Protein AF-G5SUX4-F1 (afdb_monomer)

Secondary structure (DSSP, 8-state):
-----------------------TT--S----SS-SSPPPTT-EEEEEEETTEEEEEEE-SSEEEE--TT-SEEEEEETTS-GGGSPEEEEEEE-STT-TTHHHHHHHTSTT--TTS-EEEEEE---STTEEEEEEEE-HHHHHHHHHHHHTT----EEGGGTEE-SSSEEEEEEETTEEEEEEEEEE-SSSPSB-GGG-EE----EEEEEEEEEEETTEEEEEETT---EEEEEESSS-HHHHHHHHTTT-TTT--EEEEEEEEEEE--SSSGGGGSS-EEEEEEEEEEE-EEEEPPS-EEEEEEE-S---EEEE--SS-EEEEE-TT--EEEEEEETTTGGGEEEEE-TTSEEEEEE-TTEEEE-SS---EEEEES--SEEEE-SSSPEEETT-EE-SSEEEEEESS-EEE--EE-SEEEEEE-TT-EEEE-S-EE-SEEEEEE-TT-EEEE-S-EEEEEEEEEE-TT-EEEEEEEEEEEEEEEEEET-EEEEEEEEEEEEEEEEES-EEEEEEEEEEEEEEEEEES-EEEEEEEEEEEEEEEES-EEEEES-PEEEES-GGGGGGEEE--

Nearest PDB structures (foldseek):
  3pet-assembly1_A  TM=4.051E-01  e=6.118E-10  Bacteroides fragilis NCTC 9343
  3ljy-assembly2_B  TM=5.340E-01  e=3.792E-09  Parabacteroides distasonis ATCC 8503
  4opw-assembly2_B  TM=4.446E-01  e=8.161E-10  Parabacteroides merdae ATCC 43184
  3lyc-assembly8_P  TM=5.915E-01  e=5.323E-07  Parabacteroides distasonis ATCC 8503
  3lyc-assembly2_C  TM=4.548E-01  e=5.332E-06  Parabacteroides distasonis ATCC 8503

Structure (mmCIF, N/CA/C/O backbone):
data_AF-G5SUX4-F1
#
_entry.id   AF-G5SUX4-F1
#
loop_
_atom_site.group_PDB
_atom_site.id
_atom_site.type_symbol
_atom_site.label_atom_id
_atom_site.label_alt_id
_atom_site.label_comp_id
_atom_site.label_asym_id
_atom_site.label_entity_id
_atom_site.label_seq_id
_atom_site.pdbx_PDB_ins_code
_atom_site.Cartn_x
_atom_site.Cartn_y
_atom_site.Cartn_z
_atom_site.occupancy
_atom_site.B_iso_or_equiv
_atom_site.auth_seq_id
_atom_site.auth_comp_id
_atom_site.auth_asym_id
_atom_site.auth_atom_id
_atom_site.pdbx_PDB_model_num
ATOM 1 N N . MET A 1 1 ? -50.206 -22.122 -26.712 1.00 34.69 1 MET A N 1
ATOM 2 C CA . MET A 1 1 ? -49.859 -23.154 -25.713 1.00 34.69 1 MET A CA 1
ATOM 3 C C . MET A 1 1 ? -48.531 -22.782 -25.078 1.00 34.69 1 MET A C 1
ATOM 5 O O . MET A 1 1 ? -47.557 -22.645 -25.797 1.00 34.69 1 MET A O 1
ATOM 9 N N . LYS A 1 2 ? -48.573 -22.571 -23.757 1.00 31.75 2 LYS A N 1
ATOM 10 C CA . LYS A 1 2 ? -47.491 -22.517 -22.756 1.00 31.75 2 LYS A CA 1
ATOM 11 C C . LYS A 1 2 ? -46.270 -21.620 -23.023 1.00 31.75 2 LYS A C 1
ATOM 13 O O . LYS A 1 2 ? -45.263 -22.035 -23.577 1.00 31.75 2 LYS A O 1
ATOM 18 N N . SER A 1 3 ? -46.370 -20.417 -22.454 1.00 25.39 3 SER A N 1
ATOM 19 C CA . SER A 1 3 ? -45.266 -19.623 -21.915 1.00 25.39 3 SER A CA 1
ATOM 20 C C . SER A 1 3 ? -44.544 -20.371 -20.787 1.00 25.39 3 SER A C 1
ATOM 22 O O . SER A 1 3 ? -45.203 -20.951 -19.923 1.00 25.39 3 SER A O 1
ATOM 24 N N . SER A 1 4 ? -43.218 -20.273 -20.734 1.00 29.20 4 SER A N 1
ATOM 25 C CA . SER A 1 4 ? -42.402 -20.698 -19.593 1.00 29.20 4 SER A CA 1
ATOM 26 C C . SER A 1 4 ? -41.613 -19.491 -19.087 1.00 29.20 4 SER A C 1
ATOM 28 O O . SER A 1 4 ? -40.539 -19.185 -19.599 1.00 29.20 4 SER A O 1
ATOM 30 N N . LEU A 1 5 ? -42.186 -18.788 -18.105 1.00 28.23 5 LEU A N 1
ATOM 31 C CA . LEU A 1 5 ? -41.493 -17.811 -17.267 1.00 28.23 5 LEU A CA 1
ATOM 32 C C . LEU A 1 5 ? -40.419 -18.531 -16.436 1.00 28.23 5 LEU A C 1
ATOM 34 O O . LEU A 1 5 ? -40.763 -19.304 -15.544 1.00 28.23 5 LEU A O 1
ATOM 38 N N . PHE A 1 6 ? -39.143 -18.216 -16.652 1.00 26.66 6 PHE A N 1
ATOM 39 C CA . PHE A 1 6 ? -38.110 -18.413 -15.635 1.00 26.66 6 PHE A CA 1
ATOM 40 C C . PHE A 1 6 ? -38.097 -17.174 -14.735 1.00 26.66 6 PHE A C 1
ATOM 42 O O . PHE A 1 6 ? -37.592 -16.115 -15.102 1.00 26.66 6 PHE A O 1
ATOM 49 N N . LYS A 1 7 ? -38.738 -17.290 -13.568 1.00 25.83 7 LYS A N 1
ATOM 50 C CA . LYS A 1 7 ? -38.663 -16.295 -12.497 1.00 25.83 7 LYS A CA 1
ATOM 51 C C . LYS A 1 7 ? -37.285 -16.394 -11.841 1.00 25.83 7 LYS A C 1
ATOM 53 O O . LYS A 1 7 ? -36.969 -17.413 -11.238 1.00 25.83 7 LYS A O 1
ATOM 58 N N . PHE A 1 8 ? -36.503 -15.321 -11.917 1.00 26.86 8 PHE A N 1
ATOM 59 C CA . PHE A 1 8 ? -35.402 -15.073 -10.991 1.00 26.86 8 PHE A CA 1
ATOM 60 C C . PHE A 1 8 ? -35.996 -14.797 -9.604 1.00 26.86 8 PHE A C 1
ATOM 62 O O . PHE A 1 8 ? -36.431 -13.688 -9.307 1.00 26.86 8 PHE A O 1
ATOM 69 N N . THR A 1 9 ? -36.061 -15.816 -8.752 1.00 26.41 9 THR A N 1
ATOM 70 C CA . THR A 1 9 ? -36.172 -15.621 -7.305 1.00 26.41 9 THR A CA 1
ATOM 71 C C . THR A 1 9 ? -34.783 -15.284 -6.784 1.00 26.41 9 THR A C 1
ATOM 73 O O . THR A 1 9 ? -33.954 -16.171 -6.590 1.00 26.41 9 THR A O 1
ATOM 76 N N . ALA A 1 10 ? -34.522 -13.991 -6.599 1.00 29.48 10 ALA A N 1
ATOM 77 C CA . ALA A 1 10 ? -33.416 -13.521 -5.783 1.00 29.48 10 ALA A CA 1
ATOM 78 C C . ALA A 1 10 ? -33.637 -14.045 -4.357 1.00 29.48 10 ALA A C 1
ATOM 80 O O . ALA A 1 10 ? -34.546 -13.604 -3.653 1.00 29.48 10 ALA A O 1
ATOM 81 N N . GLY A 1 11 ? -32.849 -15.048 -3.973 1.00 26.83 11 GLY A N 1
ATOM 82 C CA . GLY A 1 11 ? -32.753 -15.523 -2.602 1.00 26.83 11 GLY A CA 1
ATOM 83 C C . GLY A 1 11 ? -32.140 -14.422 -1.751 1.00 26.83 11 GLY A C 1
ATOM 84 O O . GLY A 1 11 ? -30.923 -14.303 -1.656 1.00 26.83 11 GLY A O 1
ATOM 85 N N . LEU A 1 12 ? -33.005 -13.598 -1.168 1.00 27.77 12 LEU A N 1
ATOM 86 C CA . LEU A 1 12 ? -32.683 -12.730 -0.053 1.00 27.77 12 LEU A CA 1
ATOM 87 C C . LEU A 1 12 ? -32.312 -13.656 1.114 1.00 27.77 12 LEU A C 1
ATOM 89 O O . LEU A 1 12 ? -33.190 -14.185 1.794 1.00 27.77 12 LEU A O 1
ATOM 93 N N . TYR A 1 13 ? -31.017 -13.909 1.313 1.00 25.95 13 TYR A N 1
ATOM 94 C CA . TYR A 1 13 ? -30.507 -14.471 2.562 1.00 25.95 13 TYR A CA 1
ATOM 95 C C . TYR A 1 13 ? -30.667 -13.393 3.640 1.00 25.95 13 TYR A C 1
ATOM 97 O O . TYR A 1 13 ? -29.737 -12.680 4.006 1.00 25.95 13 TYR A O 1
ATOM 105 N N . LEU A 1 14 ? -31.907 -13.232 4.098 1.00 26.91 14 LEU A N 1
ATOM 106 C CA . LEU A 1 14 ? -32.239 -12.548 5.329 1.00 26.91 14 LEU A CA 1
ATOM 107 C C . LEU A 1 14 ? -31.759 -13.479 6.445 1.00 26.91 14 LEU A C 1
ATOM 109 O O . LEU A 1 14 ? -32.468 -14.398 6.854 1.00 26.91 14 LEU A O 1
ATOM 113 N N . ILE A 1 15 ? -30.515 -13.295 6.887 1.00 29.72 15 ILE A N 1
ATOM 114 C CA . ILE A 1 15 ? -30.066 -13.852 8.161 1.00 29.72 15 ILE A CA 1
ATOM 115 C C . ILE A 1 15 ? -30.838 -13.076 9.229 1.00 29.72 15 ILE A C 1
ATOM 117 O O . ILE A 1 15 ? -30.399 -12.046 9.729 1.00 29.72 15 ILE A O 1
ATOM 121 N N . LEU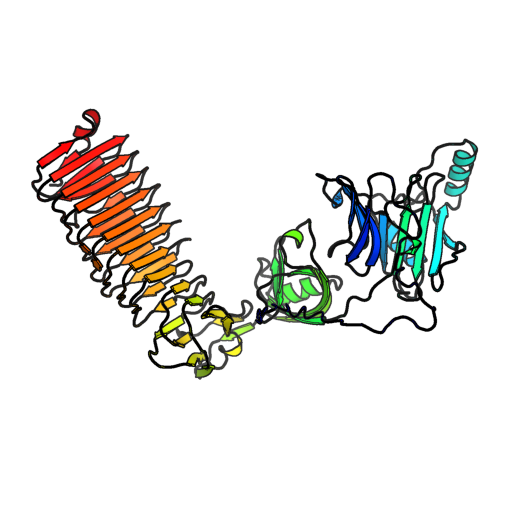 A 1 16 ? -32.046 -13.558 9.523 1.00 26.83 16 LEU A N 1
ATOM 122 C CA . LEU A 1 16 ? -32.750 -13.292 10.765 1.00 26.83 16 LEU A CA 1
ATOM 123 C C . LEU A 1 16 ? -31.913 -13.924 11.879 1.00 26.83 16 LEU A C 1
ATOM 125 O O . LEU A 1 16 ? -32.174 -15.037 12.326 1.00 26.83 16 LEU A O 1
ATOM 129 N N . LEU A 1 17 ? -30.893 -13.202 12.337 1.00 28.20 17 LEU A N 1
ATOM 130 C CA . LEU A 1 17 ? -30.470 -13.298 13.725 1.00 28.20 17 LEU A CA 1
ATOM 131 C C . LEU A 1 17 ? -31.581 -12.641 14.546 1.00 28.20 17 LEU A C 1
ATOM 133 O O . LEU A 1 17 ? -31.482 -11.500 14.982 1.00 28.20 17 LEU A O 1
ATOM 137 N N . THR A 1 18 ? -32.686 -13.367 14.725 1.00 31.41 18 THR A N 1
ATOM 138 C CA . THR A 1 18 ? -33.557 -13.148 15.872 1.00 31.41 18 THR A CA 1
ATOM 139 C C . THR A 1 18 ? -32.731 -13.511 17.095 1.00 31.41 18 THR A C 1
ATOM 141 O O . THR A 1 18 ? -32.709 -14.665 17.526 1.00 31.41 18 THR A O 1
ATOM 144 N N . ALA A 1 19 ? -32.011 -12.530 17.635 1.00 32.22 19 ALA A N 1
ATOM 145 C CA . ALA A 1 19 ? -31.682 -12.531 19.044 1.00 32.22 19 ALA A CA 1
ATOM 146 C C . ALA A 1 19 ? -33.027 -12.504 19.781 1.00 32.22 19 ALA A C 1
ATOM 148 O O . ALA A 1 19 ? -33.647 -11.460 19.963 1.00 32.22 19 ALA A O 1
ATOM 149 N N . CYS A 1 20 ? -33.537 -13.687 20.116 1.00 35.59 20 CYS A N 1
ATOM 150 C CA . CYS A 1 20 ? -34.641 -13.852 21.047 1.00 35.59 20 CYS A CA 1
ATOM 151 C C . CYS A 1 20 ? -34.151 -13.471 22.449 1.00 35.59 20 CYS A C 1
ATOM 153 O O . CYS A 1 20 ? -33.947 -14.335 23.291 1.00 35.59 20 CYS A O 1
ATOM 155 N N . PHE A 1 21 ? -33.982 -12.176 22.681 1.00 39.28 21 PHE A N 1
ATOM 156 C CA . PHE A 1 21 ? -34.020 -11.561 24.002 1.00 39.28 21 PHE A CA 1
ATOM 157 C C . PHE A 1 21 ? -35.060 -10.439 23.967 1.00 39.28 21 PHE A C 1
ATOM 159 O O . PHE A 1 21 ? -34.802 -9.295 24.312 1.00 39.28 21 PHE A O 1
ATOM 166 N N . GLY A 1 22 ? -36.266 -10.770 23.496 1.00 36.72 22 GLY A N 1
ATOM 167 C CA . GLY A 1 22 ? -37.439 -10.015 23.909 1.00 36.72 22 GLY A CA 1
ATOM 168 C C . GLY A 1 22 ? -37.686 -10.379 25.364 1.00 36.72 22 GLY A C 1
ATOM 169 O O . GLY A 1 22 ? -38.010 -11.535 25.642 1.00 36.72 22 GLY A O 1
ATOM 170 N N . ASP A 1 23 ? -37.457 -9.430 26.266 1.00 45.72 23 ASP A N 1
ATOM 171 C CA . ASP A 1 23 ? -37.775 -9.540 27.684 1.00 45.72 23 ASP A CA 1
ATOM 172 C C . ASP A 1 23 ? -39.258 -9.920 27.840 1.00 45.72 23 ASP A C 1
ATOM 174 O O . ASP A 1 23 ? -40.159 -9.093 27.691 1.00 45.72 23 ASP A O 1
ATOM 178 N N . ARG A 1 24 ? -39.525 -11.217 28.038 1.00 44.06 24 ARG A N 1
ATOM 179 C CA . ARG A 1 24 ? -40.887 -11.772 28.115 1.00 44.06 24 ARG A CA 1
ATOM 180 C C . ARG A 1 24 ? -41.616 -11.347 29.391 1.00 44.06 24 ARG A C 1
ATOM 182 O O . ARG A 1 24 ? -42.836 -11.492 29.438 1.00 44.06 24 ARG A O 1
ATOM 189 N N . ASP A 1 25 ?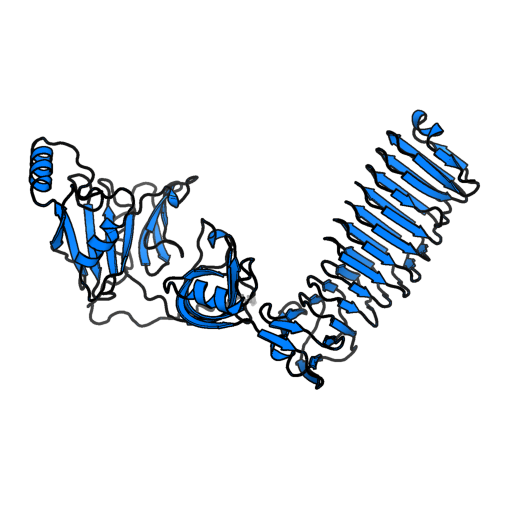 -40.894 -10.787 30.361 1.00 51.66 25 ASP A N 1
ATOM 190 C CA . ASP A 1 25 ? -41.425 -10.384 31.662 1.00 51.66 25 ASP A CA 1
ATOM 191 C C . ASP A 1 25 ? -41.669 -8.863 31.762 1.00 51.66 25 ASP A C 1
ATOM 193 O O . ASP A 1 25 ? -42.272 -8.397 32.731 1.00 51.66 25 ASP A O 1
ATOM 197 N N . GLY A 1 26 ? -41.277 -8.082 30.742 1.00 60.38 26 GLY A N 1
ATOM 198 C CA . GLY A 1 26 ? -41.508 -6.633 30.676 1.00 60.38 26 GLY A CA 1
ATOM 199 C C . GLY A 1 26 ? -40.851 -5.860 31.823 1.00 60.38 26 GLY A C 1
ATOM 200 O O . GLY A 1 26 ? -41.452 -4.915 32.345 1.00 60.38 26 GLY A O 1
ATOM 201 N N . LYS A 1 27 ? -39.665 -6.313 32.242 1.00 71.06 27 LYS A N 1
ATOM 202 C CA . LYS A 1 27 ? -38.875 -5.781 33.352 1.00 71.06 27 LYS A CA 1
ATOM 203 C C . LYS A 1 27 ? -38.023 -4.581 32.923 1.00 71.06 27 LYS A C 1
ATOM 205 O O . LYS A 1 27 ? -37.801 -3.694 33.739 1.00 71.06 27 LYS A O 1
ATOM 210 N N . TYR A 1 28 ? -37.603 -4.531 31.660 1.00 80.38 28 TYR A N 1
ATOM 211 C CA . TYR A 1 28 ? -36.708 -3.504 31.121 1.00 80.38 28 TYR A CA 1
ATOM 212 C C . TYR A 1 28 ? -37.358 -2.656 30.014 1.00 80.38 28 TYR A C 1
ATOM 214 O O . TYR A 1 28 ? -38.325 -3.098 29.382 1.00 80.38 28 TYR A O 1
ATOM 222 N N . PRO A 1 29 ? -36.822 -1.453 29.727 1.00 81.62 29 PRO A N 1
ATOM 223 C CA . PRO A 1 29 ? -37.208 -0.672 28.555 1.00 81.62 29 PRO A CA 1
ATOM 224 C C . PRO A 1 29 ? -37.017 -1.467 27.259 1.00 81.62 29 PRO A C 1
ATOM 226 O O . PRO A 1 29 ? -35.934 -1.979 26.983 1.00 81.62 29 PRO A O 1
ATOM 229 N N . VAL A 1 30 ? -38.070 -1.549 26.443 1.00 84.81 30 VAL A N 1
ATOM 230 C CA . VAL A 1 30 ? -38.044 -2.216 25.134 1.00 84.81 30 VAL A CA 1
ATOM 231 C C . VAL A 1 30 ? -38.164 -1.166 24.041 1.00 84.81 30 VAL A C 1
ATOM 233 O O . VAL A 1 30 ? -38.986 -0.255 24.143 1.00 84.81 30 VAL A O 1
ATOM 236 N N . PHE A 1 31 ? -37.366 -1.307 22.981 1.00 89.75 31 PHE A N 1
ATOM 237 C CA . PHE A 1 31 ? -37.423 -0.401 21.841 1.00 89.75 31 PHE A CA 1
ATOM 238 C C . PHE A 1 31 ? -38.816 -0.465 21.183 1.00 89.75 31 PHE A C 1
ATOM 240 O O . PHE A 1 31 ? -39.232 -1.546 20.753 1.00 89.75 31 PHE A O 1
ATOM 247 N N . PRO A 1 32 ? -39.559 0.653 21.101 1.00 89.50 32 PRO A N 1
ATOM 248 C CA . PRO A 1 32 ? -40.926 0.635 20.601 1.00 89.50 32 PRO A CA 1
ATOM 249 C C . PRO A 1 32 ? -40.965 0.503 19.071 1.00 89.50 32 PRO A C 1
ATOM 251 O O . PRO A 1 32 ? -40.163 1.106 18.356 1.00 89.50 32 PRO A O 1
ATOM 254 N N . GLU A 1 33 ? -41.954 -0.233 18.546 1.00 88.88 33 GLU A N 1
ATOM 255 C CA . GLU A 1 33 ? -42.147 -0.399 17.092 1.00 88.88 33 GLU A CA 1
ATOM 256 C C . GLU A 1 33 ? -42.418 0.929 16.368 1.00 88.88 33 GLU A C 1
ATOM 258 O O . GLU A 1 33 ? -42.122 1.060 15.179 1.00 88.88 33 GLU A O 1
ATOM 263 N N . GLN A 1 34 ? -43.000 1.907 17.069 1.00 90.88 34 GLN A N 1
ATOM 264 C CA . GLN A 1 34 ? -43.300 3.239 16.551 1.00 90.88 34 GLN A CA 1
ATOM 265 C C . GLN A 1 34 ? -43.000 4.318 17.605 1.00 90.88 34 GLN A C 1
ATOM 267 O O . GLN A 1 34 ? -43.145 4.049 18.797 1.00 90.88 34 GLN A O 1
ATOM 272 N N . PRO A 1 35 ? -42.641 5.542 17.181 1.00 91.44 35 PRO A N 1
ATOM 273 C CA . PRO A 1 35 ? -42.464 6.681 18.080 1.00 91.44 35 PRO A CA 1
ATOM 274 C C . PRO A 1 35 ? -43.752 7.049 18.829 1.00 91.44 35 PRO A C 1
ATOM 276 O O . PRO A 1 35 ? -44.853 6.946 18.281 1.00 91.44 35 PRO A O 1
ATOM 279 N N . THR A 1 36 ? -43.613 7.583 20.042 1.00 87.44 36 THR A N 1
ATOM 280 C CA . THR A 1 36 ? -44.728 8.024 20.899 1.00 87.44 36 THR A CA 1
ATOM 281 C C . THR A 1 36 ? -45.475 9.247 20.357 1.00 87.44 36 THR A C 1
ATOM 283 O O . THR A 1 36 ? -46.624 9.496 20.728 1.00 87.44 36 THR A O 1
ATOM 286 N N . GLN A 1 37 ? -44.852 10.015 19.455 1.00 86.38 37 GLN A N 1
ATOM 287 C CA . GLN A 1 37 ? -45.391 11.267 18.921 1.00 86.38 37 GLN A CA 1
ATOM 288 C C . GLN A 1 37 ? -45.395 11.310 17.389 1.00 86.38 37 GLN A C 1
ATOM 290 O O . GLN A 1 37 ? -44.577 10.697 16.700 1.00 86.38 37 GLN A O 1
ATOM 295 N N . LYS A 1 38 ? -46.299 12.119 16.822 1.00 87.88 38 LYS A N 1
ATOM 296 C CA . LYS A 1 38 ? -46.287 12.425 15.384 1.00 87.88 38 LYS A CA 1
ATOM 297 C C . LYS A 1 38 ? -45.083 13.298 15.033 1.00 87.88 38 LYS A C 1
ATOM 299 O O . LYS A 1 38 ? -44.757 14.221 15.774 1.00 87.88 38 LYS A O 1
ATOM 304 N N . ALA A 1 39 ? -44.480 13.034 13.875 1.00 87.38 39 ALA A N 1
ATOM 305 C CA . ALA A 1 39 ? -43.367 13.832 13.372 1.00 87.38 39 ALA A CA 1
ATOM 306 C C . ALA A 1 39 ? -43.769 15.304 13.183 1.00 87.38 39 ALA A C 1
ATOM 308 O O . ALA A 1 39 ? -44.894 15.609 12.766 1.00 87.38 39 ALA A O 1
ATOM 309 N N . ARG A 1 40 ? -42.822 16.204 13.450 1.00 87.44 40 ARG A N 1
ATOM 310 C CA . ARG A 1 40 ? -42.926 17.634 13.167 1.00 87.44 40 ARG A CA 1
ATOM 311 C C . ARG A 1 40 ? -43.132 17.847 11.669 1.00 87.44 40 ARG A C 1
ATOM 313 O O . ARG A 1 40 ? -42.631 17.086 10.841 1.00 87.44 40 ARG A O 1
ATOM 320 N N . GLN A 1 41 ? -43.846 18.906 11.290 1.00 87.50 41 GLN A N 1
ATOM 321 C CA . GLN A 1 41 ? -44.033 19.247 9.879 1.00 87.50 41 GLN A CA 1
ATOM 322 C C . GLN A 1 41 ? -42.676 19.382 9.163 1.00 87.50 41 GLN A C 1
ATOM 324 O O . GLN A 1 41 ? -41.836 20.176 9.573 1.00 87.50 41 GLN A O 1
ATOM 329 N N . GLY A 1 42 ? -42.474 18.603 8.094 1.00 88.12 42 GLY A N 1
ATOM 330 C CA . GLY A 1 42 ? -41.223 18.570 7.321 1.00 88.12 42 GLY A CA 1
ATOM 331 C C . GLY A 1 42 ? -40.195 17.531 7.787 1.00 88.12 42 GLY A C 1
ATOM 332 O O . GLY A 1 42 ? -39.262 17.246 7.040 1.00 88.12 42 GLY A O 1
ATOM 333 N N . PHE A 1 43 ? -40.400 16.913 8.952 1.00 91.25 43 PHE A N 1
ATOM 334 C CA . PHE A 1 43 ? -39.520 15.892 9.513 1.00 91.25 43 PHE A CA 1
ATOM 335 C C . PHE A 1 43 ? -40.061 14.478 9.278 1.00 91.25 43 PHE A C 1
ATOM 337 O O . PHE A 1 43 ? -41.259 14.259 9.076 1.00 91.25 43 PHE A O 1
ATOM 344 N N . LYS A 1 44 ? -39.159 13.496 9.315 1.00 92.62 44 LYS A N 1
ATOM 345 C CA . LYS A 1 44 ? -39.474 12.064 9.292 1.00 92.62 44 LYS A CA 1
ATOM 346 C C . LYS A 1 44 ? -38.789 11.364 10.454 1.00 92.62 44 LYS A C 1
ATOM 348 O O . LYS A 1 44 ? -37.673 11.730 10.806 1.00 92.62 44 LYS A O 1
ATOM 353 N N . TRP A 1 45 ? -39.450 10.351 11.001 1.00 93.50 45 TRP A N 1
ATOM 354 C CA . TRP A 1 45 ? -38.859 9.469 11.999 1.00 93.50 45 TRP A CA 1
ATOM 355 C C . TRP A 1 45 ? -37.933 8.443 11.347 1.00 93.50 45 TRP A C 1
ATOM 357 O O . TRP A 1 45 ? -38.280 7.841 10.329 1.00 93.50 45 TRP A O 1
ATOM 367 N N . GLU A 1 46 ? -36.781 8.225 11.963 1.00 93.38 46 GLU A N 1
ATOM 368 C CA . GLU A 1 46 ? -35.820 7.181 11.632 1.00 93.38 46 GLU A CA 1
ATOM 369 C C . GLU A 1 46 ? -35.258 6.552 12.909 1.00 93.38 46 GLU A C 1
ATOM 371 O O . GLU A 1 46 ? -35.277 7.163 13.978 1.00 93.38 46 GLU A O 1
ATOM 376 N N . ILE A 1 47 ? -34.760 5.324 12.790 1.00 93.12 47 ILE A N 1
ATOM 377 C CA . ILE A 1 47 ? -34.060 4.651 13.883 1.00 93.12 47 ILE A CA 1
ATOM 378 C C . ILE A 1 47 ? -32.609 5.120 13.862 1.00 93.12 47 ILE A C 1
ATOM 380 O O . ILE A 1 47 ? -31.922 4.977 12.849 1.00 93.12 47 ILE A O 1
ATOM 384 N N . VAL A 1 48 ? -32.144 5.646 14.989 1.00 90.94 48 VAL A N 1
ATOM 385 C CA . VAL A 1 48 ? -30.737 5.954 15.236 1.00 90.94 48 VAL A CA 1
ATOM 386 C C . VAL A 1 48 ? -30.186 4.873 16.153 1.00 90.94 48 VAL A C 1
ATOM 388 O O . VAL A 1 48 ? -30.749 4.609 17.213 1.00 90.94 48 VAL A O 1
ATOM 391 N N . SER A 1 49 ? -29.101 4.226 15.730 1.00 87.88 49 SER A N 1
ATOM 392 C CA . SER A 1 49 ? -28.444 3.161 16.489 1.00 87.88 49 SER A CA 1
ATOM 393 C C . SER A 1 49 ? -26.927 3.225 16.345 1.00 87.88 49 SER A C 1
ATOM 395 O O . SER A 1 49 ? -26.430 3.440 15.238 1.00 87.88 49 SER A O 1
ATOM 397 N N . GLY A 1 50 ? -26.199 2.976 17.429 1.00 82.94 50 GLY A N 1
ATOM 398 C CA . GLY A 1 50 ? -24.734 2.988 17.466 1.00 82.94 50 GLY A CA 1
ATOM 399 C C . GLY A 1 50 ? -24.215 3.330 18.860 1.00 82.94 50 GLY A C 1
ATOM 400 O O . GLY A 1 50 ? -24.975 3.831 19.683 1.00 82.94 50 GLY A O 1
ATOM 401 N N . ALA A 1 51 ? -22.947 3.008 19.140 1.00 77.81 51 ALA A N 1
ATOM 402 C CA . ALA A 1 51 ? -22.296 3.277 20.430 1.00 77.81 51 ALA A CA 1
ATOM 403 C C . ALA A 1 51 ? -23.110 2.842 21.673 1.00 77.81 51 ALA A C 1
ATOM 405 O O . ALA A 1 51 ? -23.071 3.480 22.720 1.00 77.81 51 ALA A O 1
ATOM 406 N N . GLY A 1 52 ? -23.855 1.737 21.559 1.00 86.38 52 GLY A N 1
ATOM 407 C CA . GLY A 1 52 ? -24.640 1.182 22.661 1.00 86.38 52 GLY A CA 1
ATOM 408 C C . GLY A 1 52 ? -25.990 1.867 22.872 1.00 86.38 52 GLY A C 1
ATOM 409 O O . GLY A 1 52 ? -26.630 1.625 23.889 1.00 86.38 52 GLY A O 1
ATOM 410 N N . LEU A 1 53 ? -26.452 2.684 21.923 1.00 90.31 53 LEU A N 1
ATOM 411 C CA . LEU A 1 53 ? -27.763 3.334 21.940 1.00 90.31 53 LEU A CA 1
ATOM 412 C C . LEU A 1 53 ? -28.637 2.881 20.777 1.00 90.31 53 LEU A C 1
ATOM 414 O O . LEU A 1 53 ? -28.150 2.655 19.667 1.00 90.31 53 LEU A O 1
ATOM 418 N N . GLN A 1 54 ? -29.945 2.844 21.025 1.00 92.50 54 GLN A N 1
ATOM 419 C CA . GLN A 1 54 ? -30.972 2.776 19.994 1.00 92.50 54 GLN A CA 1
ATOM 420 C C . GLN A 1 54 ? -32.178 3.637 20.393 1.00 92.50 54 GLN A C 1
ATOM 422 O O . GLN A 1 54 ? -32.671 3.532 21.513 1.00 92.50 54 GLN A O 1
ATOM 427 N N . PHE A 1 55 ? -32.642 4.505 19.490 1.00 94.62 55 PHE A N 1
ATOM 428 C CA . PHE A 1 55 ? -33.795 5.385 19.715 1.00 94.62 55 PHE A CA 1
ATOM 429 C C . PHE A 1 55 ? -34.396 5.885 18.392 1.00 94.62 55 PHE A C 1
ATOM 431 O O . PHE A 1 55 ? -33.759 5.847 17.337 1.00 94.62 55 PHE A O 1
ATOM 438 N N . TRP A 1 56 ? -35.635 6.369 18.437 1.00 95.12 56 TRP A N 1
ATOM 439 C CA . TRP A 1 56 ? -36.275 7.074 17.329 1.00 95.12 56 TRP A CA 1
ATOM 440 C C . TRP A 1 56 ? -35.847 8.543 17.310 1.00 95.12 56 TRP A C 1
ATOM 442 O O . TRP A 1 56 ? -35.951 9.243 18.318 1.00 95.12 56 TRP A O 1
ATOM 452 N N . ALA A 1 57 ? -35.422 9.035 16.146 1.00 94.19 57 ALA A N 1
ATOM 453 C CA . ALA A 1 57 ? -35.080 10.436 15.923 1.00 94.19 57 ALA A CA 1
ATOM 454 C C . ALA A 1 57 ? -35.772 11.023 14.695 1.00 94.19 57 ALA A C 1
ATOM 456 O O . ALA A 1 57 ? -36.112 10.320 13.746 1.00 94.19 57 ALA A O 1
ATOM 457 N N . GLN A 1 58 ? -35.975 12.334 14.715 1.00 91.69 58 GLN A N 1
ATOM 458 C CA . GLN A 1 58 ? -36.519 13.100 13.610 1.00 91.69 58 GLN A CA 1
ATOM 459 C C . GLN A 1 58 ? -35.391 13.655 12.735 1.00 91.69 58 GLN A C 1
ATOM 461 O O . GLN A 1 58 ? -34.406 14.206 13.232 1.00 91.69 58 GLN A O 1
ATOM 466 N N . ARG A 1 59 ? -35.575 13.566 11.417 1.00 90.81 59 ARG A N 1
ATOM 467 C CA . ARG A 1 59 ? -34.670 14.116 10.401 1.00 90.81 59 ARG A CA 1
ATOM 468 C C . ARG A 1 59 ? -35.431 14.941 9.367 1.00 90.81 59 ARG A C 1
ATOM 470 O O . ARG A 1 59 ? -36.487 14.516 8.891 1.00 90.81 59 ARG A O 1
ATOM 477 N N . ASP A 1 60 ? -34.845 16.061 8.955 1.00 91.44 60 ASP A N 1
ATOM 478 C CA . ASP A 1 60 ? -35.182 16.769 7.715 1.00 91.44 60 ASP A CA 1
ATOM 479 C C . ASP A 1 60 ? -33.932 16.938 6.815 1.00 91.44 60 ASP A C 1
ATOM 481 O O . ASP A 1 60 ? -32.947 16.208 6.949 1.00 91.44 60 ASP A O 1
ATOM 485 N N . SER A 1 61 ? -33.971 17.851 5.838 1.00 86.25 61 SER A N 1
ATOM 486 C CA . SER A 1 61 ? -32.835 18.105 4.937 1.00 86.25 61 SER A CA 1
ATOM 487 C C . SER A 1 61 ? -31.682 18.891 5.579 1.00 86.25 61 SER A C 1
ATOM 489 O O . SER A 1 61 ? -30.596 18.960 4.993 1.00 86.25 61 SER A O 1
ATOM 491 N N . GLN A 1 62 ? -31.899 19.499 6.747 1.00 85.50 62 GLN A N 1
ATOM 492 C CA . GLN A 1 62 ? -30.938 20.374 7.415 1.00 85.50 62 GLN A CA 1
ATOM 493 C C . GLN A 1 62 ? -30.508 19.890 8.796 1.00 85.50 62 GLN A C 1
ATOM 495 O O . GLN A 1 62 ? -29.418 20.256 9.216 1.00 85.50 62 GLN A O 1
ATOM 500 N N . THR A 1 63 ? -31.306 19.077 9.478 1.00 86.56 63 THR A N 1
ATOM 501 C CA . THR A 1 63 ? -31.162 18.761 10.897 1.00 86.56 63 THR A CA 1
ATOM 502 C C . THR A 1 63 ? -31.451 17.286 11.147 1.00 86.56 63 THR A C 1
ATOM 504 O O . THR A 1 63 ? -32.437 16.727 10.663 1.00 86.56 63 THR A O 1
ATOM 507 N N . CYS A 1 64 ? -30.590 16.646 11.934 1.00 87.56 64 CYS A N 1
ATOM 508 C CA . CYS A 1 64 ? -30.778 15.274 12.400 1.00 87.56 64 CYS A CA 1
ATOM 509 C C . CYS A 1 64 ? -30.084 15.048 13.744 1.00 87.56 64 CYS A C 1
ATOM 511 O O . CYS A 1 64 ? -29.138 15.758 14.082 1.00 87.56 64 CYS A O 1
ATOM 513 N N . VAL A 1 65 ? -30.531 14.041 14.491 1.00 88.94 65 VAL A N 1
ATOM 514 C CA . VAL A 1 65 ? -29.811 13.537 15.668 1.00 88.94 65 VAL A CA 1
ATOM 515 C C . VAL A 1 65 ? -28.945 12.364 15.227 1.00 88.94 65 VAL A C 1
ATOM 517 O O . VAL A 1 65 ? -29.408 11.501 14.484 1.00 88.94 65 VAL A O 1
ATOM 520 N N . VAL A 1 66 ? -27.682 12.342 15.645 1.00 86.56 66 VAL A N 1
ATOM 521 C CA . VAL A 1 66 ? -26.731 11.289 15.264 1.00 86.56 66 VAL A CA 1
ATOM 522 C C . VAL A 1 66 ? -25.990 10.744 16.479 1.00 86.56 66 VAL A C 1
ATOM 524 O O . VAL A 1 66 ? -25.691 11.486 17.414 1.00 86.56 66 VAL A O 1
ATOM 527 N N . THR A 1 67 ? -25.666 9.454 16.423 1.00 87.62 67 THR A N 1
ATOM 528 C CA . THR A 1 67 ? -24.692 8.770 17.285 1.00 87.62 67 THR A CA 1
ATOM 529 C C . THR A 1 67 ? -23.638 8.106 16.391 1.00 87.62 67 THR A C 1
ATOM 531 O O . THR A 1 67 ? -23.936 7.780 15.237 1.00 87.62 67 THR A O 1
ATOM 534 N N . ASP A 1 68 ? -22.402 7.959 16.868 1.00 81.88 68 ASP A N 1
ATOM 535 C CA . ASP A 1 68 ? -21.318 7.296 16.135 1.00 81.88 68 ASP A CA 1
ATOM 536 C C . ASP A 1 68 ? -20.263 6.715 17.084 1.00 81.88 68 ASP A C 1
ATOM 538 O O . ASP A 1 68 ? -20.319 6.943 18.290 1.00 81.88 68 ASP A O 1
ATOM 542 N N . GLY A 1 69 ? -19.294 5.969 16.543 1.00 77.31 69 GLY A N 1
ATOM 543 C CA . GLY A 1 69 ? -18.331 5.217 17.355 1.00 77.31 69 GLY A CA 1
ATOM 544 C C . GLY A 1 69 ? -17.386 6.046 18.239 1.00 77.31 69 GLY A C 1
ATOM 545 O O . GLY A 1 69 ? -16.640 5.462 19.020 1.00 77.31 69 GLY A O 1
ATOM 546 N N . MET A 1 70 ? -17.395 7.380 18.129 1.00 80.56 70 MET A N 1
ATOM 547 C CA . MET A 1 70 ? -16.640 8.291 19.001 1.00 80.56 70 MET A CA 1
ATOM 548 C C . MET A 1 70 ? -17.544 9.123 19.927 1.00 80.56 70 MET A C 1
ATOM 550 O O . MET A 1 70 ? -17.015 9.909 20.711 1.00 80.56 70 MET A O 1
ATOM 554 N N . LEU A 1 71 ? -18.874 9.026 19.818 1.00 82.00 71 LEU A N 1
ATOM 555 C CA . LEU A 1 71 ? -19.820 9.741 20.680 1.00 82.00 71 LEU A CA 1
ATOM 556 C C . LEU A 1 71 ? -20.243 8.874 21.863 1.00 82.00 71 LEU A C 1
ATOM 558 O O . LEU A 1 71 ? -20.790 7.791 21.688 1.00 82.00 71 LEU A O 1
ATOM 562 N N . GLU A 1 72 ? -20.108 9.413 23.067 1.00 83.50 72 GLU A N 1
ATOM 563 C CA . GLU A 1 72 ? -20.702 8.852 24.286 1.00 83.50 72 GLU A CA 1
ATOM 564 C C . GLU A 1 72 ? -22.130 9.385 24.449 1.00 83.50 72 GLU A C 1
ATOM 566 O O . GLU A 1 72 ? -22.457 10.078 25.409 1.00 83.50 72 GLU A O 1
ATOM 571 N N . GLY A 1 73 ? -22.975 9.155 23.439 1.00 89.31 73 GLY A N 1
ATOM 572 C CA . GLY A 1 73 ? -24.326 9.708 23.395 1.00 89.31 73 GLY A CA 1
ATOM 573 C C . GLY A 1 73 ? -24.802 10.079 21.994 1.00 89.31 73 GLY A C 1
ATOM 574 O O . GLY A 1 73 ? -24.514 9.391 21.010 1.00 89.31 73 GLY A O 1
ATOM 575 N N . ALA A 1 74 ? -25.543 11.184 21.904 1.00 90.88 74 ALA A N 1
ATOM 576 C CA . ALA A 1 74 ? -26.080 11.705 20.656 1.00 90.88 74 ALA A CA 1
ATOM 577 C C . ALA A 1 74 ? -26.081 13.238 20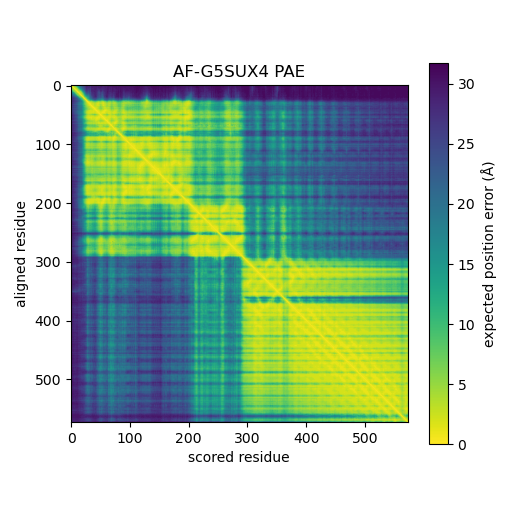.612 1.00 90.88 74 ALA A C 1
ATOM 579 O O . ALA A 1 74 ? -26.335 13.923 21.606 1.00 90.88 74 ALA A O 1
ATOM 580 N N . VAL A 1 75 ? -25.837 13.781 19.420 1.00 89.50 75 VAL A N 1
ATOM 581 C CA . VAL A 1 75 ? -25.754 15.228 19.173 1.00 89.50 75 VAL A CA 1
ATOM 582 C C . VAL A 1 75 ? -26.706 15.642 18.057 1.00 89.50 75 VAL A C 1
ATOM 584 O O . VAL A 1 75 ? -26.981 14.868 17.134 1.00 89.50 75 VAL A O 1
ATOM 587 N N . VAL A 1 76 ? -27.182 16.886 18.107 1.00 88.06 76 VAL A N 1
ATOM 588 C CA . VAL A 1 76 ? -27.929 17.480 16.990 1.00 88.06 76 VAL A CA 1
ATOM 589 C C . VAL A 1 76 ? -26.943 17.994 15.947 1.00 88.06 76 VAL A C 1
ATOM 591 O O . VAL A 1 76 ? -26.167 18.916 16.202 1.00 88.06 76 VAL A O 1
ATOM 594 N N . LYS A 1 77 ? -27.005 17.427 14.744 1.00 85.00 77 LYS A N 1
ATOM 595 C CA . LYS A 1 77 ? -26.180 17.805 13.599 1.00 85.00 77 LYS A CA 1
ATOM 596 C C . LYS A 1 77 ? -26.983 18.630 12.602 1.00 85.00 77 LYS A C 1
ATOM 598 O O . LYS A 1 77 ? -28.070 18.227 12.189 1.00 85.00 77 LYS A O 1
ATOM 603 N N . HIS A 1 78 ? -26.386 19.742 12.174 1.00 84.81 78 HIS A N 1
ATOM 604 C CA . HIS A 1 78 ? -26.909 20.598 11.113 1.00 84.81 78 HIS A CA 1
ATOM 605 C C . HIS A 1 78 ? -26.064 20.470 9.840 1.00 84.81 78 HIS A C 1
ATOM 607 O O . HIS A 1 78 ? -24.839 20.344 9.907 1.00 84.81 78 HIS A O 1
ATOM 613 N N . THR A 1 79 ? -26.697 20.532 8.671 1.00 78.88 79 THR A N 1
ATOM 614 C CA . THR A 1 79 ? -26.024 20.461 7.370 1.00 78.88 79 THR A CA 1
ATOM 615 C C . THR A 1 79 ? -24.960 21.551 7.241 1.00 78.88 79 THR A C 1
ATOM 617 O O . THR A 1 79 ? -25.228 22.734 7.442 1.00 78.88 79 THR A O 1
ATOM 620 N N . GLY A 1 80 ? -23.736 21.145 6.893 1.00 69.44 80 GLY A N 1
ATOM 621 C CA . GLY A 1 80 ? -22.598 22.051 6.721 1.00 69.44 80 GLY A CA 1
ATOM 622 C C . GLY A 1 80 ? -21.879 22.446 8.015 1.00 69.44 80 GLY A C 1
ATOM 623 O O . GLY A 1 80 ? -20.930 23.221 7.939 1.00 69.44 80 GLY A O 1
ATOM 624 N N . ARG A 1 81 ? -22.290 21.924 9.182 1.00 72.12 81 ARG A N 1
ATOM 625 C CA . ARG A 1 81 ? -21.569 22.087 10.455 1.00 72.12 81 ARG A CA 1
ATOM 626 C C . ARG A 1 81 ? -20.996 20.765 10.949 1.00 72.12 81 ARG A C 1
ATOM 628 O O . ARG A 1 81 ? -21.556 19.699 10.674 1.00 72.12 81 ARG A O 1
ATOM 635 N N . SER A 1 82 ? -19.886 20.863 11.676 1.00 66.19 82 SER A N 1
ATOM 636 C CA . SER A 1 82 ? -19.285 19.722 12.360 1.00 66.19 82 SER A CA 1
ATOM 637 C C . SER A 1 82 ? -20.208 19.261 13.487 1.00 66.19 82 SER A C 1
ATOM 639 O O . SER A 1 82 ? -20.880 20.076 14.125 1.00 66.19 82 SER A O 1
ATOM 641 N N . ARG A 1 83 ? -20.245 17.960 13.775 1.00 69.06 83 ARG A N 1
ATOM 642 C CA . ARG A 1 83 ? -20.971 17.418 14.933 1.00 69.06 83 ARG A CA 1
ATOM 643 C C . ARG A 1 83 ? -20.354 17.889 16.248 1.00 69.06 83 ARG A C 1
ATOM 645 O O . ARG A 1 83 ? -21.077 18.001 17.228 1.00 69.06 83 ARG A O 1
ATOM 652 N N . SER A 1 84 ? -19.055 18.206 16.255 1.00 61.44 84 SER A N 1
ATOM 653 C CA . SER A 1 84 ? -18.367 18.825 17.400 1.00 61.44 84 SER A CA 1
ATOM 654 C C . SER A 1 84 ? -18.923 20.206 17.755 1.00 61.44 84 SER A C 1
ATOM 656 O O . SER A 1 84 ? -18.769 20.648 18.886 1.00 61.44 84 SER A O 1
ATOM 658 N N . ASP A 1 85 ? -19.580 20.873 16.799 1.00 62.16 85 ASP A N 1
ATOM 659 C CA . ASP A 1 85 ? -20.265 22.153 17.013 1.00 62.16 85 ASP A CA 1
ATOM 660 C C . ASP A 1 85 ? -21.711 21.944 17.505 1.00 62.16 85 ASP A C 1
ATOM 662 O O . ASP A 1 85 ? -22.416 22.902 17.837 1.00 62.16 85 ASP A O 1
ATOM 666 N N . GLY A 1 86 ? -22.187 20.695 17.476 1.00 63.59 86 GLY A N 1
ATOM 667 C CA . GLY A 1 86 ? -23.519 20.292 17.896 1.00 63.59 86 GLY A CA 1
ATOM 668 C C . GLY A 1 86 ? -23.615 20.204 19.414 1.00 63.59 86 GLY A C 1
ATOM 669 O O . GLY A 1 86 ? -22.716 19.701 20.083 1.00 63.59 86 GLY A O 1
ATOM 670 N N . ARG A 1 87 ? -24.737 20.668 19.971 1.00 69.62 87 ARG A N 1
ATOM 671 C CA . ARG A 1 87 ? -25.021 20.480 21.397 1.00 69.62 87 ARG A CA 1
ATOM 672 C C . ARG A 1 87 ? -25.356 19.004 21.663 1.00 69.62 87 ARG A C 1
ATOM 674 O O . ARG A 1 87 ? -26.185 18.453 20.923 1.00 69.62 87 ARG A O 1
ATOM 681 N N . PRO A 1 88 ? -24.733 18.360 22.667 1.00 82.31 88 PRO A N 1
ATOM 682 C CA . PRO A 1 88 ? -25.120 17.022 23.084 1.00 82.31 88 PRO A CA 1
ATOM 683 C C . PRO A 1 88 ? -26.534 17.068 23.647 1.00 82.31 88 PRO A C 1
ATOM 685 O O . PRO A 1 88 ? -26.832 17.867 24.524 1.00 82.31 88 PRO A O 1
ATOM 688 N N . VAL A 1 89 ? -27.403 16.223 23.105 1.00 89.75 89 VAL A N 1
ATOM 689 C CA . VAL A 1 89 ? -28.788 16.078 23.576 1.00 89.75 89 VAL A CA 1
ATOM 690 C C . VAL A 1 89 ? -29.006 14.771 24.319 1.00 89.75 89 VAL A C 1
ATOM 692 O O . VAL A 1 89 ? -29.963 14.652 25.077 1.00 89.75 89 VAL A O 1
ATOM 695 N N . ILE A 1 90 ? -28.101 13.812 24.123 1.00 93.19 90 ILE A N 1
ATOM 696 C CA . ILE A 1 90 ? -27.960 12.618 24.947 1.00 93.19 90 ILE A CA 1
ATOM 697 C C . ILE A 1 90 ? -26.480 12.500 25.303 1.00 93.19 90 ILE A C 1
ATOM 699 O O . ILE A 1 90 ? -25.637 12.598 24.407 1.00 93.19 90 ILE A O 1
ATOM 703 N N . LYS A 1 91 ? -26.159 12.270 26.575 1.00 91.62 91 LYS A N 1
ATOM 704 C CA . LYS A 1 91 ? -24.802 11.919 27.016 1.00 91.62 91 LYS A CA 1
ATOM 705 C C . LYS A 1 91 ? -24.865 10.728 27.961 1.00 91.62 91 LYS A C 1
ATOM 707 O O . LYS A 1 91 ? -25.733 10.687 28.823 1.00 91.62 91 LYS A O 1
ATOM 712 N N . ILE A 1 92 ? -23.971 9.768 27.779 1.00 91.62 92 ILE A N 1
ATOM 713 C CA . ILE A 1 92 ? -23.830 8.609 28.658 1.00 91.62 92 ILE A CA 1
ATOM 714 C C . ILE A 1 92 ? -22.654 8.865 29.594 1.00 91.62 92 ILE A C 1
ATOM 716 O O . ILE A 1 92 ? -21.583 9.266 29.146 1.00 91.62 92 ILE A O 1
ATOM 720 N N . PHE A 1 93 ? -22.872 8.612 30.876 1.00 91.38 93 PHE A N 1
ATOM 721 C CA . PHE A 1 93 ? -21.866 8.613 31.927 1.00 91.38 93 PHE A CA 1
ATOM 722 C C . PHE A 1 93 ? -21.684 7.190 32.439 1.00 91.38 93 PHE A C 1
ATOM 724 O O . PHE A 1 93 ? -22.654 6.431 32.508 1.00 91.38 93 PHE A O 1
ATOM 731 N N . HIS A 1 94 ? -20.452 6.842 32.788 1.00 89.94 94 HIS A N 1
ATOM 732 C CA . HIS A 1 94 ? -20.146 5.588 33.469 1.00 89.94 94 HIS A CA 1
ATOM 733 C C . HIS A 1 94 ? -20.243 5.812 34.972 1.00 89.94 94 HIS A C 1
ATOM 735 O O . HIS A 1 94 ? -19.679 6.784 35.457 1.00 89.94 94 HIS A O 1
ATOM 741 N N . ILE A 1 95 ? -20.956 4.951 35.686 1.00 92.31 95 ILE A N 1
ATOM 742 C CA . ILE A 1 95 ? -21.135 5.048 37.140 1.00 92.31 95 ILE A CA 1
ATOM 743 C C . ILE A 1 95 ? -20.808 3.706 37.794 1.00 92.31 95 ILE A C 1
ATOM 745 O O . ILE A 1 95 ? -20.952 2.652 37.164 1.00 92.31 95 ILE A O 1
ATOM 749 N N . GLU A 1 96 ? -20.352 3.737 39.038 1.00 86.62 96 GLU A N 1
ATOM 750 C CA . GLU A 1 96 ? -20.042 2.565 39.846 1.00 86.62 96 GLU A CA 1
ATOM 751 C C . GLU A 1 96 ? -21.245 2.221 40.735 1.00 86.62 96 GLU A C 1
ATOM 753 O O . GLU A 1 96 ? -21.935 3.084 41.268 1.00 86.62 96 GLU A O 1
ATOM 758 N N . ASP A 1 97 ? -21.563 0.927 40.838 1.00 82.94 97 ASP A N 1
ATOM 759 C CA . ASP A 1 97 ? -22.633 0.395 41.699 1.00 82.94 97 ASP A CA 1
ATOM 760 C C . ASP A 1 97 ? -24.037 1.037 41.546 1.00 82.94 97 ASP A C 1
ATOM 762 O O . ASP A 1 97 ? -24.921 0.813 42.377 1.00 82.94 97 ASP A O 1
ATOM 766 N N . GLY A 1 98 ? -24.291 1.761 40.450 1.00 85.75 98 GLY A N 1
ATOM 767 C CA . GLY A 1 98 ? -25.558 2.450 40.195 1.00 85.75 98 GLY A CA 1
ATOM 768 C C . GLY A 1 98 ? -25.744 3.748 40.981 1.00 85.75 98 GLY A C 1
ATOM 769 O O . GLY A 1 98 ? -26.880 4.214 41.097 1.00 85.75 98 GLY A O 1
ATOM 770 N N . ASP A 1 99 ? -24.666 4.326 41.517 1.00 92.75 99 ASP A N 1
ATOM 771 C CA . ASP A 1 99 ? -24.719 5.605 42.217 1.00 92.75 99 ASP A CA 1
ATOM 772 C C . ASP A 1 99 ? -24.773 6.775 41.222 1.00 92.75 99 ASP A C 1
ATOM 774 O O . ASP A 1 99 ? -23.896 6.962 40.380 1.00 92.75 99 ASP A O 1
ATOM 778 N N . ILE A 1 100 ? -25.839 7.576 41.291 1.00 94.44 100 ILE A N 1
ATOM 779 C CA . ILE A 1 100 ? -25.996 8.739 40.413 1.00 94.44 100 ILE A CA 1
ATOM 780 C C . ILE A 1 100 ? -25.016 9.861 40.779 1.00 94.44 100 ILE A C 1
ATOM 782 O O . ILE A 1 100 ? -24.685 10.675 39.914 1.00 94.44 100 ILE A O 1
ATOM 786 N N . ASP A 1 101 ? -24.538 9.915 42.025 1.00 93.62 101 ASP A N 1
ATOM 787 C CA . ASP A 1 101 ? -23.646 10.981 42.480 1.00 93.62 101 ASP A CA 1
ATOM 788 C C . ASP A 1 101 ? -22.258 10.901 41.809 1.00 93.62 101 ASP A C 1
ATOM 790 O O . ASP A 1 101 ? -21.644 11.943 41.594 1.00 93.62 101 ASP A O 1
ATOM 794 N N . ASP A 1 102 ? -21.839 9.735 41.299 1.00 93.38 102 ASP A N 1
ATOM 795 C CA . ASP A 1 102 ? -20.628 9.572 40.467 1.00 93.38 102 ASP A CA 1
ATOM 796 C C . ASP A 1 102 ? -20.646 10.427 39.187 1.00 93.38 102 ASP A C 1
ATOM 798 O O . ASP A 1 102 ? -19.611 10.732 38.581 1.00 93.38 102 ASP A O 1
ATOM 802 N N . VAL A 1 103 ? -21.840 10.812 38.725 1.00 94.88 103 VAL A N 1
ATOM 803 C CA . VAL A 1 103 ? -21.975 11.737 37.598 1.00 94.88 103 VAL A CA 1
ATOM 804 C C . VAL A 1 103 ? -21.495 13.131 37.993 1.00 94.88 103 VAL A C 1
ATOM 806 O O . VAL A 1 103 ? -20.912 13.809 37.150 1.00 94.88 103 VAL A O 1
ATOM 809 N N . LEU A 1 104 ? -21.706 13.576 39.239 1.00 92.69 104 LEU A N 1
ATOM 810 C CA . LEU A 1 104 ? -21.234 14.890 39.692 1.00 92.69 104 LEU A CA 1
ATOM 811 C C . LEU A 1 104 ? -19.716 14.979 39.605 1.00 92.69 104 LEU A C 1
ATOM 813 O O . LEU A 1 104 ? -19.224 15.930 39.004 1.00 92.69 104 LEU A O 1
ATOM 817 N N . ASP A 1 105 ? -18.998 13.963 40.078 1.00 91.19 105 ASP A N 1
ATOM 818 C CA . ASP A 1 105 ? -17.533 13.920 40.023 1.00 91.19 105 ASP A CA 1
ATOM 819 C C . ASP A 1 105 ? -17.020 14.093 38.580 1.00 91.19 105 ASP A C 1
ATOM 821 O O . ASP A 1 105 ? -16.155 14.924 38.301 1.00 91.19 105 ASP A O 1
ATOM 825 N N . GLN A 1 106 ? -17.638 13.401 37.617 1.00 92.06 106 GLN A N 1
ATOM 826 C CA . GLN A 1 106 ? -17.316 13.544 36.188 1.00 92.06 106 GLN A CA 1
ATOM 827 C C . GLN A 1 106 ? -17.680 14.922 35.612 1.00 92.06 106 GLN A C 1
ATOM 829 O O . GLN A 1 106 ? -17.060 15.398 34.653 1.00 92.06 106 GLN A O 1
ATOM 834 N N . LEU A 1 107 ? -18.727 15.559 36.136 1.00 91.56 107 LEU A N 1
ATOM 835 C CA . LEU A 1 107 ? -19.136 16.894 35.714 1.00 91.56 107 LEU A CA 1
ATOM 836 C C . LEU A 1 107 ? -18.195 17.977 36.251 1.00 91.56 107 LEU A C 1
ATOM 838 O O . LEU A 1 107 ? -17.890 18.907 35.504 1.00 91.56 107 LEU A O 1
ATOM 842 N N . GLU A 1 108 ? -17.684 17.840 37.475 1.00 91.69 108 GLU A N 1
ATOM 843 C CA . GLU A 1 108 ? -16.724 18.777 38.074 1.00 91.69 108 GLU A CA 1
ATOM 844 C C . GLU A 1 108 ? -15.401 18.848 37.297 1.00 91.69 108 GLU A C 1
ATOM 846 O O . GLU A 1 108 ? -14.774 19.906 37.214 1.00 91.69 108 GLU A O 1
ATOM 851 N N . GLU A 1 109 ? -15.010 17.751 36.645 1.00 88.44 109 GLU A N 1
ATOM 852 C CA . GLU A 1 109 ? -13.843 17.699 35.757 1.00 88.44 109 GLU A CA 1
ATOM 853 C C . GLU A 1 109 ? -14.070 18.391 34.398 1.00 88.44 109 GLU A C 1
ATOM 855 O O . GLU A 1 109 ? -13.131 18.583 33.615 1.00 88.44 109 GLU A O 1
ATOM 860 N N . SER A 1 110 ? -15.310 18.785 34.083 1.00 84.94 110 SER A N 1
ATOM 861 C CA . SER A 1 110 ? -15.641 19.373 32.786 1.00 84.94 110 SER A CA 1
ATOM 862 C C . SER A 1 110 ? -15.080 20.799 32.635 1.00 84.94 110 SER A C 1
ATOM 864 O O . SER A 1 110 ? -15.193 21.628 33.543 1.00 84.94 110 SER A O 1
ATOM 866 N N . PRO A 1 111 ? -14.528 21.160 31.459 1.00 82.25 111 PRO A N 1
ATOM 867 C CA . PRO A 1 111 ? -14.039 22.512 31.211 1.00 82.25 111 PRO A CA 1
ATOM 868 C C . PRO A 1 111 ? -15.124 23.574 31.423 1.00 82.25 111 PRO A C 1
ATOM 870 O O . PRO A 1 111 ? -16.196 23.503 30.825 1.00 82.25 111 PRO A O 1
ATOM 873 N N . GLY A 1 112 ? -14.812 24.599 32.218 1.00 84.56 112 GLY A N 1
ATOM 874 C CA . GLY A 1 112 ? -15.733 25.705 32.497 1.00 84.56 112 GLY A CA 1
ATOM 875 C C . GLY A 1 112 ? -16.688 25.468 33.668 1.00 84.56 112 GLY A C 1
ATOM 876 O O . GLY A 1 112 ? -17.607 26.265 33.837 1.00 84.56 112 GLY A O 1
ATOM 877 N N . TRP A 1 113 ? -16.471 24.422 34.472 1.00 90.44 113 TRP A N 1
ATOM 878 C CA . TRP A 1 113 ? -17.223 24.193 35.703 1.00 90.44 113 TRP A CA 1
ATOM 879 C C . TRP A 1 113 ? -17.080 25.356 36.696 1.00 90.44 113 TRP A C 1
ATOM 881 O O . TRP A 1 113 ? -15.973 25.759 37.060 1.00 90.44 113 TRP A O 1
ATOM 891 N N . ASN A 1 114 ? -18.214 25.890 37.146 1.00 92.38 114 ASN A N 1
ATOM 892 C CA . ASN A 1 114 ? -18.309 26.882 38.204 1.00 92.38 114 ASN A CA 1
ATOM 893 C C . ASN A 1 114 ? -18.733 26.207 39.513 1.00 92.38 114 ASN A C 1
ATOM 895 O O . ASN A 1 114 ? -19.892 25.818 39.674 1.00 92.38 114 ASN A O 1
ATOM 899 N N . SER A 1 115 ? -17.809 26.132 40.473 1.00 91.25 115 SER A N 1
ATOM 900 C CA . SER A 1 115 ? -18.054 25.546 41.796 1.00 91.25 115 SER A CA 1
ATOM 901 C C . SER A 1 115 ? -19.042 26.346 42.657 1.00 91.25 115 SER A C 1
ATOM 903 O O . SER A 1 115 ? -19.497 25.845 43.680 1.00 91.25 115 SER A O 1
ATOM 905 N N . GLU A 1 116 ? -19.374 27.588 42.284 1.00 92.12 116 GLU A N 1
ATOM 906 C CA . GLU A 1 116 ? -20.397 28.385 42.978 1.00 92.12 116 GLU A CA 1
ATOM 907 C C . GLU A 1 116 ? -21.836 27.977 42.613 1.00 92.12 116 GLU A C 1
ATOM 909 O O . GLU A 1 116 ? -22.779 28.369 43.304 1.00 92.12 116 GLU A O 1
ATOM 914 N N . GLU A 1 117 ? -22.033 27.213 41.533 1.00 93.12 117 GLU A N 1
ATOM 915 C CA . GLU A 1 117 ? -23.332 26.643 41.156 1.00 93.12 117 GLU A CA 1
ATOM 916 C C . GLU A 1 117 ? -23.530 25.277 41.828 1.00 93.12 117 GLU A C 1
ATOM 918 O O . GLU A 1 117 ? -23.491 24.229 41.185 1.00 93.12 117 GLU A O 1
ATOM 923 N N . THR A 1 118 ? -23.717 25.284 43.150 1.00 94.44 118 THR A N 1
ATOM 924 C CA . THR A 1 118 ? -23.846 24.064 43.959 1.00 94.44 118 THR A CA 1
ATOM 925 C C . THR A 1 118 ? -25.134 23.307 43.652 1.00 94.44 118 THR A C 1
ATOM 927 O O . THR A 1 118 ? -26.221 23.885 43.706 1.00 94.44 118 THR A O 1
ATOM 930 N N . CYS A 1 119 ? -25.039 22.003 43.379 1.00 95.00 119 CYS A N 1
ATOM 931 C CA . CYS A 1 119 ? -26.173 21.186 42.943 1.00 95.00 119 CYS A CA 1
ATOM 932 C C . CYS A 1 119 ? -26.177 19.788 43.560 1.00 95.00 119 CYS A C 1
ATOM 934 O O . CYS A 1 119 ? -25.168 19.335 44.087 1.00 95.00 119 CYS A O 1
ATOM 936 N N . LYS A 1 120 ? -27.334 19.122 43.521 1.00 95.75 120 LYS A N 1
ATOM 937 C CA . LYS A 1 120 ? -27.493 17.724 43.944 1.00 95.75 120 LYS A CA 1
ATOM 938 C C . LYS A 1 120 ? -28.508 17.002 43.076 1.00 95.75 120 LYS A C 1
ATOM 940 O O . LYS A 1 120 ? -29.425 17.640 42.544 1.00 95.75 120 LYS A O 1
ATOM 945 N N . PHE A 1 121 ? -28.393 15.685 42.982 1.00 96.69 121 PHE A N 1
ATOM 946 C CA . PHE A 1 121 ? -29.430 14.885 42.356 1.00 96.69 121 PHE A CA 1
ATOM 947 C C . PHE A 1 121 ? -30.672 14.779 43.240 1.00 96.69 121 PHE A C 1
ATOM 949 O O . PHE A 1 121 ? -30.621 14.746 44.472 1.00 96.69 121 PHE A O 1
ATOM 956 N N . LYS A 1 122 ? -31.825 14.759 42.578 1.00 95.62 122 LYS A N 1
ATOM 957 C CA . LYS A 1 122 ? -33.125 14.486 43.175 1.00 95.62 122 LYS A CA 1
ATOM 958 C C . LYS A 1 122 ? -33.871 13.531 42.256 1.00 95.62 122 LYS A C 1
ATOM 960 O O . LYS A 1 122 ? -34.022 13.817 41.073 1.00 95.62 122 LYS A O 1
ATOM 965 N N . GLU A 1 123 ? -34.351 12.427 42.805 1.00 96.06 123 GLU A N 1
ATOM 966 C CA . GLU A 1 123 ? -35.198 11.487 42.073 1.00 96.06 123 GLU A CA 1
ATOM 967 C C . GLU A 1 123 ? -36.528 12.150 41.661 1.00 96.06 123 GLU A C 1
ATOM 969 O O . GLU A 1 123 ? -37.108 12.950 42.407 1.00 96.06 123 GLU A O 1
ATOM 974 N N . GLU A 1 124 ? -36.987 11.844 40.452 1.00 93.06 124 GLU A N 1
ATOM 975 C CA . GLU A 1 124 ? -38.233 12.321 39.855 1.00 93.06 124 GLU A CA 1
ATOM 976 C C . GLU A 1 124 ? -39.072 11.122 39.394 1.00 93.06 124 GLU A C 1
ATOM 978 O O . GLU A 1 124 ? -38.536 10.136 38.885 1.00 93.06 124 GLU A O 1
ATOM 983 N N . ASP A 1 125 ? -40.397 11.221 39.531 1.00 91.25 125 ASP A N 1
ATOM 984 C CA . ASP A 1 125 ? -41.314 10.165 39.102 1.00 91.25 125 ASP A CA 1
ATOM 985 C C . ASP A 1 125 ? -41.135 9.831 37.607 1.00 91.25 125 ASP A C 1
ATOM 987 O O . ASP A 1 125 ? -41.141 10.703 36.728 1.00 91.25 125 ASP A O 1
ATOM 991 N N . CYS A 1 126 ? -41.016 8.535 37.310 1.00 87.62 126 CYS A N 1
ATOM 992 C CA . CYS A 1 126 ? -40.855 8.009 35.961 1.00 87.62 126 CYS A CA 1
ATOM 993 C C . CYS A 1 126 ? -41.837 6.862 35.708 1.00 87.62 126 CYS A C 1
ATOM 995 O O . CYS A 1 126 ? -41.871 5.879 36.443 1.00 87.62 126 CYS A O 1
ATOM 997 N N . GLU A 1 127 ? -42.626 6.959 34.637 1.00 85.94 127 GLU A N 1
ATOM 998 C CA . GLU A 1 127 ? -43.577 5.904 34.255 1.00 85.94 127 GLU A CA 1
ATOM 999 C C . GLU A 1 127 ? -42.913 4.757 33.466 1.00 85.94 127 GLU A C 1
ATOM 1001 O O . GLU A 1 127 ? -43.539 3.724 33.209 1.00 85.94 127 GLU A O 1
ATOM 1006 N N . ARG A 1 128 ? -41.638 4.914 33.079 1.00 87.19 128 ARG A N 1
ATOM 1007 C CA . ARG A 1 128 ? -40.883 3.891 32.348 1.00 87.19 128 ARG A CA 1
ATOM 1008 C C . ARG A 1 128 ? -40.485 2.764 33.295 1.00 87.19 128 ARG A C 1
ATOM 1010 O O . ARG A 1 128 ? -39.802 2.975 34.290 1.00 87.19 128 ARG A O 1
ATOM 1017 N N . LYS A 1 129 ? -40.883 1.536 32.959 1.00 87.12 129 LYS A N 1
ATOM 1018 C CA . LYS A 1 129 ? -40.504 0.343 33.728 1.00 87.12 129 LYS A CA 1
ATOM 1019 C C . LYS A 1 129 ? -38.993 0.118 33.684 1.00 87.12 129 LYS A C 1
ATOM 1021 O O . LYS A 1 129 ? -38.409 0.149 32.603 1.00 87.12 129 LYS A O 1
ATOM 1026 N N . GLY A 1 130 ? -38.405 -0.164 34.846 1.00 89.62 130 GLY A N 1
ATOM 1027 C CA . GLY A 1 130 ? -36.972 -0.436 34.982 1.00 89.62 130 GLY A CA 1
ATOM 1028 C C . GLY A 1 130 ? -36.094 0.786 34.708 1.00 89.62 130 GLY A C 1
ATOM 1029 O O . GLY A 1 130 ? -34.990 0.634 34.187 1.00 89.62 130 GLY A O 1
ATOM 1030 N N . VAL A 1 131 ? -36.615 1.989 34.969 1.00 93.81 131 VAL A N 1
ATOM 1031 C CA . VAL A 1 131 ? -35.903 3.259 34.805 1.00 93.81 131 VAL A CA 1
ATOM 1032 C C . VAL A 1 131 ? -36.112 4.115 36.041 1.00 93.81 131 VAL A C 1
ATOM 1034 O O . VAL A 1 131 ? -37.247 4.468 36.363 1.00 93.81 131 VAL A O 1
ATOM 1037 N N . THR A 1 132 ? -35.014 4.530 36.658 1.00 95.31 132 THR A N 1
ATOM 1038 C CA . THR A 1 132 ? -35.023 5.548 37.710 1.00 95.31 132 THR A CA 1
ATOM 1039 C C . THR A 1 132 ? -34.594 6.874 37.103 1.00 95.31 132 THR A C 1
ATOM 1041 O O . THR A 1 132 ? -33.556 6.949 36.441 1.00 95.31 132 THR A O 1
ATOM 1044 N N . ARG A 1 133 ? -35.408 7.921 37.279 1.00 96.50 133 ARG A N 1
ATOM 1045 C CA . ARG A 1 133 ? -35.148 9.251 36.717 1.00 96.50 133 ARG A CA 1
ATOM 1046 C C . ARG A 1 133 ? -34.689 10.206 37.809 1.00 96.50 133 ARG A C 1
ATOM 1048 O O . ARG A 1 133 ? -35.257 10.244 38.893 1.00 96.50 133 ARG A O 1
ATOM 1055 N N . TYR A 1 134 ? -33.696 11.020 37.485 1.00 96.81 134 TYR A N 1
ATOM 1056 C CA . TYR A 1 134 ? -33.144 12.037 38.365 1.00 96.81 134 TYR A CA 1
ATOM 1057 C C . TYR A 1 134 ? -33.122 13.389 37.667 1.00 96.81 134 TYR A C 1
ATOM 1059 O O . TYR A 1 134 ? -32.909 13.493 36.461 1.00 96.81 134 TYR A O 1
ATOM 1067 N N . VAL A 1 135 ? -33.278 14.450 38.441 1.00 95.81 135 VAL A N 1
ATOM 1068 C CA . VAL A 1 135 ? -33.030 15.826 38.019 1.00 95.81 135 VAL A CA 1
ATOM 1069 C C . VAL A 1 135 ? -31.913 16.406 38.867 1.00 95.81 135 VAL A C 1
ATOM 1071 O O . VAL A 1 135 ? -31.849 16.176 40.076 1.00 95.81 135 VAL A O 1
ATOM 1074 N N . LEU A 1 136 ? -31.025 17.165 38.233 1.00 95.50 136 LEU A N 1
ATOM 1075 C CA . LEU A 1 136 ? -29.986 17.898 38.940 1.00 95.50 136 LEU A CA 1
ATOM 1076 C C . LEU A 1 136 ? -30.539 19.269 39.338 1.00 95.50 136 LEU A C 1
ATOM 1078 O O . LEU A 1 136 ? -30.955 20.042 38.471 1.00 95.50 136 LEU A O 1
ATOM 1082 N N . VAL A 1 137 ? -30.591 19.542 40.644 1.00 95.00 137 VAL A N 1
ATOM 1083 C CA . VAL A 1 137 ? -31.232 20.743 41.199 1.00 95.00 137 VAL A CA 1
ATOM 1084 C C . VAL A 1 137 ? -30.242 21.619 41.974 1.00 95.00 137 VAL A C 1
ATOM 1086 O O . VAL A 1 137 ? -29.383 21.075 42.676 1.00 95.00 137 VAL A O 1
ATOM 1089 N N . PRO A 1 138 ? -30.370 22.959 41.896 1.00 96.12 138 PRO A N 1
ATOM 1090 C CA . PRO A 1 138 ? -29.609 23.892 42.725 1.00 96.12 138 PRO A CA 1
ATOM 1091 C C . PRO A 1 138 ? -29.747 23.622 44.228 1.00 96.12 138 PRO A C 1
ATOM 1093 O O . PRO A 1 138 ? -30.791 23.174 44.706 1.00 96.12 138 PRO A O 1
ATOM 1096 N N . THR A 1 139 ? -28.705 23.947 44.991 1.00 95.25 139 THR A N 1
ATOM 1097 C CA . THR A 1 139 ? -28.684 23.888 46.460 1.00 95.25 139 THR A CA 1
ATOM 1098 C C . THR A 1 139 ? -28.091 25.163 47.067 1.00 95.25 139 THR A C 1
ATOM 1100 O O . THR A 1 139 ? -27.416 25.926 46.377 1.00 95.25 139 THR A O 1
ATOM 1103 N N . GLY A 1 140 ? -28.351 25.402 48.358 1.00 94.69 140 GLY A N 1
ATOM 1104 C CA . GLY A 1 140 ? -27.784 26.526 49.118 1.00 94.69 140 GLY A CA 1
ATOM 1105 C C . GLY A 1 140 ? -28.098 27.900 48.516 1.00 94.69 140 GLY A C 1
ATOM 1106 O O . GLY A 1 140 ? -29.131 28.082 47.878 1.00 94.69 140 GLY A O 1
ATOM 1107 N N . ASP A 1 141 ? -27.167 28.845 48.662 1.00 94.19 141 ASP A N 1
ATOM 1108 C CA . ASP A 1 141 ? -27.300 30.224 48.164 1.00 94.19 141 ASP A CA 1
ATOM 1109 C C . ASP A 1 141 ? -27.516 30.302 46.638 1.00 94.19 141 ASP A C 1
ATOM 1111 O O . ASP A 1 141 ? -28.049 31.282 46.113 1.00 94.19 141 ASP A O 1
ATOM 1115 N N . TYR A 1 142 ? -27.081 29.287 45.881 1.00 95.19 142 TYR A N 1
ATOM 1116 C CA . TYR A 1 142 ? -27.368 29.207 44.450 1.00 95.19 142 TYR A CA 1
ATOM 1117 C C . TYR A 1 142 ? -28.846 28.901 44.180 1.00 95.19 142 TYR A C 1
ATOM 1119 O O . TYR A 1 142 ? -29.429 29.526 43.294 1.00 95.19 142 TYR A O 1
ATOM 1127 N N . ALA A 1 143 ? -29.472 28.020 44.967 1.00 94.62 143 ALA A N 1
A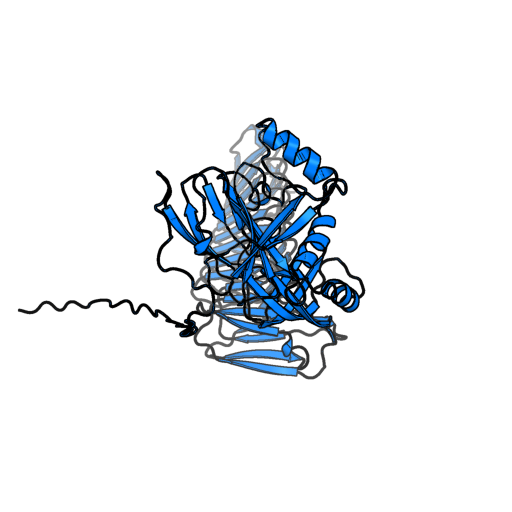TOM 1128 C CA . ALA A 1 143 ? -30.904 27.744 44.853 1.00 94.62 143 ALA A CA 1
ATOM 1129 C C . ALA A 1 143 ? -31.746 28.999 45.091 1.00 94.62 143 ALA A C 1
ATOM 1131 O O . ALA A 1 143 ? -32.567 29.334 44.240 1.00 94.62 143 ALA A O 1
ATOM 1132 N N . ASP A 1 144 ? -31.461 29.746 46.161 1.00 94.38 144 ASP A N 1
ATOM 1133 C CA . ASP A 1 144 ? -32.195 30.970 46.502 1.00 94.38 144 ASP A CA 1
ATOM 1134 C C . ASP A 1 144 ? -32.136 32.010 45.365 1.00 94.38 144 ASP A C 1
ATOM 1136 O O . ASP A 1 144 ? -33.133 32.657 45.033 1.00 94.38 144 ASP A O 1
ATOM 1140 N N . ARG A 1 145 ? -30.971 32.149 44.710 1.00 93.50 145 ARG A N 1
ATOM 1141 C CA . ARG A 1 145 ? -30.794 33.044 43.551 1.00 93.50 145 ARG A CA 1
ATOM 1142 C C . ARG A 1 145 ? -31.629 32.609 42.349 1.00 93.50 145 ARG A C 1
ATOM 1144 O O . ARG A 1 145 ? -32.237 33.455 41.693 1.00 93.50 145 ARG A O 1
ATOM 1151 N N . ILE A 1 146 ? -31.644 31.311 42.049 1.00 93.56 146 ILE A N 1
ATOM 1152 C CA . ILE A 1 146 ? -32.405 30.764 40.922 1.00 93.56 146 ILE A CA 1
ATOM 1153 C C . ILE A 1 146 ? -33.912 30.870 41.177 1.00 93.56 146 ILE A C 1
ATOM 1155 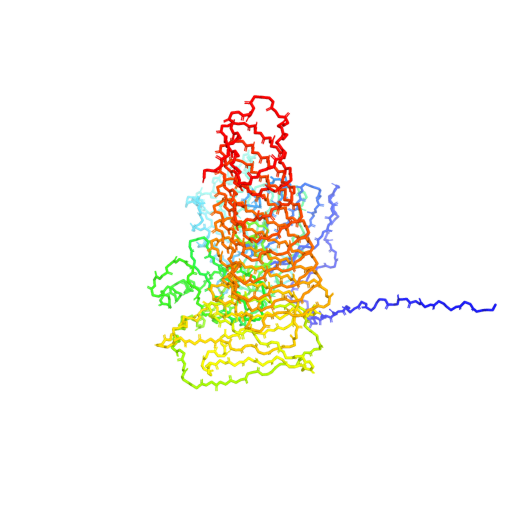O O . ILE A 1 146 ? -34.642 31.273 40.273 1.00 93.56 146 ILE A O 1
ATOM 1159 N N . GLU A 1 147 ? -34.379 30.575 42.391 1.00 91.81 147 GLU A N 1
ATOM 1160 C CA . GLU A 1 147 ? -35.790 30.713 42.767 1.00 91.81 147 GLU A CA 1
ATOM 1161 C C . GLU A 1 147 ? -36.268 32.163 42.618 1.00 91.81 147 GLU A C 1
ATOM 1163 O O . GLU A 1 147 ? -37.265 32.413 41.937 1.00 91.81 147 GLU A O 1
ATOM 1168 N N . ALA A 1 148 ? -35.507 33.135 43.133 1.00 92.31 148 ALA A N 1
ATOM 1169 C CA . ALA A 1 148 ? -35.834 34.555 42.990 1.00 92.31 148 ALA A CA 1
ATOM 1170 C C . ALA A 1 148 ? -35.893 35.008 41.517 1.00 92.31 148 ALA A C 1
ATOM 1172 O O . ALA A 1 148 ? -36.795 35.753 41.124 1.00 92.31 148 ALA A O 1
ATOM 1173 N N . ALA A 1 149 ? -34.967 34.537 40.676 1.00 90.31 149 ALA A N 1
ATOM 1174 C CA . ALA A 1 149 ? -34.970 34.833 39.243 1.00 90.31 149 ALA A CA 1
ATOM 1175 C C . ALA A 1 149 ? -36.173 34.190 38.517 1.00 90.31 149 ALA A C 1
ATOM 1177 O O . ALA A 1 149 ? -36.791 34.816 37.649 1.00 90.31 149 ALA A O 1
ATOM 1178 N N . MET A 1 150 ? -36.570 32.969 38.903 1.00 88.00 150 MET A N 1
ATOM 1179 C CA . MET A 1 150 ? -37.785 32.325 38.387 1.00 88.00 150 MET A CA 1
ATOM 1180 C C . MET A 1 150 ? -39.054 33.088 38.791 1.00 88.00 150 MET A C 1
ATOM 1182 O O . MET A 1 150 ? -39.933 33.288 37.948 1.00 88.00 150 MET A O 1
ATOM 1186 N N . GLU A 1 151 ? -39.149 33.564 40.036 1.00 90.88 151 GLU A N 1
ATOM 1187 C CA . GLU A 1 151 ? -40.256 34.413 40.505 1.00 90.88 151 GLU A CA 1
ATOM 1188 C C . GLU A 1 151 ? -40.324 35.746 39.746 1.00 90.88 151 GLU A C 1
ATOM 1190 O O . GLU A 1 151 ? -41.411 36.213 39.386 1.00 90.88 151 GLU A O 1
ATOM 1195 N N . ALA A 1 152 ? -39.163 36.316 39.414 1.00 90.81 152 ALA A N 1
ATOM 1196 C CA . ALA A 1 152 ? -39.031 37.495 38.561 1.00 90.81 152 ALA A CA 1
ATOM 1197 C C . ALA A 1 152 ? -39.366 37.231 37.077 1.00 90.81 152 ALA A C 1
ATOM 1199 O O . ALA A 1 152 ? -39.341 38.157 36.264 1.00 90.81 152 ALA A O 1
ATOM 1200 N N . LYS A 1 153 ? -39.750 35.994 36.722 1.00 87.25 153 LYS A N 1
ATOM 1201 C CA . LYS A 1 153 ? -40.072 35.542 35.358 1.00 87.25 153 LYS A CA 1
ATOM 1202 C C . LYS A 1 153 ? -38.906 35.701 34.381 1.00 87.25 153 LYS A C 1
ATOM 1204 O O . LYS A 1 153 ? -39.125 35.906 33.184 1.00 87.25 153 LYS A O 1
ATOM 1209 N N . GLU A 1 154 ? -37.677 35.598 34.874 1.00 88.19 154 GLU A N 1
ATOM 1210 C CA . GLU A 1 154 ? -36.492 35.578 34.024 1.00 88.19 154 GLU A CA 1
ATOM 1211 C C . GLU A 1 154 ? -36.404 34.254 33.258 1.00 88.19 154 GLU A C 1
ATOM 1213 O O . GLU A 1 154 ? -36.806 33.196 33.746 1.00 88.19 154 GLU A O 1
ATOM 1218 N N . ALA A 1 155 ? -35.891 34.299 32.028 1.00 85.19 155 ALA A N 1
ATOM 1219 C CA . ALA A 1 155 ? -35.683 33.099 31.227 1.00 85.19 155 ALA A CA 1
ATOM 1220 C C . ALA A 1 155 ? -34.377 32.418 31.655 1.00 85.19 155 ALA A C 1
ATOM 1222 O O . ALA A 1 155 ? -33.290 32.917 31.369 1.00 85.19 155 ALA A O 1
ATOM 1223 N N . ILE A 1 156 ? -34.494 31.262 32.305 1.00 88.06 156 ILE A N 1
ATOM 1224 C CA . ILE A 1 156 ? -33.373 30.463 32.798 1.00 88.06 156 ILE A CA 1
ATOM 1225 C C . ILE A 1 156 ? -33.298 29.210 31.925 1.00 88.06 156 ILE A C 1
ATOM 1227 O O . ILE A 1 156 ? -34.067 28.265 32.132 1.00 88.06 156 ILE A O 1
ATOM 1231 N N . PRO A 1 157 ? -32.418 29.191 30.906 1.00 83.00 157 PRO A N 1
ATOM 1232 C CA . PRO A 1 157 ? -32.339 28.081 29.967 1.00 83.00 157 PRO A CA 1
ATOM 1233 C C . PRO A 1 157 ? -31.877 26.787 30.631 1.00 83.00 157 PRO A C 1
ATOM 1235 O O . PRO A 1 157 ? -32.310 25.724 30.206 1.00 83.00 157 PRO A O 1
ATOM 1238 N N . SER A 1 158 ? -31.023 26.869 31.650 1.00 90.50 158 SER A N 1
ATOM 1239 C CA . SER A 1 158 ? -30.440 25.742 32.382 1.00 90.50 158 SER A CA 1
ATOM 1240 C C . SER A 1 158 ? -29.926 26.207 33.743 1.00 90.50 158 SER A C 1
ATOM 1242 O O . SER A 1 158 ? -29.650 27.392 33.920 1.00 90.50 158 SER A O 1
ATOM 1244 N N . THR A 1 159 ? -29.754 25.269 34.667 1.00 92.88 159 THR A N 1
ATOM 1245 C CA . THR A 1 159 ? -29.089 25.465 35.967 1.00 92.88 159 THR A CA 1
ATOM 1246 C C . THR A 1 159 ? -27.905 24.501 36.084 1.00 92.88 159 THR A C 1
ATOM 1248 O O . THR A 1 159 ? -27.670 23.710 35.165 1.00 92.88 159 THR A O 1
ATOM 1251 N N . CYS A 1 160 ? -27.149 24.550 37.182 1.00 93.38 160 CYS A N 1
ATOM 1252 C CA . CYS A 1 160 ? -26.106 23.571 37.507 1.00 93.38 160 CYS A CA 1
ATOM 1253 C C . CYS A 1 160 ? -25.078 23.388 36.387 1.00 93.38 160 CYS A C 1
ATOM 1255 O O . CYS A 1 160 ? -24.946 22.295 35.828 1.00 93.38 160 CYS A O 1
ATOM 1257 N N . ASN A 1 161 ? -24.410 24.477 35.993 1.00 91.50 161 ASN A N 1
ATOM 1258 C CA . ASN A 1 161 ? -23.410 24.475 34.921 1.00 91.50 161 ASN A CA 1
ATOM 1259 C C . ASN A 1 161 ? -23.939 23.948 33.568 1.00 91.50 161 ASN A C 1
ATOM 1261 O O . ASN A 1 161 ? -23.181 23.448 32.740 1.00 91.50 161 ASN A O 1
ATOM 1265 N N . GLY A 1 162 ? -25.252 24.047 33.331 1.00 89.75 162 GLY A N 1
ATOM 1266 C CA . GLY A 1 162 ? -25.897 23.604 32.091 1.00 89.75 162 GLY A CA 1
ATOM 1267 C C . GLY A 1 162 ? -26.566 22.228 32.157 1.00 89.75 162 GLY A C 1
ATOM 1268 O O . GLY A 1 162 ? -27.311 21.885 31.239 1.00 89.75 162 GLY A O 1
ATOM 1269 N N . TRP A 1 163 ? -26.352 21.465 33.231 1.00 92.06 163 TRP A N 1
ATOM 1270 C CA . TRP A 1 163 ? -26.840 20.087 33.379 1.00 92.06 163 TRP A CA 1
ATOM 1271 C C . TRP A 1 163 ? -28.183 19.986 34.111 1.00 92.06 163 TRP A C 1
ATOM 1273 O O . TRP A 1 163 ? -28.911 19.008 33.951 1.00 92.06 163 TRP A O 1
ATOM 1283 N N . GLY A 1 164 ? -28.537 21.008 34.888 1.00 91.31 164 GLY A N 1
ATOM 1284 C CA . GLY A 1 164 ? -29.790 21.091 35.630 1.00 91.31 164 GLY A CA 1
ATOM 1285 C C . GLY A 1 164 ? -30.934 21.701 34.821 1.00 91.31 164 GLY A C 1
ATOM 1286 O O . GLY A 1 164 ? -30.744 22.467 33.864 1.00 91.31 164 GLY A O 1
ATOM 1287 N N . ALA A 1 165 ? -32.162 21.366 35.213 1.00 86.19 165 ALA A N 1
ATOM 1288 C CA . ALA A 1 165 ? -33.358 21.931 34.604 1.00 86.19 165 ALA A CA 1
ATOM 1289 C C . ALA A 1 165 ? -33.501 23.423 34.961 1.00 86.19 165 ALA A C 1
ATOM 1291 O O . ALA A 1 165 ? -33.376 23.824 36.118 1.00 86.19 165 ALA A O 1
ATOM 1292 N N . GLY A 1 166 ? -33.761 24.249 33.946 1.00 84.81 166 GLY A N 1
ATOM 1293 C CA . GLY A 1 166 ? -34.226 25.626 34.116 1.00 84.81 166 GLY A CA 1
ATOM 1294 C C . GLY A 1 166 ? -35.745 25.714 33.943 1.00 84.81 166 GLY A C 1
ATOM 1295 O O . GLY A 1 166 ? -36.441 24.704 34.007 1.00 84.81 166 GLY A O 1
ATOM 1296 N N . ASN A 1 167 ? -36.272 26.902 33.642 1.00 85.44 167 ASN A N 1
ATOM 1297 C CA . ASN A 1 167 ? -37.691 27.077 33.286 1.00 85.44 167 ASN A CA 1
ATOM 1298 C C . ASN A 1 167 ? -37.947 26.990 31.764 1.00 85.44 167 ASN A C 1
ATOM 1300 O O . ASN A 1 167 ? -39.019 27.349 31.272 1.00 85.44 167 ASN A O 1
ATOM 1304 N N . SER A 1 168 ? -36.956 26.504 31.011 1.00 79.44 168 SER A N 1
ATOM 1305 C CA . SER A 1 168 ? -36.989 26.357 29.559 1.00 79.44 168 SER A CA 1
ATOM 1306 C C . SER A 1 168 ? -36.433 24.997 29.130 1.00 79.44 168 SER A C 1
ATOM 1308 O O . SER A 1 168 ? -35.238 24.730 29.243 1.00 79.44 168 SER A O 1
ATOM 1310 N N . GLY A 1 169 ? -37.325 24.133 28.634 1.00 85.75 169 GLY A N 1
ATOM 1311 C CA . GLY A 1 169 ? -37.011 22.752 28.258 1.00 85.75 169 GLY A CA 1
ATOM 1312 C C . GLY A 1 169 ? -37.021 21.792 29.451 1.00 85.75 169 GLY A C 1
ATOM 1313 O O . GLY A 1 169 ? -37.489 22.134 30.536 1.00 85.75 169 GLY A O 1
ATOM 1314 N N . ARG A 1 170 ? -36.524 20.572 29.239 1.00 89.31 170 ARG A N 1
ATOM 1315 C CA . ARG A 1 170 ? -36.355 19.534 30.263 1.00 89.31 170 ARG A CA 1
ATOM 1316 C C . ARG A 1 170 ? -34.934 18.987 30.202 1.00 89.31 170 ARG A C 1
ATOM 1318 O O . ARG A 1 170 ? -34.432 18.695 29.119 1.00 89.31 170 ARG A O 1
ATOM 1325 N N . ARG A 1 171 ? -34.315 18.833 31.370 1.00 93.38 171 ARG A N 1
ATOM 1326 C CA . ARG A 1 171 ? -33.035 18.145 31.552 1.00 93.38 171 ARG A CA 1
ATOM 1327 C C . ARG A 1 171 ? -33.168 17.175 32.703 1.00 93.38 171 ARG A C 1
ATOM 1329 O O . ARG A 1 171 ? -33.613 17.574 33.775 1.00 93.38 171 ARG A O 1
ATOM 1336 N N . TYR A 1 172 ? -32.834 15.924 32.452 1.00 94.94 172 TYR A N 1
ATOM 1337 C CA . TYR A 1 172 ? -32.901 14.868 33.448 1.00 94.94 172 TYR A CA 1
ATOM 1338 C C . TYR A 1 172 ? -31.922 13.759 33.084 1.00 94.94 172 TYR A C 1
ATOM 1340 O O . TYR A 1 172 ? -31.393 13.700 31.971 1.00 94.94 172 TYR A O 1
ATOM 1348 N N . PHE A 1 173 ? -31.693 12.892 34.052 1.00 96.31 173 PHE A N 1
ATOM 1349 C CA . PHE A 1 173 ? -30.829 11.737 33.973 1.00 96.31 173 PHE A CA 1
ATOM 1350 C C . PHE A 1 173 ? -31.676 10.490 34.186 1.00 96.31 173 PHE A C 1
ATOM 1352 O O . PHE A 1 173 ? -32.657 10.522 34.927 1.00 96.31 173 PHE A O 1
ATOM 1359 N N . GLU A 1 174 ? -31.320 9.398 33.533 1.00 95.62 174 GLU A N 1
ATOM 1360 C CA . GLU A 1 174 ? -31.945 8.098 33.745 1.00 95.62 174 GLU A CA 1
ATOM 1361 C C . GLU A 1 174 ? -30.881 7.041 34.002 1.00 95.62 174 GLU A C 1
ATOM 1363 O O . GLU A 1 174 ? -29.897 6.967 33.269 1.00 95.62 174 GLU A O 1
ATOM 1368 N N . ILE A 1 175 ? -31.119 6.197 35.000 1.00 95.19 175 ILE A N 1
ATOM 1369 C CA . ILE A 1 175 ? -30.420 4.924 35.171 1.00 95.19 175 ILE A CA 1
ATOM 1370 C C . ILE A 1 175 ? -31.408 3.836 34.769 1.00 95.19 175 ILE A C 1
ATOM 1372 O O . ILE A 1 175 ? -32.548 3.810 35.238 1.00 95.19 175 ILE A O 1
ATOM 1376 N N . HIS A 1 176 ? -31.004 2.976 33.838 1.00 93.56 176 HIS A N 1
ATOM 1377 C CA . HIS A 1 176 ? -31.832 1.860 33.382 1.00 93.56 176 HIS A CA 1
ATOM 1378 C C . HIS A 1 176 ? -31.381 0.596 34.108 1.00 93.56 176 HIS A C 1
ATOM 1380 O O . HIS A 1 176 ? -30.206 0.254 34.051 1.00 93.56 176 HIS A O 1
ATOM 1386 N N . ASP A 1 177 ? -32.311 -0.174 34.675 1.00 90.69 177 ASP A N 1
ATOM 1387 C CA . ASP A 1 177 ? -32.016 -1.447 35.361 1.00 90.69 177 ASP A CA 1
ATOM 1388 C C . ASP A 1 177 ? -31.322 -2.475 34.446 1.00 90.69 177 ASP A C 1
ATOM 1390 O O . ASP A 1 177 ? -30.754 -3.462 34.917 1.00 90.69 177 ASP A O 1
ATOM 1394 N N . SER A 1 178 ? -31.411 -2.281 33.124 1.00 89.25 178 SER A N 1
ATOM 1395 C CA . SER A 1 178 ? -30.713 -3.103 32.129 1.00 89.25 178 SER A CA 1
ATOM 1396 C C . SER A 1 178 ? -29.202 -2.847 32.088 1.00 89.25 178 SER A C 1
ATOM 1398 O O . SER A 1 178 ? -28.463 -3.736 31.684 1.00 89.25 178 SER A O 1
ATOM 1400 N N . HIS A 1 179 ? -28.758 -1.654 32.492 1.00 91.50 179 HIS A N 1
ATOM 1401 C CA . HIS A 1 179 ? -27.369 -1.193 32.472 1.00 91.50 179 HIS A CA 1
ATOM 1402 C C . HIS A 1 179 ? -27.130 -0.260 33.675 1.00 91.50 179 HIS A C 1
ATOM 1404 O O . HIS A 1 179 ? -27.024 0.958 33.502 1.00 91.50 179 HIS A O 1
ATOM 1410 N N . PRO A 1 180 ? -27.098 -0.805 34.906 1.00 91.31 180 PRO A N 1
ATOM 1411 C CA . PRO A 1 180 ? -26.952 -0.004 36.121 1.00 91.31 180 PRO A CA 1
ATOM 1412 C C . PRO A 1 180 ? -25.588 0.697 36.218 1.00 91.31 180 PRO A C 1
ATOM 1414 O O . PRO A 1 180 ? -25.434 1.605 37.017 1.00 91.31 180 PRO A O 1
ATOM 1417 N N . ASP A 1 181 ? -24.615 0.318 35.387 1.00 90.44 181 ASP A N 1
ATOM 1418 C CA . ASP A 1 181 ? -23.296 0.947 35.253 1.00 90.44 181 ASP A CA 1
ATOM 1419 C C . ASP A 1 181 ? -23.309 2.235 34.404 1.00 90.44 181 ASP A C 1
ATOM 1421 O O . ASP A 1 181 ? -22.251 2.778 34.065 1.00 90.44 181 ASP A O 1
ATOM 1425 N N . LYS A 1 182 ? -24.494 2.712 33.990 1.00 92.50 182 LYS A N 1
ATOM 1426 C CA . LYS A 1 182 ? -24.644 3.875 33.109 1.00 92.50 182 LYS A CA 1
ATOM 1427 C C . LYS A 1 182 ? -25.747 4.824 33.562 1.00 92.50 182 LYS A C 1
ATOM 1429 O O . LYS A 1 182 ? -26.891 4.420 33.757 1.00 92.50 182 LYS A O 1
ATOM 1434 N N . ALA A 1 183 ? -25.425 6.116 33.564 1.00 95.00 183 ALA A N 1
ATOM 1435 C CA . ALA A 1 183 ? -26.403 7.196 33.646 1.00 95.00 183 ALA A CA 1
ATOM 1436 C C . ALA A 1 183 ? -26.541 7.902 32.290 1.00 95.00 183 ALA A C 1
ATOM 1438 O O . ALA A 1 183 ? -25.554 8.264 31.648 1.00 95.00 183 ALA A O 1
ATOM 1439 N N . ILE A 1 184 ? -27.776 8.116 31.841 1.00 94.69 184 ILE A N 1
ATOM 1440 C CA . ILE A 1 184 ? -28.096 8.756 30.563 1.00 94.69 184 ILE A CA 1
ATOM 1441 C C . ILE A 1 184 ? -28.643 10.152 30.836 1.00 94.69 184 ILE A C 1
ATOM 1443 O O . ILE A 1 184 ? -29.766 10.296 31.306 1.00 94.69 184 ILE A O 1
ATOM 1447 N N . PHE A 1 185 ? -27.890 11.186 30.490 1.00 94.94 185 PHE A N 1
ATOM 1448 C CA . PHE A 1 185 ? -28.389 12.555 30.441 1.00 94.94 185 PHE A CA 1
ATOM 1449 C C . PHE A 1 185 ? -29.204 12.793 29.172 1.00 94.94 185 PHE A C 1
ATOM 1451 O O . PHE A 1 185 ? -28.780 12.403 28.083 1.00 94.94 185 PHE A O 1
ATOM 1458 N N . MET A 1 186 ? -30.326 13.499 29.302 1.00 93.69 186 MET A N 1
ATOM 1459 C CA . MET A 1 186 ? -31.162 13.954 28.193 1.00 93.69 186 MET A CA 1
ATOM 1460 C C . MET A 1 186 ? -31.440 15.451 28.290 1.00 93.69 186 MET A C 1
ATOM 1462 O O . MET A 1 186 ? -31.941 15.932 29.306 1.00 93.69 186 MET A O 1
ATOM 1466 N N . GLU A 1 187 ? -31.204 16.169 27.191 1.00 91.94 187 GLU A N 1
ATOM 1467 C CA . GLU A 1 187 ? -31.637 17.553 27.002 1.00 91.94 187 GLU A CA 1
ATOM 1468 C C . GLU A 1 187 ? -32.747 17.619 25.950 1.00 91.94 187 GLU A C 1
ATOM 1470 O O . GLU A 1 187 ? -32.563 17.286 24.777 1.00 91.94 187 GLU A O 1
ATOM 1475 N N . ILE A 1 188 ? -33.910 18.108 26.375 1.00 88.69 188 ILE A N 1
ATOM 1476 C CA . ILE A 1 188 ? -35.073 18.331 25.523 1.00 88.69 188 ILE A CA 1
ATOM 1477 C C . ILE A 1 188 ? -35.398 19.825 25.535 1.00 88.69 188 ILE A C 1
ATOM 1479 O O . ILE A 1 188 ? -35.687 20.401 26.582 1.00 88.69 188 ILE A O 1
ATOM 1483 N N . GLY A 1 189 ? -35.359 20.465 24.366 1.00 82.12 189 GLY A N 1
ATOM 1484 C CA . GLY A 1 189 ? -35.706 21.883 24.226 1.00 82.12 189 GLY A CA 1
ATOM 1485 C C . GLY A 1 189 ? -37.189 22.186 24.494 1.00 82.12 189 GLY A C 1
ATOM 1486 O O . GLY A 1 189 ? -38.001 21.287 24.681 1.00 82.12 189 GLY A O 1
ATOM 1487 N N . GLN A 1 190 ? -37.557 23.473 24.487 1.00 75.50 190 GLN A N 1
ATOM 1488 C CA . GLN A 1 190 ? -38.962 23.910 24.611 1.00 75.50 190 GLN A CA 1
ATOM 1489 C C . GLN A 1 190 ? -39.832 23.531 23.401 1.00 75.50 190 GLN A C 1
ATOM 1491 O O . GLN A 1 190 ? -41.047 23.396 23.522 1.00 75.50 190 GLN A O 1
ATOM 1496 N N . GLU A 1 191 ? -39.211 23.393 22.232 1.00 77.56 191 GLU A N 1
ATOM 1497 C CA . GLU A 1 191 ? -39.863 22.980 20.990 1.00 77.56 191 GLU A CA 1
ATOM 1498 C C . GLU A 1 191 ? -40.094 21.461 20.955 1.00 77.56 191 GLU A C 1
ATOM 1500 O O . GLU A 1 191 ? -39.546 20.711 21.763 1.00 77.56 191 GLU A O 1
ATOM 1505 N N . GLN A 1 192 ? -40.873 20.984 19.977 1.00 78.31 192 GLN A N 1
ATOM 1506 C CA . GLN A 1 192 ? -41.093 19.547 19.790 1.00 78.31 192 GLN A CA 1
ATOM 1507 C C . GLN A 1 192 ? -39.747 18.787 19.691 1.00 78.31 192 GLN A C 1
ATOM 1509 O O . GLN A 1 192 ? -38.891 19.190 18.893 1.00 78.31 192 GLN A O 1
ATOM 1514 N N . PRO A 1 193 ? -39.546 17.697 20.460 1.00 85.31 193 PRO A N 1
ATOM 1515 C CA . PRO A 1 193 ? -38.243 17.053 20.583 1.00 85.31 193 PRO A CA 1
ATOM 1516 C C . PRO A 1 193 ? -37.795 16.402 19.270 1.00 85.31 193 PRO A C 1
ATOM 1518 O O . PRO A 1 193 ? -38.584 15.785 18.552 1.00 85.31 193 PRO A O 1
ATOM 1521 N N . LEU A 1 194 ? -36.499 16.515 18.966 1.00 90.19 194 LEU A N 1
ATOM 1522 C CA . LEU A 1 194 ? -35.884 15.915 17.774 1.00 90.19 194 LEU A CA 1
ATOM 1523 C C . LEU A 1 194 ? -35.653 14.403 17.906 1.00 90.19 194 LEU A C 1
ATOM 1525 O O . LEU A 1 194 ? -35.227 13.767 16.950 1.00 90.19 194 LEU A O 1
ATOM 1529 N N . PHE A 1 195 ? -35.932 13.824 19.066 1.00 93.06 195 PHE A N 1
ATOM 1530 C CA . PHE A 1 195 ? -35.907 12.390 19.318 1.00 93.06 195 PHE A CA 1
ATOM 1531 C C . PHE A 1 195 ? -37.044 12.017 20.263 1.00 93.06 195 PHE A C 1
ATOM 1533 O O . PHE A 1 195 ? -37.621 12.888 20.908 1.00 93.06 195 PHE A O 1
ATOM 1540 N N . ASP A 1 196 ? -37.402 10.740 20.307 1.00 92.94 196 ASP A N 1
ATOM 1541 C CA . ASP A 1 196 ? -38.409 10.220 21.227 1.00 92.94 196 ASP A CA 1
ATOM 1542 C C . ASP A 1 196 ? -37.715 9.686 22.491 1.00 92.94 196 ASP A C 1
ATOM 1544 O O . ASP A 1 196 ? -37.096 8.618 22.425 1.00 92.94 196 ASP A O 1
ATOM 1548 N N . PRO A 1 197 ? -37.781 10.392 23.635 1.00 90.38 197 PRO A N 1
ATOM 1549 C CA . PRO A 1 197 ? -37.061 9.989 24.843 1.00 90.38 197 PRO A CA 1
ATOM 1550 C C . PRO A 1 197 ? -37.515 8.626 25.371 1.00 90.38 197 PRO A C 1
ATOM 1552 O O . PRO A 1 197 ? -36.708 7.843 25.864 1.00 90.38 197 PRO A O 1
ATOM 1555 N N . GLU A 1 198 ? -38.797 8.305 25.186 1.00 90.75 198 GLU A N 1
ATOM 1556 C CA . GLU A 1 198 ? -39.407 7.053 25.641 1.00 90.75 198 GLU A CA 1
ATOM 1557 C C . GLU A 1 198 ? -38.940 5.842 24.818 1.00 90.75 198 GLU A C 1
ATOM 1559 O O . GLU A 1 198 ? -39.065 4.696 25.255 1.00 90.75 198 GLU A O 1
ATOM 1564 N N . SER A 1 199 ? -38.345 6.088 23.646 1.00 93.00 199 SER A N 1
ATOM 1565 C CA . SER A 1 199 ? -37.782 5.051 22.779 1.00 93.00 199 SER A CA 1
ATOM 1566 C C . SER A 1 199 ? -36.325 4.698 23.070 1.00 93.00 199 SER A C 1
ATOM 1568 O O . SER A 1 199 ? -35.817 3.749 22.477 1.00 93.00 199 SER A O 1
ATOM 1570 N N . ILE A 1 200 ? -35.646 5.454 23.940 1.00 92.94 200 ILE A N 1
ATOM 1571 C CA . ILE A 1 200 ? -34.221 5.251 24.217 1.00 92.94 200 ILE A CA 1
ATOM 1572 C C . ILE A 1 200 ? -34.027 3.926 24.937 1.00 92.94 200 ILE A C 1
ATOM 1574 O O . ILE A 1 200 ? -34.544 3.739 26.037 1.00 92.94 200 ILE A O 1
ATOM 1578 N N . VAL A 1 201 ? -33.238 3.042 24.338 1.00 92.19 201 VAL A N 1
ATOM 1579 C CA . VAL A 1 201 ? -32.743 1.828 24.979 1.00 92.19 201 VAL A CA 1
ATOM 1580 C C . VAL A 1 201 ? -31.228 1.752 24.859 1.00 92.19 201 VAL A C 1
ATOM 1582 O O . VAL A 1 201 ? -30.640 2.162 23.851 1.00 92.19 201 VAL A O 1
ATOM 1585 N N . LEU A 1 202 ? -30.602 1.214 25.901 1.00 89.50 202 LEU A N 1
ATOM 1586 C CA . LEU A 1 202 ? -29.197 0.842 25.875 1.00 89.50 202 LEU A CA 1
ATOM 1587 C C . LEU A 1 202 ? -29.057 -0.564 25.292 1.00 89.50 202 LEU A C 1
ATOM 1589 O O . LEU A 1 202 ? -29.868 -1.452 25.552 1.00 89.50 202 LEU A O 1
ATOM 1593 N N . THR A 1 203 ? -28.033 -0.749 24.468 1.00 85.44 203 THR A N 1
ATOM 1594 C CA . THR A 1 203 ? -27.724 -2.019 23.812 1.00 85.44 203 THR A CA 1
ATOM 1595 C C . THR A 1 203 ? -26.322 -2.463 24.192 1.00 85.44 203 THR A C 1
ATOM 1597 O O . THR A 1 203 ? -25.374 -1.671 24.169 1.00 85.44 203 THR A O 1
ATOM 1600 N N . ASP A 1 204 ? -26.187 -3.747 24.513 1.00 82.88 204 ASP A N 1
ATOM 1601 C CA . ASP A 1 204 ? -24.887 -4.347 24.762 1.00 82.88 204 ASP A CA 1
ATOM 1602 C C . ASP A 1 204 ? -24.057 -4.365 23.481 1.00 82.88 204 ASP A C 1
ATOM 1604 O O . ASP A 1 204 ? -24.484 -4.864 22.434 1.00 82.88 204 ASP A O 1
ATOM 1608 N N . ILE A 1 205 ? -22.826 -3.870 23.580 1.00 83.25 205 ILE A N 1
ATOM 1609 C CA . ILE A 1 205 ? -21.818 -4.078 22.546 1.00 83.25 205 ILE A CA 1
ATOM 1610 C C . ILE A 1 205 ? -20.977 -5.278 22.987 1.00 83.25 205 ILE A C 1
ATOM 1612 O O . ILE A 1 205 ? -20.274 -5.182 23.999 1.00 83.25 205 ILE A O 1
ATOM 1616 N N . PRO A 1 206 ? -21.030 -6.411 22.265 1.00 85.75 206 PRO A N 1
ATOM 1617 C CA . PRO A 1 206 ? -20.352 -7.624 22.691 1.00 85.75 206 PRO A CA 1
ATOM 1618 C C . PRO A 1 206 ? -18.839 -7.408 22.732 1.00 85.75 206 PRO A C 1
ATOM 1620 O O . PRO A 1 206 ? -18.246 -6.877 21.787 1.00 85.75 206 PRO A O 1
ATOM 1623 N N . LEU A 1 207 ? -18.219 -7.878 23.817 1.00 90.56 207 LEU A N 1
ATOM 1624 C CA . LEU A 1 207 ? -16.767 -7.929 23.941 1.00 90.56 207 LEU A CA 1
ATOM 1625 C C . LEU A 1 207 ? -16.193 -8.946 22.957 1.00 90.56 207 LEU A C 1
ATOM 1627 O O . LEU A 1 207 ? -16.689 -10.067 22.829 1.00 90.56 207 LEU A O 1
ATOM 1631 N N . GLN A 1 208 ? -15.115 -8.560 22.286 1.00 92.75 208 GLN A N 1
ATOM 1632 C CA . GLN A 1 208 ? -14.414 -9.403 21.327 1.00 92.75 208 GLN A CA 1
ATOM 1633 C C . GLN A 1 208 ? -12.927 -9.401 21.648 1.00 92.75 208 GLN A C 1
ATOM 1635 O O . GLN A 1 208 ? -12.349 -8.358 21.943 1.00 92.75 208 GLN A O 1
ATOM 1640 N N . THR A 1 209 ? -12.293 -10.570 21.582 1.00 94.00 209 THR A N 1
ATOM 1641 C CA . THR A 1 209 ? -10.832 -10.652 21.597 1.00 94.00 209 THR A CA 1
ATOM 1642 C C . THR A 1 209 ? -10.335 -10.548 20.166 1.00 94.00 209 THR A C 1
ATOM 1644 O O . THR A 1 209 ? -10.640 -11.406 19.337 1.00 94.00 209 THR A O 1
ATOM 1647 N N . VAL A 1 210 ? -9.554 -9.510 19.889 1.00 91.81 210 VAL A N 1
ATOM 1648 C CA . VAL A 1 210 ? -8.917 -9.286 18.593 1.00 91.81 210 VAL A CA 1
ATOM 1649 C C . VAL A 1 210 ? -7.408 -9.436 18.729 1.00 91.81 210 VAL A C 1
ATOM 1651 O O . VAL A 1 210 ? -6.811 -9.098 19.750 1.00 91.81 210 VAL A O 1
ATOM 1654 N N . ARG A 1 211 ? -6.791 -9.974 17.681 1.00 88.88 211 ARG A N 1
ATOM 1655 C CA . ARG A 1 211 ? -5.341 -10.120 17.544 1.00 88.88 211 ARG A CA 1
ATOM 1656 C C . ARG A 1 211 ? -4.930 -9.455 16.257 1.00 88.88 211 ARG A C 1
ATOM 1658 O O . ARG A 1 211 ? -5.649 -9.594 15.267 1.00 88.88 211 ARG A O 1
ATOM 1665 N N . GLY A 1 212 ? -3.807 -8.762 16.261 1.00 85.12 212 GLY A N 1
ATOM 1666 C CA . GLY A 1 212 ? -3.430 -7.999 15.090 1.00 85.12 212 GLY A CA 1
ATOM 1667 C C . GLY A 1 212 ? -2.264 -7.072 15.321 1.00 85.12 212 GLY A C 1
ATOM 1668 O O . GLY A 1 212 ? -1.491 -7.211 16.269 1.00 85.12 212 GLY A O 1
ATOM 1669 N N . GLU A 1 213 ? -2.160 -6.135 14.403 1.00 86.44 213 GLU A N 1
ATOM 1670 C CA . GLU A 1 213 ? -1.150 -5.105 14.392 1.00 86.44 213 GLU A CA 1
ATOM 1671 C C . GLU A 1 213 ? -1.686 -3.841 15.045 1.00 86.44 213 GLU A C 1
ATOM 1673 O O . GLU A 1 213 ? -2.710 -3.306 14.628 1.00 86.44 213 GLU A O 1
ATOM 1678 N N . LEU A 1 214 ? -0.971 -3.365 16.055 1.00 90.50 214 LEU A N 1
ATOM 1679 C CA . LEU A 1 214 ? -1.193 -2.097 16.722 1.00 90.50 214 LEU A CA 1
ATOM 1680 C C . LEU A 1 214 ? -0.105 -1.116 16.288 1.00 90.50 214 LEU A C 1
ATOM 1682 O O . LEU A 1 214 ? 1.082 -1.406 16.426 1.00 90.50 214 LEU A O 1
ATOM 1686 N N . VAL A 1 215 ? -0.513 0.061 15.821 1.00 89.06 215 VAL A N 1
ATOM 1687 C CA . VAL A 1 215 ? 0.388 1.166 15.481 1.00 89.06 215 VAL A CA 1
ATOM 1688 C C . VAL A 1 215 ? -0.051 2.404 16.248 1.00 89.06 215 VAL A C 1
ATOM 1690 O O . VAL A 1 215 ? -1.182 2.874 16.114 1.00 89.06 215 VAL A O 1
ATOM 1693 N N . ILE A 1 216 ? 0.859 2.946 17.054 1.00 88.69 216 ILE A N 1
ATOM 1694 C CA . ILE A 1 216 ? 0.670 4.196 17.789 1.00 88.69 216 ILE A CA 1
ATOM 1695 C C . ILE A 1 216 ? 1.825 5.152 17.465 1.00 88.69 216 ILE A C 1
ATOM 1697 O O . ILE A 1 216 ? 3.005 4.812 17.585 1.00 88.69 216 ILE A O 1
ATOM 1701 N N . GLY A 1 217 ? 1.482 6.364 17.038 1.00 83.81 217 GLY A N 1
ATOM 1702 C CA . GLY A 1 217 ? 2.414 7.433 16.690 1.00 83.81 217 GLY A CA 1
ATOM 1703 C C . GLY A 1 217 ? 1.792 8.814 16.889 1.00 83.81 217 GLY A C 1
ATOM 1704 O O . GLY A 1 217 ? 0.735 8.957 17.510 1.00 83.81 217 GLY A O 1
ATOM 1705 N N . HIS A 1 218 ? 2.446 9.847 16.354 1.00 78.38 218 HIS A N 1
ATOM 1706 C CA . HIS A 1 218 ? 1.895 11.202 16.349 1.00 78.38 218 HIS A CA 1
ATOM 1707 C C . HIS A 1 218 ? 0.604 11.213 15.516 1.00 78.38 218 HIS A C 1
ATOM 1709 O O . HIS A 1 218 ? 0.652 10.929 14.325 1.00 78.38 218 HIS A O 1
ATOM 1715 N N . GLU A 1 219 ? -0.542 11.471 16.152 1.00 80.12 219 GLU A N 1
ATOM 1716 C CA . GLU A 1 219 ? -1.878 11.484 15.517 1.00 80.12 219 GLU A CA 1
ATOM 1717 C C . GLU A 1 219 ? -2.331 10.165 14.856 1.00 80.12 219 GLU A C 1
ATOM 1719 O O . GLU A 1 219 ? -3.362 10.119 14.186 1.00 80.12 219 GLU A O 1
ATOM 1724 N N . VAL A 1 220 ? -1.619 9.061 15.095 1.00 84.25 220 VAL A N 1
ATOM 1725 C CA . VAL A 1 220 ? -1.956 7.734 14.562 1.00 84.25 220 VAL A CA 1
ATOM 1726 C C . VAL A 1 220 ? -2.188 6.776 15.722 1.00 84.25 220 VAL A C 1
ATOM 1728 O O . VAL A 1 220 ? -1.320 6.614 16.579 1.00 84.25 220 VAL A O 1
ATOM 1731 N N . ARG A 1 221 ? -3.369 6.153 15.763 1.00 91.25 221 ARG A N 1
ATOM 1732 C CA . ARG A 1 221 ? -3.744 5.110 16.730 1.00 91.25 221 ARG A CA 1
ATOM 1733 C C . ARG A 1 221 ? -4.613 4.082 16.031 1.00 91.25 221 ARG A C 1
ATOM 1735 O O . ARG A 1 221 ? -5.836 4.212 16.002 1.00 91.25 221 ARG A O 1
ATOM 1742 N N . THR A 1 222 ? -3.974 3.099 15.418 1.00 92.88 222 THR A N 1
ATOM 1743 C CA . THR A 1 222 ? -4.645 2.179 14.503 1.00 92.88 222 THR A CA 1
ATOM 1744 C C . THR A 1 222 ? -4.438 0.733 14.895 1.00 92.88 222 THR A C 1
ATOM 1746 O O . THR A 1 222 ? -3.382 0.361 15.405 1.00 92.88 222 THR A O 1
ATOM 1749 N N . PHE A 1 223 ? -5.451 -0.081 14.618 1.00 93.38 223 PHE A N 1
ATOM 1750 C CA . PHE A 1 223 ? -5.387 -1.524 14.757 1.00 93.38 223 PHE A CA 1
ATOM 1751 C C . PHE A 1 223 ? -5.868 -2.211 13.479 1.00 93.38 223 PHE A C 1
ATOM 1753 O O . PHE A 1 223 ? -6.941 -1.886 12.965 1.00 93.38 223 PHE A O 1
ATOM 1760 N N . THR A 1 224 ? -5.100 -3.186 13.001 1.00 89.00 224 THR A N 1
ATOM 1761 C CA . THR A 1 224 ? -5.459 -4.050 11.869 1.00 89.00 224 THR A CA 1
ATOM 1762 C C . THR A 1 224 ? -5.551 -5.480 12.379 1.00 89.00 224 THR A C 1
ATOM 1764 O O . THR A 1 224 ? -4.563 -6.038 12.852 1.00 89.00 224 THR A O 1
ATOM 1767 N N . SER A 1 225 ? -6.743 -6.079 12.322 1.00 82.12 225 SER A N 1
ATOM 1768 C CA . SER A 1 225 ? -6.946 -7.449 12.816 1.00 82.12 225 SER A CA 1
ATOM 1769 C C . SER A 1 225 ? -6.265 -8.467 11.895 1.00 82.12 225 SER A C 1
ATOM 1771 O O . SER A 1 225 ? -6.265 -8.298 10.679 1.00 82.12 225 SER A O 1
ATOM 1773 N N . CYS A 1 226 ? -5.725 -9.552 12.453 1.00 71.12 226 CYS A N 1
ATOM 1774 C CA . CYS A 1 226 ? -5.137 -10.650 11.683 1.00 71.12 226 CYS A CA 1
ATOM 1775 C C . CYS A 1 226 ? -6.130 -11.177 10.631 1.00 71.12 226 CYS A C 1
ATOM 1777 O O . CYS A 1 226 ? -7.228 -11.612 10.984 1.00 71.12 226 CYS A O 1
ATOM 1779 N N . GLY A 1 227 ? -5.727 -11.199 9.357 1.00 65.56 227 GLY A N 1
ATOM 1780 C CA . GLY A 1 227 ? -6.572 -11.660 8.248 1.00 65.56 227 GLY A CA 1
ATOM 1781 C C . GLY A 1 227 ? -7.657 -10.674 7.795 1.00 65.56 227 GLY A C 1
ATOM 1782 O O . GLY A 1 227 ? -8.442 -11.017 6.912 1.00 65.56 227 GLY A O 1
ATOM 1783 N N . ASP A 1 228 ? -7.701 -9.470 8.368 1.00 70.31 228 ASP A N 1
ATOM 1784 C CA . ASP A 1 228 ? -8.521 -8.356 7.891 1.00 70.31 228 ASP A CA 1
ATOM 1785 C C . ASP A 1 228 ? -7.664 -7.414 7.025 1.00 70.31 228 ASP A C 1
ATOM 1787 O O . ASP A 1 228 ? -6.449 -7.316 7.183 1.00 70.31 228 ASP A O 1
ATOM 1791 N N . THR A 1 229 ? -8.297 -6.714 6.088 1.00 70.69 229 THR A N 1
ATOM 1792 C CA . THR A 1 229 ? -7.672 -5.642 5.295 1.00 70.69 229 THR A CA 1
ATOM 1793 C C . THR A 1 229 ? -8.095 -4.253 5.769 1.00 70.69 229 THR A C 1
ATOM 1795 O O . THR A 1 229 ? -7.625 -3.249 5.234 1.00 70.69 229 THR A O 1
ATOM 1798 N N . MET A 1 230 ? -9.035 -4.182 6.714 1.00 80.62 230 MET A N 1
ATOM 1799 C CA . MET A 1 230 ? -9.566 -2.939 7.259 1.00 80.62 230 MET A CA 1
ATOM 1800 C C . MET A 1 230 ? -8.743 -2.451 8.452 1.00 80.62 230 MET A C 1
ATOM 1802 O O . MET A 1 230 ? -8.328 -3.228 9.311 1.00 80.62 230 MET A O 1
ATOM 1806 N N . VAL A 1 231 ? -8.561 -1.132 8.515 1.00 87.25 231 VAL A N 1
ATOM 1807 C CA . VAL A 1 231 ? -7.873 -0.444 9.610 1.00 87.25 231 VAL A CA 1
ATOM 1808 C C . VAL A 1 231 ? -8.916 0.230 10.496 1.00 87.25 231 VAL A C 1
ATOM 1810 O O . VAL A 1 231 ? -9.796 0.945 10.000 1.00 87.25 231 VAL A O 1
ATOM 1813 N N . TYR A 1 232 ? -8.803 0.020 11.803 1.00 93.69 232 TYR A N 1
ATOM 1814 C CA . TYR A 1 232 ? -9.703 0.566 12.816 1.00 93.69 232 TYR A CA 1
ATOM 1815 C C . TYR A 1 232 ? -8.971 1.604 13.661 1.00 93.69 232 TYR A C 1
ATOM 1817 O O . TYR A 1 232 ? -7.790 1.443 13.969 1.00 93.69 232 TYR A O 1
ATOM 1825 N N . TRP A 1 233 ? -9.673 2.664 14.051 1.00 94.75 233 TRP A N 1
ATOM 1826 C CA . TRP A 1 233 ? -9.161 3.634 15.013 1.00 94.75 233 TRP A CA 1
ATOM 1827 C C . TRP A 1 233 ? -9.265 3.074 16.430 1.00 94.75 233 TRP A C 1
ATOM 1829 O O . TRP A 1 233 ? -10.265 2.447 16.774 1.00 94.75 233 TRP A O 1
ATOM 1839 N N . VAL A 1 234 ? -8.260 3.319 17.266 1.00 95.06 234 VAL A N 1
ATOM 1840 C CA . VAL A 1 234 ? -8.200 2.780 18.629 1.00 95.06 234 VAL A CA 1
ATOM 1841 C C . VAL A 1 234 ? -8.493 3.870 19.657 1.00 95.06 234 VAL A C 1
ATOM 1843 O O . VAL A 1 234 ? -7.780 4.874 19.744 1.00 95.06 234 VAL A O 1
ATOM 1846 N N . LYS A 1 235 ? -9.519 3.639 20.480 1.00 91.94 235 LYS A N 1
ATOM 1847 C CA . LYS A 1 235 ? -9.822 4.396 21.702 1.00 91.94 235 LYS A CA 1
ATOM 1848 C C . LYS A 1 235 ? -9.440 3.525 22.903 1.00 91.94 235 LYS A C 1
ATOM 1850 O O . LYS A 1 235 ? -10.003 2.452 23.078 1.00 91.94 235 LYS A O 1
ATOM 1855 N N . ASP A 1 236 ? -8.471 3.954 23.708 1.00 91.62 236 ASP A N 1
ATOM 1856 C CA . ASP A 1 236 ? -8.020 3.208 24.892 1.00 91.62 236 ASP A CA 1
ATOM 1857 C C . ASP A 1 236 ? -8.692 3.744 26.160 1.00 91.62 236 ASP A C 1
ATOM 1859 O O . ASP A 1 236 ? -8.411 4.875 26.553 1.00 91.62 236 ASP A O 1
ATOM 1863 N N . LEU A 1 237 ? -9.550 2.939 26.798 1.00 83.69 237 LEU A N 1
ATOM 1864 C CA . LEU A 1 237 ? -10.131 3.256 28.110 1.00 83.69 237 LEU A CA 1
ATOM 1865 C C . LEU A 1 237 ? -9.287 2.729 29.276 1.00 83.69 237 LEU A C 1
ATOM 1867 O O . LEU A 1 237 ? -9.514 3.093 30.423 1.00 83.69 237 LEU A O 1
ATOM 1871 N N . THR A 1 238 ? -8.309 1.863 29.007 1.00 88.69 238 THR A N 1
ATOM 1872 C CA . THR A 1 238 ? -7.533 1.204 30.064 1.00 88.69 238 THR A CA 1
ATOM 1873 C C . THR A 1 238 ? -6.435 2.095 30.638 1.00 88.69 238 THR A C 1
ATOM 1875 O O . THR A 1 238 ? -5.925 1.814 31.722 1.00 88.69 238 THR A O 1
ATOM 1878 N N . GLY A 1 239 ? -5.986 3.098 29.874 1.00 88.19 239 GLY A N 1
ATOM 1879 C CA . GLY A 1 239 ? -4.787 3.893 30.159 1.00 88.19 239 GLY A CA 1
ATOM 1880 C C . GLY A 1 239 ? -3.470 3.100 30.093 1.00 88.19 239 GLY A C 1
ATOM 1881 O O . GLY A 1 239 ? -2.396 3.662 30.310 1.00 88.19 239 GLY A O 1
ATOM 1882 N N . LYS A 1 240 ? -3.527 1.793 29.799 1.00 92.06 240 LYS A N 1
ATOM 1883 C CA . LYS A 1 240 ? -2.390 0.859 29.817 1.00 92.06 240 LYS A CA 1
ATOM 1884 C C . LYS A 1 240 ? -1.855 0.553 28.424 1.00 92.06 240 LYS A C 1
ATOM 1886 O O . LYS A 1 240 ? -0.726 0.070 28.319 1.00 92.06 240 LYS A O 1
ATOM 1891 N N . LEU A 1 241 ? -2.605 0.830 27.356 1.00 92.69 241 LEU A N 1
ATOM 1892 C CA . LEU A 1 241 ? -2.199 0.444 26.005 1.00 92.69 241 LEU A CA 1
ATOM 1893 C C . LEU A 1 241 ? -0.935 1.180 25.568 1.00 92.69 241 LEU A C 1
ATOM 1895 O O . LEU A 1 241 ? 0.024 0.547 25.130 1.00 92.69 241 LEU A O 1
ATOM 1899 N N . LEU A 1 242 ? -0.917 2.505 25.737 1.00 90.00 242 LEU A N 1
ATOM 1900 C CA . LEU A 1 242 ? 0.217 3.338 25.337 1.00 90.00 242 LEU A CA 1
ATOM 1901 C C . LEU A 1 242 ? 1.505 2.979 26.109 1.00 90.00 242 LEU A C 1
ATOM 1903 O O . LEU A 1 242 ? 2.507 2.723 25.445 1.00 90.00 242 LEU A O 1
ATOM 1907 N N . PRO A 1 243 ? 1.513 2.866 27.456 1.00 90.38 243 PRO A N 1
ATOM 1908 C CA . PRO A 1 243 ? 2.693 2.393 28.184 1.00 90.38 243 PRO A CA 1
ATOM 1909 C C . PRO A 1 243 ? 3.184 1.007 27.741 1.00 90.38 243 PRO A C 1
ATOM 1911 O O . PRO A 1 243 ? 4.389 0.791 27.620 1.00 90.38 243 PRO A O 1
ATOM 1914 N N . THR A 1 244 ? 2.266 0.069 27.476 1.00 90.25 244 THR A N 1
ATOM 1915 C CA . THR A 1 244 ? 2.630 -1.298 27.064 1.00 90.25 244 THR A CA 1
ATOM 1916 C C . THR A 1 244 ? 3.244 -1.303 25.660 1.00 90.25 244 THR A C 1
ATOM 1918 O O . THR A 1 244 ? 4.249 -1.973 25.427 1.00 90.25 244 THR A O 1
ATOM 1921 N N . TYR A 1 245 ? 2.696 -0.504 24.743 1.00 89.94 245 TYR A N 1
ATOM 1922 C CA . TYR A 1 245 ? 3.238 -0.307 23.400 1.00 89.94 245 TYR A CA 1
ATOM 1923 C C . TYR A 1 245 ? 4.604 0.396 23.409 1.00 89.94 245 TYR A C 1
ATOM 1925 O O . TYR A 1 245 ? 5.532 -0.060 22.740 1.00 89.94 245 TYR A O 1
ATOM 1933 N N . ASP A 1 246 ? 4.768 1.462 24.197 1.00 87.69 246 ASP A N 1
ATOM 1934 C CA . ASP A 1 246 ? 6.046 2.175 24.337 1.00 87.69 246 ASP A CA 1
ATOM 1935 C C . ASP A 1 246 ? 7.146 1.239 24.865 1.00 87.69 246 ASP A C 1
ATOM 1937 O O . ASP A 1 246 ? 8.272 1.252 24.365 1.00 87.69 246 ASP A O 1
ATOM 1941 N N . ASN A 1 247 ? 6.815 0.382 25.837 1.00 86.31 247 ASN A N 1
ATOM 1942 C CA . ASN A 1 247 ? 7.738 -0.626 26.351 1.00 86.31 247 ASN A CA 1
ATOM 1943 C C . ASN A 1 247 ? 8.094 -1.679 25.286 1.00 86.31 247 ASN A C 1
ATOM 1945 O O . ASN A 1 247 ? 9.265 -2.015 25.115 1.00 86.31 247 ASN A O 1
ATOM 1949 N N . ALA A 1 248 ? 7.104 -2.166 24.532 1.00 83.88 248 ALA A N 1
ATOM 1950 C CA . ALA A 1 248 ? 7.316 -3.138 23.461 1.00 83.88 248 ALA A CA 1
ATOM 1951 C C . ALA A 1 248 ? 8.198 -2.590 22.324 1.00 83.88 248 ALA A C 1
ATOM 1953 O O . ALA A 1 248 ? 9.008 -3.324 21.764 1.00 83.88 248 ALA A O 1
ATOM 1954 N N . THR A 1 249 ? 8.062 -1.308 21.992 1.00 79.88 249 THR A N 1
ATOM 1955 C CA . THR A 1 249 ? 8.787 -0.637 20.896 1.00 79.88 249 THR A CA 1
ATOM 1956 C C . THR A 1 249 ? 10.084 0.046 21.348 1.00 79.88 249 THR A C 1
ATOM 1958 O O . THR A 1 249 ? 10.718 0.756 20.562 1.00 79.88 249 THR A O 1
ATOM 1961 N N . GLN A 1 250 ? 10.482 -0.146 22.613 1.00 77.69 250 GLN A N 1
ATOM 1962 C CA . GLN A 1 250 ? 11.662 0.473 23.234 1.00 77.69 250 GLN A CA 1
ATOM 1963 C C . GLN A 1 250 ? 11.682 2.009 23.102 1.00 77.69 250 GLN A C 1
ATOM 1965 O O . GLN A 1 250 ? 12.737 2.626 22.965 1.00 77.69 250 GLN A O 1
ATOM 1970 N N . GLY A 1 251 ? 10.505 2.642 23.130 1.00 67.12 251 GLY A N 1
ATOM 1971 C CA . GLY A 1 251 ? 10.359 4.094 23.009 1.00 67.12 251 GLY A CA 1
ATOM 1972 C C . GLY A 1 251 ? 10.453 4.640 21.579 1.00 67.12 251 GLY A C 1
ATOM 1973 O O . GLY A 1 251 ? 10.550 5.857 21.400 1.00 67.12 251 GLY A O 1
ATOM 1974 N N . THR A 1 252 ? 10.393 3.786 20.551 1.00 63.88 252 THR A N 1
ATOM 1975 C CA . THR A 1 252 ? 10.361 4.211 19.141 1.00 63.88 252 THR A CA 1
ATOM 1976 C C . THR A 1 252 ? 8.978 4.771 18.781 1.00 63.88 252 THR A C 1
ATOM 1978 O O . THR A 1 252 ? 8.129 4.101 18.199 1.00 63.88 252 THR A O 1
ATOM 1981 N N . ARG A 1 253 ? 8.735 6.040 19.129 1.00 55.19 253 ARG A N 1
ATOM 1982 C CA . ARG A 1 253 ? 7.418 6.715 19.063 1.00 55.19 253 ARG A CA 1
ATOM 1983 C C . ARG A 1 253 ? 6.949 7.167 17.668 1.00 55.19 253 ARG A C 1
ATOM 1985 O O . ARG A 1 253 ? 6.129 8.076 17.557 1.00 55.19 253 ARG A O 1
ATOM 1992 N N . ASN A 1 254 ? 7.423 6.528 16.601 1.00 62.69 254 ASN A N 1
ATOM 1993 C CA . ASN A 1 254 ? 7.148 6.943 15.218 1.00 62.69 254 ASN A CA 1
ATOM 1994 C C . ASN A 1 254 ? 6.237 5.965 14.454 1.00 62.69 254 ASN A C 1
ATOM 1996 O O . ASN A 1 254 ? 6.397 5.801 13.250 1.00 62.69 254 ASN A O 1
ATOM 2000 N N . GLY A 1 255 ? 5.285 5.312 15.132 1.00 66.88 255 GLY A N 1
ATOM 2001 C CA . GLY A 1 255 ? 4.376 4.369 14.470 1.00 66.88 255 GLY A CA 1
ATOM 2002 C C . GLY A 1 255 ? 5.023 3.020 14.148 1.00 66.88 255 GLY A C 1
ATOM 2003 O O . GLY A 1 255 ? 4.723 2.434 13.113 1.00 66.88 255 GLY A O 1
ATOM 2004 N N . TYR A 1 256 ? 5.921 2.539 15.014 1.00 75.62 256 TYR A N 1
ATOM 2005 C CA . TYR A 1 256 ? 6.532 1.221 14.863 1.00 75.62 256 TYR A CA 1
ATOM 2006 C C . TYR A 1 256 ? 5.506 0.107 15.147 1.00 75.62 256 TYR A C 1
ATOM 2008 O O . TYR A 1 256 ? 5.050 -0.001 16.285 1.00 75.62 256 TYR A O 1
ATOM 2016 N N . PRO A 1 257 ? 5.136 -0.741 14.175 1.00 79.25 257 PRO A N 1
ATOM 2017 C CA . PRO A 1 257 ? 4.076 -1.717 14.393 1.00 79.25 257 PRO A CA 1
ATOM 2018 C C . PRO A 1 257 ? 4.432 -2.741 15.479 1.00 79.25 257 PRO A C 1
ATOM 2020 O O . PRO A 1 257 ? 5.544 -3.265 15.535 1.00 79.25 257 PRO A O 1
ATOM 2023 N N . ALA A 1 258 ? 3.465 -3.054 16.338 1.00 84.62 258 ALA A N 1
ATOM 2024 C CA . ALA A 1 258 ? 3.585 -4.062 17.386 1.00 84.62 258 ALA A CA 1
ATOM 2025 C C . ALA A 1 258 ? 2.444 -5.077 17.281 1.00 84.62 258 ALA A C 1
ATOM 2027 O O . ALA A 1 258 ? 1.326 -4.742 16.893 1.00 84.62 258 ALA A O 1
ATOM 2028 N N . TYR A 1 259 ? 2.704 -6.329 17.652 1.00 85.75 259 TYR A N 1
ATOM 2029 C CA . TYR A 1 259 ? 1.638 -7.306 17.829 1.00 85.75 259 TYR A CA 1
ATOM 2030 C C . TYR A 1 259 ? 0.849 -6.918 19.063 1.00 85.75 259 TYR A C 1
ATOM 2032 O O . TYR A 1 259 ? 1.460 -6.633 20.094 1.00 85.75 259 TYR A O 1
ATOM 2040 N N . ALA A 1 260 ? -0.475 -6.988 18.986 1.00 89.81 260 ALA A N 1
ATOM 2041 C CA . ALA A 1 260 ? -1.317 -6.860 20.158 1.00 89.81 260 ALA A CA 1
ATOM 2042 C C . ALA A 1 260 ? -2.458 -7.884 20.181 1.00 89.81 260 ALA A C 1
ATOM 2044 O O . ALA A 1 260 ? -3.088 -8.173 19.161 1.00 89.81 260 ALA A O 1
ATOM 2045 N N . GLU A 1 261 ? -2.740 -8.399 21.379 1.00 93.75 261 GLU A N 1
ATOM 2046 C CA . GLU A 1 261 ? -3.990 -9.076 21.721 1.00 93.75 261 GLU A CA 1
ATOM 2047 C C . GLU A 1 261 ? -4.787 -8.164 22.660 1.00 93.75 261 GLU A C 1
ATOM 2049 O O . GLU A 1 261 ? -4.332 -7.835 23.759 1.00 93.75 261 GLU A O 1
ATOM 2054 N N . LEU A 1 262 ? -5.974 -7.751 22.216 1.00 96.00 262 LEU A N 1
ATOM 2055 C CA . LEU A 1 262 ? -6.824 -6.779 22.901 1.00 96.00 262 LEU A CA 1
ATOM 2056 C C . LEU A 1 262 ? -8.228 -7.351 23.097 1.00 96.00 262 LEU A C 1
ATOM 2058 O O . LEU A 1 262 ? -8.746 -8.052 22.225 1.00 96.00 262 LEU A O 1
ATOM 2062 N N . GLN A 1 263 ? -8.865 -7.018 24.217 1.00 96.62 263 GLN A N 1
ATOM 2063 C CA . GLN A 1 263 ? -10.316 -7.122 24.341 1.00 96.62 263 GLN A CA 1
ATOM 2064 C C . GLN A 1 263 ? -10.927 -5.770 23.978 1.00 96.62 263 GLN A C 1
ATOM 2066 O O . GLN A 1 263 ? -10.503 -4.737 24.502 1.00 96.62 263 GLN A O 1
ATOM 2071 N N . ILE A 1 264 ? -11.885 -5.778 23.053 1.00 95.19 264 ILE A N 1
ATOM 2072 C CA . ILE A 1 264 ? -12.476 -4.563 22.494 1.00 95.19 264 ILE A CA 1
ATOM 2073 C C . ILE A 1 264 ? -14.001 -4.620 22.467 1.00 95.19 264 ILE A C 1
ATOM 2075 O O . ILE A 1 264 ? -14.598 -5.699 22.416 1.00 95.19 264 ILE A O 1
ATOM 2079 N N . ARG A 1 265 ? -14.617 -3.437 22.411 1.00 92.00 265 ARG A N 1
ATOM 2080 C CA . ARG A 1 265 ? -15.962 -3.201 21.879 1.00 92.00 265 ARG A CA 1
ATOM 2081 C C . ARG A 1 265 ? -15.832 -2.546 20.505 1.00 92.00 265 ARG A C 1
ATOM 2083 O O . ARG A 1 265 ? -15.113 -1.560 20.343 1.00 92.00 265 ARG A O 1
ATOM 2090 N N . ASN A 1 266 ? -16.515 -3.089 19.500 1.00 90.38 266 ASN A N 1
ATOM 2091 C CA . ASN A 1 266 ? -16.571 -2.460 18.181 1.00 90.38 266 ASN A CA 1
ATOM 2092 C C . ASN A 1 266 ? -17.679 -1.403 18.177 1.00 90.38 266 ASN A C 1
ATOM 2094 O O . ASN A 1 266 ? -18.861 -1.738 18.116 1.00 90.38 266 ASN A O 1
ATOM 2098 N N . MET A 1 267 ? -17.288 -0.133 18.237 1.00 88.06 267 MET A N 1
ATOM 2099 C CA . MET A 1 267 ? -18.208 1.002 18.348 1.00 88.06 267 MET A CA 1
ATOM 2100 C C . MET A 1 267 ? -18.807 1.416 16.994 1.00 88.06 267 MET A C 1
ATOM 2102 O O . MET A 1 267 ? -19.671 2.291 16.931 1.00 88.06 267 MET A O 1
ATOM 2106 N N . GLY A 1 268 ? -18.369 0.785 15.901 1.00 86.62 268 GLY A N 1
ATOM 2107 C CA . GLY A 1 268 ? -18.783 1.119 14.545 1.00 86.62 268 GLY A CA 1
ATOM 2108 C C . GLY A 1 268 ? -18.048 2.333 13.974 1.00 86.62 268 GLY A C 1
ATOM 2109 O O . GLY A 1 268 ? -17.017 2.774 14.483 1.00 86.62 268 GLY A O 1
ATOM 2110 N N . LYS A 1 269 ? -18.552 2.848 12.851 1.00 85.31 269 LYS A N 1
ATOM 2111 C CA . LYS A 1 269 ? -17.911 3.930 12.098 1.00 85.31 269 LYS A CA 1
ATOM 2112 C C . LYS A 1 269 ? -18.066 5.281 12.801 1.00 85.31 269 LYS A C 1
ATOM 2114 O O . LYS A 1 269 ? -19.149 5.608 13.274 1.00 85.31 269 LYS A O 1
ATOM 2119 N N . SER A 1 270 ? -16.995 6.073 12.808 1.00 85.44 270 SER A N 1
ATOM 2120 C CA . SER A 1 270 ? -17.052 7.516 13.071 1.00 85.44 270 SER A CA 1
ATOM 2121 C C . SER A 1 270 ? -17.116 8.266 11.746 1.00 85.44 270 SER A C 1
ATOM 2123 O O . SER A 1 270 ? -16.497 7.847 10.767 1.00 85.44 270 SER A O 1
ATOM 2125 N N . TYR A 1 271 ? -17.833 9.386 11.706 1.00 80.19 271 TYR A N 1
ATOM 2126 C CA . TYR A 1 271 ? -17.946 10.201 10.490 1.00 80.19 271 TYR A CA 1
ATOM 2127 C C . TYR A 1 271 ? -17.115 11.487 10.534 1.00 80.19 271 TYR A C 1
ATOM 2129 O O . TYR A 1 271 ? -17.043 12.190 9.529 1.00 80.19 271 TYR A O 1
ATOM 2137 N N . GLU A 1 272 ? -16.492 11.806 11.675 1.00 74.81 272 GLU A N 1
ATOM 2138 C CA . GLU A 1 272 ? -15.662 13.009 11.852 1.00 74.81 272 GLU A CA 1
ATOM 2139 C C . GLU A 1 272 ? -14.467 12.752 12.790 1.00 74.81 272 GLU A C 1
ATOM 2141 O O . GLU A 1 272 ? -14.405 11.720 13.470 1.00 74.81 272 GLU A O 1
ATOM 2146 N N . GLY A 1 273 ? -13.519 13.696 12.821 1.00 82.12 273 GLY A N 1
ATOM 2147 C CA . GLY A 1 273 ? -12.258 13.590 13.563 1.00 82.12 273 GLY A CA 1
ATOM 2148 C C . GLY A 1 273 ? -11.261 12.618 12.923 1.00 82.12 273 GLY A C 1
ATOM 2149 O O . GLY A 1 273 ? -11.483 12.129 11.815 1.00 82.12 273 GLY A O 1
ATOM 2150 N N . PHE A 1 274 ? -10.172 12.302 13.636 1.00 82.69 274 PHE A N 1
ATOM 2151 C CA . PHE A 1 274 ? -9.149 11.360 13.156 1.00 82.69 274 PHE A CA 1
ATOM 2152 C C . PHE A 1 274 ? -9.748 10.001 12.760 1.00 82.69 274 PHE A C 1
ATOM 2154 O O . PHE A 1 274 ? -9.378 9.437 11.737 1.00 82.69 274 PHE A O 1
ATOM 2161 N N . ALA A 1 275 ? -10.751 9.523 13.502 1.00 87.06 275 ALA A N 1
ATOM 2162 C CA . ALA A 1 275 ? -11.420 8.248 13.251 1.00 87.06 275 ALA A CA 1
ATOM 2163 C C . ALA A 1 275 ? -12.231 8.186 11.932 1.00 87.06 275 ALA A C 1
ATOM 2165 O O . ALA A 1 275 ? -12.587 7.092 11.498 1.00 87.06 275 ALA A O 1
ATOM 2166 N N . ALA A 1 276 ? -12.531 9.318 11.279 1.00 84.38 276 ALA A N 1
ATOM 2167 C CA . ALA A 1 276 ? -13.411 9.369 10.101 1.00 84.38 276 ALA A CA 1
ATOM 2168 C C . ALA A 1 276 ? -12.876 8.606 8.879 1.00 84.38 276 ALA A C 1
ATOM 2170 O O . ALA A 1 276 ? -13.651 8.107 8.059 1.00 84.38 276 ALA A O 1
ATOM 2171 N N . GLY A 1 277 ? -11.548 8.534 8.754 1.00 83.56 277 GLY A N 1
ATOM 2172 C CA . GLY A 1 277 ? -10.867 7.847 7.656 1.00 83.56 277 GLY A CA 1
ATOM 2173 C C . GLY A 1 277 ? -10.834 6.322 7.788 1.00 83.56 277 GLY A C 1
ATOM 2174 O O . GLY A 1 277 ? -10.374 5.655 6.866 1.00 83.56 277 GLY A O 1
ATOM 2175 N N . TYR A 1 278 ? -11.313 5.768 8.904 1.00 89.38 278 TYR A N 1
ATOM 2176 C CA . TYR A 1 278 ? -11.146 4.358 9.257 1.00 89.38 278 TYR A CA 1
ATOM 2177 C C . TYR A 1 278 ? -12.452 3.563 9.131 1.00 89.38 278 TYR A C 1
ATOM 2179 O O . TYR A 1 278 ? -13.551 4.120 9.026 1.00 89.38 278 TYR A O 1
ATOM 2187 N N . ALA A 1 279 ? -12.337 2.233 9.111 1.00 87.44 279 ALA A N 1
ATOM 2188 C CA . ALA A 1 279 ? -13.486 1.339 8.954 1.00 87.44 279 ALA A CA 1
ATOM 2189 C C . ALA A 1 279 ? -14.431 1.380 10.167 1.00 87.44 279 ALA A C 1
ATOM 2191 O O . ALA A 1 279 ? -15.647 1.257 10.019 1.00 87.44 279 ALA A O 1
ATOM 2192 N N . GLY A 1 280 ? -13.869 1.603 11.354 1.00 90.19 280 GLY A N 1
ATOM 2193 C CA . GLY A 1 280 ? -14.592 1.708 12.611 1.00 90.19 280 GLY A CA 1
ATOM 2194 C C . GLY A 1 280 ? -13.683 2.118 13.760 1.00 90.19 280 GLY A C 1
ATOM 2195 O O . GLY A 1 280 ? -12.488 2.348 13.565 1.00 90.19 280 GLY A O 1
ATOM 2196 N N . VAL A 1 281 ? -14.264 2.196 14.952 1.00 93.38 281 VAL A N 1
ATOM 2197 C CA . VAL A 1 281 ? -13.565 2.484 16.203 1.00 93.38 281 VAL A CA 1
ATOM 2198 C C . VAL A 1 281 ? -13.595 1.246 17.092 1.00 93.38 281 VAL A C 1
ATOM 2200 O O . VAL A 1 281 ? -14.662 0.707 17.387 1.00 93.38 281 VAL A O 1
ATOM 2203 N N . TYR A 1 282 ? -12.420 0.806 17.526 1.00 94.56 282 TYR A N 1
ATOM 2204 C CA . TYR A 1 282 ? -12.255 -0.190 18.575 1.00 94.56 282 TYR A CA 1
ATOM 2205 C C . TYR A 1 282 ? -12.002 0.517 19.898 1.00 94.56 282 TYR A C 1
ATOM 2207 O O . TYR A 1 282 ? -10.993 1.202 20.070 1.00 94.56 282 TYR A O 1
ATOM 2215 N N . GLU A 1 283 ? -12.933 0.342 20.829 1.00 92.69 283 GLU A N 1
ATOM 2216 C CA . GLU A 1 283 ? -12.774 0.759 22.215 1.00 92.69 283 GLU A CA 1
ATOM 2217 C C . GLU A 1 283 ? -12.135 -0.385 23.004 1.00 92.69 283 GLU A C 1
ATOM 2219 O O . GLU A 1 283 ? -12.713 -1.464 23.115 1.00 92.69 283 GLU A O 1
ATOM 2224 N N . VAL A 1 284 ? -10.923 -0.171 23.509 1.00 95.75 284 VAL A N 1
ATOM 2225 C CA . VAL A 1 284 ? -10.137 -1.185 24.220 1.00 95.75 284 VAL A CA 1
ATOM 2226 C C . VAL A 1 284 ? -10.552 -1.218 25.682 1.00 95.75 284 VAL A C 1
ATOM 2228 O O . VAL A 1 284 ? -10.414 -0.222 26.391 1.00 95.75 284 VAL A O 1
ATOM 2231 N N . THR A 1 285 ? -11.025 -2.383 26.123 1.00 92.25 285 THR A N 1
ATOM 2232 C CA . THR A 1 285 ? -11.453 -2.645 27.504 1.00 92.25 285 THR A CA 1
ATOM 2233 C C . THR A 1 285 ? -10.402 -3.414 28.300 1.00 92.25 285 THR A C 1
ATOM 2235 O O . THR A 1 285 ? -10.355 -3.307 29.521 1.00 92.25 285 THR A O 1
ATOM 2238 N N . GLU A 1 286 ? -9.531 -4.171 27.627 1.00 94.81 286 GLU A N 1
ATOM 2239 C CA . GLU A 1 286 ? -8.433 -4.913 28.250 1.00 94.81 286 GLU A CA 1
ATOM 2240 C C . GLU A 1 286 ? -7.237 -5.006 27.290 1.00 94.81 286 GLU A C 1
ATOM 2242 O O . GLU A 1 286 ? -7.395 -5.319 26.106 1.00 94.81 286 GLU A O 1
ATOM 2247 N N . VAL A 1 287 ? -6.028 -4.790 27.814 1.00 95.69 287 VAL A N 1
ATOM 2248 C CA . VAL A 1 287 ? -4.765 -5.022 27.099 1.00 95.69 287 VAL A CA 1
ATOM 2249 C C . VAL A 1 287 ? -4.169 -6.329 27.602 1.00 95.69 287 VAL A C 1
ATOM 2251 O O . VAL A 1 287 ? -3.747 -6.398 28.755 1.00 95.69 287 VAL A O 1
ATOM 2254 N N . ARG A 1 288 ? -4.138 -7.366 26.758 1.00 92.94 288 ARG A N 1
ATOM 2255 C CA . ARG A 1 288 ? -3.630 -8.688 27.160 1.00 92.94 288 ARG A CA 1
ATOM 2256 C C . ARG A 1 288 ? -2.155 -8.861 26.853 1.00 92.94 288 ARG A C 1
ATOM 2258 O O . ARG A 1 288 ? -1.392 -9.298 27.707 1.00 92.94 288 ARG A O 1
ATOM 2265 N N . GLU A 1 289 ? -1.751 -8.521 25.635 1.00 90.88 289 GLU A N 1
ATOM 2266 C CA . GLU A 1 289 ? -0.364 -8.636 25.196 1.00 90.88 289 GLU A CA 1
ATOM 2267 C C . GLU A 1 289 ? -0.052 -7.532 24.189 1.00 90.88 289 GLU A C 1
ATOM 2269 O O . GLU A 1 289 ? -0.856 -7.282 23.294 1.00 90.88 289 GLU A O 1
ATOM 2274 N N . VAL A 1 290 ? 1.121 -6.905 24.315 1.00 88.44 290 VAL A N 1
ATOM 2275 C CA . VAL A 1 290 ? 1.727 -6.091 23.255 1.00 88.44 290 VAL A CA 1
ATOM 2276 C C . VAL A 1 290 ? 3.214 -6.424 23.186 1.00 88.44 290 VAL A C 1
ATOM 2278 O O . VAL A 1 290 ? 3.892 -6.405 24.213 1.00 88.44 290 VAL A O 1
ATOM 2281 N N . LYS A 1 291 ? 3.730 -6.750 21.998 1.00 82.69 291 LYS A N 1
ATOM 2282 C CA . LYS A 1 291 ? 5.153 -7.069 21.796 1.00 82.69 291 LYS A CA 1
ATOM 2283 C C . LYS A 1 291 ? 5.632 -6.716 20.394 1.00 82.69 291 LYS A C 1
ATOM 2285 O O . LYS A 1 291 ? 4.877 -6.819 19.429 1.00 82.69 291 LYS A O 1
ATOM 2290 N N . THR A 1 292 ? 6.907 -6.373 20.280 1.00 73.19 292 THR A N 1
ATOM 2291 C CA . THR A 1 292 ? 7.638 -6.420 19.010 1.00 73.19 292 THR A CA 1
ATOM 2292 C C . THR A 1 292 ? 8.302 -7.787 18.900 1.00 73.19 292 THR A C 1
ATOM 2294 O O . THR A 1 292 ? 8.746 -8.358 19.900 1.00 73.19 292 THR A O 1
ATOM 2297 N N . VAL A 1 293 ? 8.310 -8.370 17.705 1.00 65.19 293 VAL A N 1
ATOM 2298 C CA . VAL A 1 293 ? 8.924 -9.683 17.494 1.00 65.19 293 VAL A CA 1
ATOM 2299 C C . VAL A 1 293 ? 10.224 -9.483 16.735 1.00 65.19 293 VAL A C 1
ATOM 2301 O O . VAL A 1 293 ? 10.214 -9.434 15.515 1.00 65.19 293 VAL A O 1
ATOM 2304 N N . ALA A 1 294 ? 11.347 -9.379 17.445 1.00 65.62 294 ALA A N 1
ATOM 2305 C CA . ALA A 1 294 ? 12.656 -9.488 16.810 1.00 65.62 294 ALA A CA 1
ATOM 2306 C C . ALA A 1 294 ? 12.919 -10.964 16.484 1.00 65.62 294 ALA A C 1
ATOM 2308 O O . ALA A 1 294 ? 13.019 -11.802 17.384 1.00 65.62 294 ALA A O 1
ATOM 2309 N N . LEU A 1 295 ? 12.985 -11.292 15.198 1.00 69.62 295 LEU A N 1
ATOM 2310 C CA . LEU A 1 295 ? 13.165 -12.650 14.707 1.00 69.62 295 LEU A CA 1
ATOM 2311 C C . LEU A 1 295 ? 14.459 -12.720 13.896 1.00 69.62 295 LEU A C 1
ATOM 2313 O O . LEU A 1 295 ? 14.589 -12.047 12.881 1.00 69.62 295 LEU A O 1
ATOM 2317 N N . THR A 1 296 ? 15.397 -13.573 14.298 1.00 76.44 296 THR A N 1
ATOM 2318 C CA . THR A 1 296 ? 16.505 -13.959 13.417 1.00 76.44 296 THR A CA 1
ATOM 2319 C C . THR A 1 296 ? 16.065 -15.159 12.588 1.00 76.44 296 THR A C 1
ATOM 2321 O O . THR A 1 296 ? 15.695 -16.195 13.147 1.00 76.44 296 THR A O 1
ATOM 2324 N N . ALA A 1 297 ? 16.067 -15.036 11.263 1.00 76.94 297 ALA A N 1
ATOM 2325 C CA . ALA A 1 297 ? 15.655 -16.120 10.379 1.00 76.94 297 ALA A CA 1
ATOM 2326 C C . ALA A 1 297 ? 16.525 -17.372 10.596 1.00 76.94 297 ALA A C 1
ATOM 2328 O O . ALA A 1 297 ? 17.755 -17.307 10.590 1.00 76.94 297 ALA A O 1
ATOM 2329 N N . GLY A 1 298 ? 15.874 -18.514 10.826 1.00 77.94 298 GLY A N 1
ATOM 2330 C CA . GLY A 1 298 ? 16.541 -19.786 11.078 1.00 77.94 298 GLY A CA 1
ATOM 2331 C C . GLY A 1 298 ? 17.184 -20.377 9.821 1.00 77.94 298 GLY A C 1
ATOM 2332 O O . GLY A 1 298 ? 16.933 -19.947 8.699 1.00 77.94 298 GLY A O 1
ATOM 2333 N N . LYS A 1 299 ? 18.011 -21.412 10.007 1.00 82.88 299 LYS A N 1
ATOM 2334 C CA . LYS A 1 299 ? 18.632 -22.159 8.893 1.00 82.88 299 LYS A CA 1
ATOM 2335 C C . LYS A 1 299 ? 17.733 -23.260 8.323 1.00 82.88 299 LYS A C 1
ATOM 2337 O O . LYS A 1 299 ? 18.004 -23.754 7.233 1.00 82.88 299 LYS A O 1
ATOM 2342 N N . ASN A 1 300 ? 16.703 -23.660 9.065 1.00 87.12 300 ASN A N 1
ATOM 2343 C CA . ASN A 1 300 ? 15.754 -24.686 8.652 1.00 87.12 300 ASN A CA 1
ATOM 2344 C C . ASN A 1 300 ? 14.634 -24.045 7.842 1.00 87.12 300 ASN A C 1
ATOM 2346 O O . ASN A 1 300 ? 14.055 -23.054 8.282 1.00 87.12 300 ASN A O 1
ATOM 2350 N N . TYR A 1 301 ? 14.327 -24.632 6.692 1.00 89.62 301 TYR A N 1
ATOM 2351 C CA . TYR A 1 301 ? 13.250 -24.199 5.811 1.00 89.62 301 TYR A CA 1
ATOM 2352 C C . TYR A 1 301 ? 12.087 -25.173 5.906 1.00 89.62 301 TYR A C 1
ATOM 2354 O O . TYR A 1 301 ? 12.290 -26.376 6.079 1.00 89.62 301 TYR A O 1
ATOM 2362 N N . ASP A 1 302 ? 10.884 -24.641 5.754 1.00 91.50 302 ASP A N 1
ATOM 2363 C CA . ASP A 1 302 ? 9.666 -25.426 5.625 1.00 91.50 302 ASP A CA 1
ATOM 2364 C C . ASP A 1 302 ? 8.817 -24.853 4.481 1.00 91.50 302 ASP A C 1
ATOM 2366 O O . ASP A 1 302 ? 9.086 -23.767 3.959 1.00 91.50 302 ASP A O 1
ATOM 2370 N N . SER A 1 303 ? 7.817 -25.607 4.034 1.00 90.31 303 SER A N 1
ATOM 2371 C CA . SER A 1 303 ? 7.002 -25.254 2.877 1.00 90.31 303 SER A CA 1
ATOM 2372 C C . SER A 1 303 ? 5.513 -25.298 3.186 1.00 90.31 303 SER A C 1
ATOM 2374 O O . SER A 1 303 ? 4.977 -26.287 3.683 1.00 90.31 303 SER A O 1
ATOM 2376 N N . ARG A 1 304 ? 4.805 -24.233 2.803 1.00 90.19 304 ARG A N 1
ATOM 2377 C CA . ARG A 1 304 ? 3.345 -24.152 2.868 1.00 90.19 304 ARG A CA 1
ATOM 2378 C C . ARG A 1 304 ? 2.755 -24.295 1.471 1.00 90.19 304 ARG A C 1
ATOM 2380 O O . ARG A 1 304 ? 3.060 -23.496 0.589 1.00 90.19 304 ARG A O 1
ATOM 2387 N N . LYS A 1 305 ? 1.863 -25.275 1.297 1.00 91.25 305 LYS A N 1
ATOM 2388 C CA . LYS A 1 305 ? 1.116 -25.490 0.049 1.00 91.25 305 LYS A CA 1
ATOM 2389 C C . LYS A 1 305 ? -0.330 -25.024 0.153 1.00 91.25 305 LYS A C 1
ATOM 2391 O O . LYS A 1 305 ? -0.987 -25.261 1.167 1.00 91.25 305 LYS A O 1
ATOM 2396 N N . ILE A 1 306 ? -0.820 -24.364 -0.892 1.00 89.69 306 ILE A N 1
ATOM 2397 C CA . ILE A 1 306 ? -2.193 -23.859 -0.999 1.00 89.69 306 ILE A CA 1
ATOM 2398 C C . ILE A 1 306 ? -2.716 -24.205 -2.392 1.00 89.69 306 ILE A C 1
ATOM 2400 O O . ILE A 1 306 ? -2.165 -23.732 -3.381 1.00 89.69 306 ILE A O 1
ATOM 2404 N N . SER A 1 307 ? -3.781 -25.004 -2.468 1.00 88.69 307 SER A N 1
ATOM 2405 C CA . SER A 1 307 ? -4.406 -25.342 -3.750 1.00 88.69 307 SER A CA 1
ATOM 2406 C C . SER A 1 307 ? -5.318 -24.215 -4.227 1.00 88.69 307 SER A C 1
ATOM 2408 O O . SER A 1 307 ? -6.055 -23.629 -3.428 1.00 88.69 307 SER A O 1
ATOM 2410 N N . VAL A 1 308 ? -5.249 -23.898 -5.517 1.00 89.06 308 VAL A N 1
ATOM 2411 C CA . VAL A 1 308 ? -5.938 -22.767 -6.143 1.00 89.06 308 VAL A CA 1
ATOM 2412 C C . VAL A 1 308 ? -6.513 -23.154 -7.502 1.00 89.06 308 VAL A C 1
ATOM 2414 O O . VAL A 1 308 ? -5.929 -23.935 -8.249 1.00 89.06 308 VAL A O 1
ATOM 2417 N N . ASP A 1 309 ? -7.663 -22.575 -7.846 1.00 83.25 309 ASP A N 1
ATOM 2418 C CA . ASP A 1 309 ? -8.301 -22.841 -9.139 1.00 83.25 309 ASP A CA 1
ATOM 2419 C C . ASP A 1 309 ? -7.625 -22.074 -10.282 1.00 83.25 309 ASP A C 1
ATOM 2421 O O . ASP A 1 309 ? -7.345 -22.639 -11.340 1.00 83.25 309 ASP A O 1
ATOM 2425 N N . SER A 1 310 ? -7.368 -20.780 -10.075 1.00 84.75 310 SER A N 1
ATOM 2426 C CA . SER A 1 310 ? -6.747 -19.899 -11.066 1.00 84.75 310 SER A CA 1
ATOM 2427 C C . SER A 1 310 ? -6.100 -18.687 -10.407 1.00 84.75 310 SER A C 1
ATOM 2429 O O . SER A 1 310 ? -6.652 -18.140 -9.449 1.00 84.75 310 SER A O 1
ATOM 2431 N N . LEU A 1 311 ? -4.993 -18.222 -10.981 1.00 92.50 311 LEU A N 1
ATOM 2432 C CA . LEU A 1 311 ? -4.318 -16.986 -10.599 1.00 92.50 311 LEU A CA 1
ATOM 2433 C C . LEU A 1 311 ? -4.137 -16.092 -11.822 1.00 92.50 311 LEU A C 1
ATOM 2435 O O . LEU A 1 311 ? -3.978 -16.582 -12.936 1.00 92.50 311 LEU A O 1
ATOM 2439 N N . ASN A 1 312 ? -4.153 -14.782 -11.601 1.00 93.56 312 ASN A N 1
ATOM 2440 C CA . ASN A 1 312 ? -3.808 -13.787 -12.621 1.00 93.56 312 ASN A CA 1
ATOM 2441 C C . ASN A 1 312 ? -2.808 -12.750 -12.106 1.00 93.56 312 ASN A C 1
ATOM 2443 O O . ASN A 1 312 ? -1.957 -12.291 -12.862 1.00 93.56 312 ASN A O 1
ATOM 2447 N N . THR A 1 313 ? -2.878 -12.416 -10.817 1.00 97.00 313 THR A N 1
ATOM 2448 C CA . THR A 1 313 ? -2.165 -11.275 -10.252 1.00 97.00 313 THR A CA 1
ATOM 2449 C C . THR A 1 313 ? -1.384 -11.682 -9.014 1.00 97.00 313 THR A C 1
ATOM 2451 O O . THR A 1 313 ? -1.963 -12.258 -8.094 1.00 97.00 313 THR A O 1
ATOM 2454 N N . LEU A 1 314 ? -0.115 -11.290 -8.941 1.00 97.56 314 LEU A N 1
ATOM 2455 C CA . LEU A 1 314 ? 0.682 -11.296 -7.718 1.00 97.56 314 LEU A CA 1
ATOM 2456 C C . LEU A 1 314 ? 0.776 -9.874 -7.163 1.00 97.56 314 LEU A C 1
ATOM 2458 O O . LEU A 1 314 ? 1.283 -8.977 -7.834 1.00 97.56 314 LEU A O 1
ATOM 2462 N N . VAL A 1 315 ? 0.334 -9.678 -5.922 1.00 96.94 315 VAL A N 1
ATOM 2463 C CA . VAL A 1 315 ? 0.576 -8.451 -5.156 1.00 96.94 315 VAL A CA 1
ATOM 2464 C C . VAL A 1 315 ? 1.405 -8.802 -3.932 1.00 96.94 315 VAL A C 1
ATOM 2466 O O . VAL A 1 315 ? 0.987 -9.626 -3.120 1.00 96.94 315 VAL A O 1
ATOM 2469 N N . THR A 1 316 ? 2.556 -8.157 -3.773 1.00 94.06 316 THR A N 1
ATOM 2470 C CA . THR A 1 316 ? 3.365 -8.273 -2.558 1.00 94.06 316 THR A CA 1
ATOM 2471 C C . THR A 1 316 ? 3.539 -6.930 -1.869 1.00 94.06 316 THR A C 1
ATOM 2473 O O . THR A 1 316 ? 3.756 -5.914 -2.525 1.00 94.06 316 THR A O 1
ATOM 2476 N N . SER A 1 317 ? 3.452 -6.949 -0.543 1.00 89.75 317 SER A N 1
ATOM 2477 C CA . SER A 1 317 ? 3.817 -5.836 0.342 1.00 89.75 317 SER A CA 1
ATOM 2478 C C . SER A 1 317 ? 4.891 -6.257 1.354 1.00 89.75 317 SER A C 1
ATOM 2480 O O . SER A 1 317 ? 5.108 -5.575 2.353 1.00 89.75 317 SER A O 1
ATOM 2482 N N . ALA A 1 318 ? 5.552 -7.395 1.117 1.00 86.12 318 ALA A N 1
ATOM 2483 C CA . ALA A 1 318 ? 6.553 -7.940 2.023 1.00 86.12 318 ALA A CA 1
ATOM 2484 C C . ALA A 1 318 ? 7.806 -7.051 2.097 1.00 86.12 318 ALA A C 1
ATOM 2486 O O . ALA A 1 318 ? 8.233 -6.444 1.112 1.00 86.12 318 ALA A O 1
ATOM 2487 N N . SER A 1 319 ? 8.433 -7.002 3.271 1.00 84.31 319 SER A N 1
ATOM 2488 C CA . SER A 1 319 ? 9.723 -6.326 3.447 1.00 84.31 319 SER A CA 1
ATOM 2489 C C . SER A 1 319 ? 10.926 -7.205 3.091 1.00 84.31 319 SER A C 1
ATOM 2491 O O . SER A 1 319 ? 12.035 -6.690 2.982 1.00 84.31 319 SER A O 1
ATOM 2493 N N . LEU A 1 320 ? 10.702 -8.506 2.890 1.00 88.12 320 LEU A N 1
ATOM 2494 C CA . LEU A 1 320 ? 11.701 -9.489 2.478 1.00 88.12 320 LEU A CA 1
ATOM 2495 C C . LEU A 1 320 ? 11.623 -9.753 0.973 1.00 88.12 320 LEU A C 1
ATOM 2497 O O . LEU A 1 320 ? 10.547 -9.668 0.377 1.00 88.12 320 LEU A O 1
ATOM 2501 N N . ASP A 1 321 ? 12.757 -10.124 0.382 1.00 91.94 321 ASP A N 1
ATOM 2502 C CA . ASP A 1 321 ? 12.833 -10.478 -1.033 1.00 91.94 321 ASP A CA 1
ATOM 2503 C C . ASP A 1 321 ? 11.992 -11.727 -1.334 1.00 91.94 321 ASP A C 1
ATOM 2505 O O . ASP A 1 321 ? 12.049 -12.730 -0.614 1.00 91.94 321 ASP A O 1
ATOM 2509 N N . ILE A 1 322 ? 11.230 -11.676 -2.427 1.00 95.19 322 ILE A N 1
ATOM 2510 C CA . ILE A 1 322 ? 10.419 -12.789 -2.924 1.00 95.19 322 ILE A CA 1
ATOM 2511 C C . ILE A 1 322 ? 10.951 -13.217 -4.282 1.00 95.19 322 ILE A C 1
ATOM 2513 O O . ILE A 1 322 ? 10.969 -12.426 -5.224 1.00 95.19 322 ILE A O 1
ATOM 2517 N N . ILE A 1 323 ? 11.303 -14.492 -4.410 1.00 96.94 323 ILE A N 1
ATOM 2518 C CA . ILE A 1 323 ? 11.652 -15.113 -5.685 1.00 96.94 323 ILE A CA 1
ATOM 2519 C C . ILE A 1 323 ? 10.424 -15.843 -6.214 1.00 96.94 323 ILE A C 1
ATOM 2521 O O . ILE A 1 323 ? 10.064 -16.909 -5.719 1.00 96.94 323 ILE A O 1
ATOM 2525 N N . TYR A 1 324 ? 9.791 -15.279 -7.240 1.00 97.38 324 TYR A N 1
ATOM 2526 C CA . TYR A 1 324 ? 8.698 -15.922 -7.956 1.00 97.38 324 TYR A CA 1
ATOM 2527 C C . TYR A 1 324 ? 9.233 -16.842 -9.056 1.00 97.38 324 TYR A C 1
ATOM 2529 O O . TYR A 1 324 ? 10.064 -16.444 -9.877 1.00 97.38 324 TYR A O 1
ATOM 2537 N N . THR A 1 325 ? 8.724 -18.072 -9.079 1.00 95.94 325 THR A N 1
ATOM 2538 C CA . THR A 1 325 ? 8.993 -19.083 -10.105 1.00 95.94 325 THR A CA 1
ATOM 2539 C C . THR A 1 325 ? 7.658 -19.618 -10.641 1.00 95.94 325 THR A C 1
ATOM 2541 O O . THR A 1 325 ? 6.904 -20.230 -9.876 1.00 95.94 325 THR A O 1
ATOM 2544 N N . PRO A 1 326 ? 7.326 -19.408 -11.927 1.00 94.62 326 PRO A N 1
ATOM 2545 C CA . PRO A 1 326 ? 6.088 -19.919 -12.502 1.00 94.62 326 PRO A CA 1
ATOM 2546 C C . PRO A 1 326 ? 6.111 -21.452 -12.610 1.00 94.62 326 PRO A C 1
ATOM 2548 O O . PRO A 1 326 ? 7.110 -22.043 -13.017 1.00 94.62 326 PRO A O 1
ATOM 2551 N N . THR A 1 3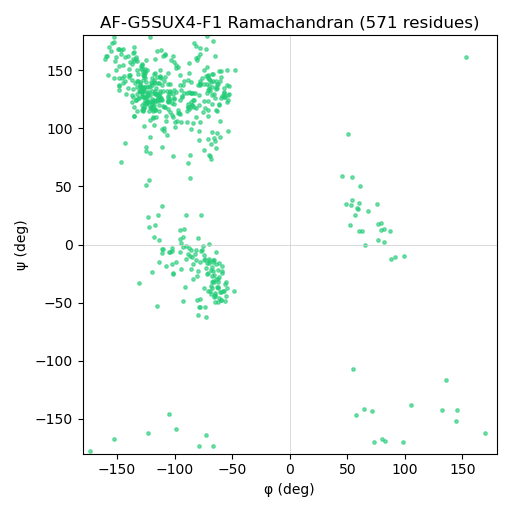27 ? 4.987 -22.106 -12.315 1.00 94.00 327 THR A N 1
ATOM 2552 C CA . THR A 1 327 ? 4.806 -23.564 -12.440 1.00 94.00 327 THR A CA 1
ATOM 2553 C C . THR A 1 327 ? 3.649 -23.910 -13.392 1.00 94.00 327 THR A C 1
ATOM 2555 O O . THR A 1 327 ? 2.533 -24.204 -12.957 1.00 94.00 327 THR A O 1
ATOM 2558 N N . PRO A 1 328 ? 3.861 -23.853 -14.725 1.00 91.12 328 PRO A N 1
ATOM 2559 C CA . PRO A 1 328 ? 2.819 -24.167 -15.703 1.00 91.12 328 PRO A CA 1
ATOM 2560 C C . PRO A 1 328 ? 2.241 -25.575 -15.512 1.00 91.12 328 PRO A C 1
ATOM 2562 O O . PRO A 1 328 ? 2.981 -26.553 -15.448 1.00 91.12 328 PRO A O 1
ATOM 2565 N N . GLY A 1 329 ? 0.912 -25.681 -15.471 1.00 89.44 329 GLY A N 1
ATOM 2566 C CA . GLY A 1 329 ? 0.197 -26.955 -15.320 1.00 89.44 329 GLY A CA 1
ATOM 2567 C C . GLY A 1 329 ? -0.040 -27.397 -13.873 1.00 89.44 329 GLY A C 1
ATOM 2568 O O . GLY A 1 329 ? -0.874 -28.275 -13.652 1.00 89.44 329 GLY A O 1
ATOM 2569 N N . GLU A 1 330 ? 0.617 -26.764 -12.901 1.00 91.12 330 GLU A N 1
ATOM 2570 C CA . GLU A 1 330 ? 0.351 -26.989 -11.480 1.00 91.12 330 GLU A CA 1
ATOM 2571 C C . GLU A 1 330 ? -0.878 -26.200 -11.011 1.00 91.12 330 GLU A C 1
ATOM 2573 O O . GLU A 1 330 ? -1.287 -25.216 -11.630 1.00 91.12 330 GLU A O 1
ATOM 2578 N N . LYS A 1 331 ? -1.477 -26.642 -9.900 1.00 90.62 331 LYS A N 1
ATOM 2579 C CA . LYS A 1 331 ? -2.618 -25.971 -9.244 1.00 90.62 331 LYS A CA 1
ATOM 2580 C C . LYS A 1 331 ? -2.317 -25.505 -7.827 1.00 90.62 331 LYS A C 1
ATOM 2582 O O . LYS A 1 331 ? -3.210 -25.040 -7.126 1.00 90.62 331 LYS A O 1
ATOM 2587 N N . ASP A 1 332 ? -1.069 -25.628 -7.404 1.00 92.31 332 ASP A N 1
ATOM 2588 C CA . ASP A 1 332 ? -0.672 -25.318 -6.045 1.00 92.31 332 ASP A CA 1
ATOM 2589 C C . ASP A 1 332 ? 0.278 -24.125 -6.028 1.00 92.31 332 ASP A C 1
ATOM 2591 O O . ASP A 1 332 ? 1.187 -24.000 -6.850 1.00 92.31 332 ASP A O 1
ATOM 2595 N N . ILE A 1 333 ? 0.064 -23.260 -5.046 1.00 94.25 333 ILE A N 1
ATOM 2596 C CA . ILE A 1 333 ? 1.059 -22.310 -4.576 1.00 94.25 333 ILE A CA 1
ATOM 2597 C C . ILE A 1 333 ? 1.918 -23.038 -3.546 1.00 94.25 333 ILE A C 1
ATOM 2599 O O . ILE A 1 333 ? 1.381 -23.627 -2.608 1.00 94.25 333 ILE A O 1
ATOM 2603 N N . GLU A 1 334 ? 3.234 -22.965 -3.684 1.00 95.06 334 GLU A N 1
ATOM 2604 C CA . GLU A 1 334 ? 4.212 -23.452 -2.717 1.00 95.06 334 GLU A CA 1
ATOM 2605 C C . GLU A 1 334 ? 5.082 -22.279 -2.256 1.00 95.06 334 GLU A C 1
ATOM 2607 O O . GLU A 1 334 ? 5.768 -21.639 -3.053 1.00 95.06 334 GLU A O 1
ATOM 2612 N N . LEU A 1 335 ? 5.016 -21.988 -0.958 1.00 93.69 335 LEU A N 1
ATOM 2613 C CA . LEU A 1 335 ? 5.816 -20.967 -0.289 1.00 93.69 335 LEU A CA 1
ATOM 2614 C C . LEU A 1 335 ? 6.854 -21.637 0.586 1.00 93.69 335 LEU A C 1
ATOM 2616 O O . LEU A 1 335 ? 6.485 -22.328 1.533 1.00 93.69 335 LEU A O 1
ATOM 2620 N N . ASN A 1 336 ? 8.121 -21.396 0.289 1.00 93.69 336 ASN A N 1
ATOM 2621 C CA . ASN A 1 336 ? 9.248 -21.943 1.021 1.00 93.69 336 ASN A CA 1
ATOM 2622 C C . ASN A 1 336 ? 10.059 -20.800 1.648 1.00 93.69 336 ASN A C 1
ATOM 2624 O O . ASN A 1 336 ? 10.469 -19.857 0.970 1.00 93.69 336 ASN A O 1
ATOM 2628 N N . ALA A 1 337 ? 10.239 -20.860 2.962 1.00 91.62 337 ALA A N 1
ATOM 2629 C CA . ALA A 1 337 ? 10.967 -19.867 3.748 1.00 91.62 337 ALA A CA 1
ATOM 2630 C C . ALA A 1 337 ? 11.461 -20.519 5.053 1.00 91.62 337 ALA A C 1
ATOM 2632 O O . ALA A 1 337 ? 11.036 -21.635 5.373 1.00 91.62 337 ALA A O 1
ATOM 2633 N N . PRO A 1 338 ? 12.320 -19.847 5.840 1.00 89.81 338 PRO A N 1
ATOM 2634 C CA . PRO A 1 338 ? 12.703 -20.347 7.153 1.00 89.81 338 PRO A CA 1
ATOM 2635 C C . PRO A 1 338 ? 11.483 -20.672 8.028 1.00 89.81 338 PRO A C 1
ATOM 2637 O O . PRO A 1 338 ? 10.531 -19.890 8.089 1.00 89.81 338 PRO A O 1
ATOM 2640 N N . GLU A 1 339 ? 11.508 -21.814 8.721 1.00 87.69 339 GLU A N 1
ATOM 2641 C CA . GLU A 1 339 ? 10.351 -22.358 9.456 1.00 87.69 339 GLU A CA 1
ATOM 2642 C C . GLU A 1 339 ? 9.793 -21.370 10.494 1.00 87.69 339 GLU A C 1
ATOM 2644 O O . GLU A 1 339 ? 8.585 -21.274 10.707 1.00 87.69 339 GLU A O 1
ATOM 2649 N N . ASN A 1 340 ? 10.675 -20.573 11.100 1.00 81.25 340 ASN A N 1
ATOM 2650 C CA . ASN A 1 340 ? 10.324 -19.560 12.087 1.00 81.25 340 ASN A CA 1
ATOM 2651 C C . ASN A 1 340 ? 9.826 -18.243 11.466 1.00 81.25 340 ASN A C 1
ATOM 2653 O O . ASN A 1 340 ? 9.253 -17.430 12.184 1.00 81.25 340 ASN A O 1
ATOM 2657 N N . VAL A 1 341 ? 10.013 -18.034 10.158 1.00 85.81 341 VAL A N 1
ATOM 2658 C CA . VAL A 1 341 ? 9.533 -16.866 9.395 1.00 85.81 341 VAL A CA 1
ATOM 2659 C C . VAL A 1 341 ? 8.141 -17.118 8.808 1.00 85.81 341 VAL A C 1
ATOM 2661 O O . VAL A 1 341 ? 7.311 -16.210 8.804 1.00 85.81 341 VAL A O 1
ATOM 2664 N N . LEU A 1 342 ? 7.842 -18.345 8.360 1.00 83.75 342 LEU A N 1
ATOM 2665 C CA . LEU A 1 342 ? 6.557 -18.698 7.730 1.00 83.75 342 LEU A CA 1
ATOM 2666 C C . LEU A 1 342 ? 5.301 -18.230 8.494 1.00 83.75 342 LEU A C 1
ATOM 2668 O O . LEU A 1 342 ? 4.373 -17.755 7.836 1.00 83.75 342 LEU A O 1
ATOM 2672 N N . PRO A 1 343 ? 5.221 -18.296 9.843 1.00 83.00 343 PRO A N 1
ATOM 2673 C CA . PRO A 1 343 ? 4.040 -17.837 10.586 1.00 83.00 343 PRO A CA 1
ATOM 2674 C C . PRO A 1 343 ? 3.760 -16.329 10.477 1.00 83.00 343 PRO A C 1
ATOM 2676 O O . PRO A 1 343 ? 2.656 -15.873 10.812 1.00 83.00 343 PRO A O 1
ATOM 2679 N N . PHE A 1 344 ? 4.753 -15.557 10.032 1.00 82.00 344 PHE A N 1
ATOM 2680 C CA . PHE A 1 344 ? 4.679 -14.113 9.824 1.00 82.00 344 PHE A CA 1
ATOM 2681 C C . PHE A 1 344 ? 4.357 -13.737 8.376 1.00 82.00 344 PHE A C 1
ATOM 2683 O O . PHE A 1 344 ? 4.090 -12.567 8.111 1.00 82.00 344 PHE A O 1
ATOM 2690 N N . LEU A 1 345 ? 4.314 -14.707 7.458 1.00 84.62 345 LEU A N 1
ATOM 2691 C CA . LEU A 1 345 ? 3.815 -14.495 6.104 1.00 84.62 345 LEU A CA 1
ATOM 2692 C C . LEU A 1 345 ? 2.291 -14.616 6.079 1.00 84.62 345 LEU A C 1
ATOM 2694 O O . LEU A 1 345 ? 1.706 -15.636 6.457 1.00 84.62 345 LEU A O 1
ATOM 2698 N N . GLU A 1 346 ? 1.641 -13.570 5.589 1.00 85.69 346 GLU A N 1
ATOM 2699 C CA . GLU A 1 346 ? 0.211 -13.555 5.318 1.00 85.69 346 GLU A CA 1
ATOM 2700 C C . GLU A 1 346 ? -0.014 -13.783 3.835 1.00 85.69 346 GLU A C 1
ATOM 2702 O O . GLU A 1 346 ? 0.214 -12.908 3.002 1.00 85.69 346 GLU A O 1
ATOM 2707 N N . VAL A 1 347 ? -0.459 -14.994 3.514 1.00 88.69 347 VAL A N 1
ATOM 2708 C CA . VAL A 1 347 ? -0.689 -15.414 2.137 1.00 88.69 347 VAL A CA 1
ATOM 2709 C C . VAL A 1 347 ? -2.118 -15.883 1.981 1.00 88.69 347 VAL A C 1
ATOM 2711 O O . VAL A 1 347 ? -2.555 -16.814 2.665 1.00 88.69 347 VAL A O 1
ATOM 2714 N N . TYR A 1 348 ? -2.833 -15.250 1.059 1.00 87.38 348 TYR A N 1
ATOM 2715 C CA . TYR A 1 348 ? -4.170 -15.663 0.670 1.00 87.38 348 TYR A CA 1
ATOM 2716 C C . TYR A 1 348 ? -4.468 -15.282 -0.780 1.00 87.38 348 TYR A C 1
ATOM 2718 O O . TYR A 1 348 ? -3.821 -14.419 -1.374 1.00 87.38 348 TYR A O 1
ATOM 2726 N N . VAL A 1 349 ? -5.475 -15.943 -1.345 1.00 89.88 349 VAL A N 1
ATOM 2727 C CA . VAL A 1 349 ? -5.967 -15.690 -2.699 1.00 89.88 349 VAL A CA 1
ATOM 2728 C C . VAL A 1 349 ? -7.385 -15.156 -2.602 1.00 89.88 349 VAL A C 1
ATOM 2730 O O . VAL A 1 349 ? -8.233 -15.746 -1.931 1.00 89.88 349 VAL A O 1
ATOM 2733 N N . ASN A 1 350 ? -7.647 -14.016 -3.237 1.00 85.81 350 ASN A N 1
ATOM 2734 C CA . ASN A 1 350 ? -8.992 -13.455 -3.273 1.00 85.81 350 ASN A CA 1
ATOM 2735 C C . ASN A 1 350 ? -9.851 -14.123 -4.365 1.00 85.81 350 ASN A C 1
ATOM 2737 O O . ASN A 1 350 ? -9.364 -14.847 -5.232 1.00 85.81 350 ASN A O 1
ATOM 2741 N N . LYS A 1 351 ? -11.155 -13.827 -4.368 1.00 83.06 351 LYS A N 1
ATOM 2742 C CA . LYS A 1 351 ? -12.115 -14.384 -5.342 1.00 83.06 351 LYS A CA 1
ATOM 2743 C C . LYS A 1 351 ? -11.815 -14.027 -6.805 1.00 83.06 351 LYS A C 1
ATOM 2745 O O . LYS A 1 351 ? -12.371 -14.656 -7.697 1.00 83.06 351 LYS A O 1
ATOM 2750 N N . ASN A 1 352 ? -10.968 -13.028 -7.044 1.00 87.00 352 ASN A N 1
ATOM 2751 C CA . ASN A 1 352 ? -10.609 -12.553 -8.375 1.00 87.00 352 ASN A CA 1
ATOM 2752 C C . ASN A 1 352 ? -9.307 -13.185 -8.891 1.00 87.00 352 ASN A C 1
ATOM 2754 O O . ASN A 1 352 ? -8.845 -12.781 -9.952 1.00 87.00 352 ASN A O 1
ATOM 2758 N N . GLY A 1 353 ? -8.700 -14.136 -8.169 1.00 89.62 353 GLY A N 1
ATOM 2759 C CA . GLY A 1 353 ? -7.440 -14.772 -8.574 1.00 89.62 353 GLY A CA 1
ATOM 2760 C C . GLY A 1 353 ? -6.194 -13.927 -8.293 1.00 89.62 353 GLY A C 1
ATOM 2761 O O . GLY A 1 353 ? -5.140 -14.173 -8.879 1.00 89.62 353 GLY A O 1
ATOM 2762 N N . THR A 1 354 ? -6.295 -12.928 -7.410 1.00 94.38 354 THR A N 1
ATOM 2763 C CA . THR A 1 354 ? -5.128 -12.197 -6.905 1.00 94.38 354 THR A CA 1
ATOM 2764 C C . THR A 1 354 ? -4.522 -12.954 -5.733 1.00 94.38 354 THR A C 1
ATOM 2766 O O . THR A 1 354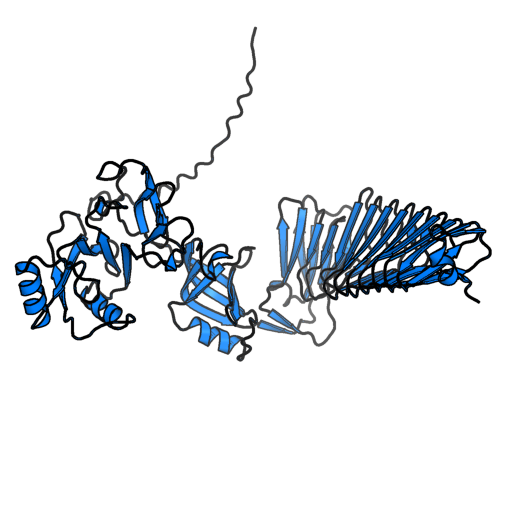 ? -5.185 -13.135 -4.709 1.00 94.38 354 THR A O 1
ATOM 2769 N N . LEU A 1 355 ? -3.261 -13.348 -5.870 1.00 95.38 355 LEU A N 1
ATOM 2770 C CA . LEU A 1 355 ? -2.419 -13.822 -4.785 1.00 95.38 355 LEU A CA 1
ATOM 2771 C C . LEU A 1 355 ? -1.817 -12.621 -4.057 1.00 95.38 355 LEU A C 1
ATOM 2773 O O . LEU A 1 355 ? -1.067 -11.843 -4.645 1.00 95.38 355 LEU A O 1
ATOM 2777 N N . LEU A 1 356 ? -2.143 -12.486 -2.774 1.00 92.62 356 LEU A N 1
ATOM 2778 C CA . LEU A 1 356 ? -1.522 -11.512 -1.891 1.00 92.62 356 LEU A CA 1
ATOM 2779 C C . LEU A 1 356 ? -0.471 -12.209 -1.032 1.00 92.62 356 LEU A C 1
ATOM 2781 O O . LEU A 1 356 ? -0.785 -13.187 -0.354 1.00 92.62 356 LEU A O 1
ATOM 2785 N N . VAL A 1 357 ? 0.758 -11.694 -1.069 1.00 92.31 357 VAL A N 1
ATOM 2786 C CA . VAL A 1 357 ? 1.860 -12.105 -0.190 1.00 92.31 357 VAL A CA 1
ATOM 2787 C C . VAL A 1 357 ? 2.275 -10.901 0.644 1.00 92.31 357 VAL A C 1
ATOM 2789 O O . VAL A 1 357 ? 2.928 -9.980 0.159 1.00 92.31 357 VAL A O 1
ATOM 2792 N N . ASN A 1 358 ? 1.857 -10.882 1.902 1.00 88.06 358 ASN A N 1
ATOM 2793 C CA . ASN A 1 358 ? 2.204 -9.836 2.851 1.00 88.06 358 ASN A CA 1
ATOM 2794 C C . ASN A 1 358 ? 3.045 -10.402 3.999 1.00 88.06 358 ASN A C 1
ATOM 2796 O O . ASN A 1 358 ? 3.142 -11.617 4.190 1.00 88.06 358 ASN A O 1
ATOM 2800 N N . MET A 1 359 ? 3.646 -9.510 4.775 1.00 78.62 359 MET A N 1
ATOM 2801 C CA . MET A 1 359 ? 4.302 -9.840 6.027 1.00 78.62 359 MET A CA 1
ATOM 2802 C C . MET A 1 359 ? 3.586 -9.118 7.163 1.00 78.62 359 MET A C 1
ATOM 2804 O O . MET A 1 359 ? 3.218 -7.956 7.021 1.00 78.62 359 MET A O 1
ATOM 2808 N N . LYS A 1 360 ? 3.392 -9.794 8.295 1.00 73.31 360 LYS A N 1
ATOM 2809 C CA . LYS A 1 360 ? 2.866 -9.154 9.505 1.00 73.31 360 LYS A CA 1
ATOM 2810 C C . LYS A 1 360 ? 3.847 -8.067 9.943 1.00 73.31 360 LYS A C 1
ATOM 2812 O O . LYS A 1 360 ? 5.002 -8.392 10.220 1.00 73.31 360 LYS A O 1
ATOM 2817 N N . HIS A 1 361 ? 3.421 -6.803 10.018 1.00 62.19 361 HIS A N 1
ATOM 2818 C CA . HIS A 1 361 ? 4.370 -5.687 10.116 1.00 62.19 361 HIS A CA 1
ATOM 2819 C C . HIS A 1 361 ? 5.022 -5.530 11.503 1.00 62.19 361 HIS A C 1
ATOM 2821 O O . HIS A 1 361 ? 5.884 -4.676 11.674 1.00 62.19 361 HIS A O 1
ATOM 2827 N N . PHE A 1 362 ? 4.674 -6.370 12.485 1.00 59.97 362 PHE A N 1
ATOM 2828 C CA . PHE A 1 362 ? 5.240 -6.340 13.841 1.00 59.97 362 PHE A CA 1
ATOM 2829 C C . PHE A 1 362 ? 6.455 -7.255 14.073 1.00 59.97 362 PHE A C 1
ATOM 2831 O O . PHE A 1 362 ? 6.978 -7.310 15.193 1.00 59.97 362 PHE A O 1
ATOM 2838 N N . ALA A 1 363 ? 6.863 -8.027 13.061 1.00 61.31 363 ALA A N 1
ATOM 2839 C CA . ALA A 1 363 ? 8.067 -8.844 13.131 1.00 61.31 363 ALA A CA 1
ATOM 2840 C C . ALA A 1 363 ? 9.252 -8.101 12.504 1.00 61.31 363 ALA A C 1
ATOM 2842 O O . ALA A 1 363 ? 9.291 -7.900 11.290 1.00 61.31 363 ALA A O 1
ATOM 2843 N N . ASP A 1 364 ? 10.225 -7.724 13.332 1.00 65.06 364 ASP A N 1
ATOM 2844 C CA . ASP A 1 364 ? 11.535 -7.264 12.882 1.00 65.06 364 ASP A CA 1
ATOM 2845 C C . ASP A 1 364 ? 12.376 -8.483 12.514 1.00 65.06 364 ASP A C 1
ATOM 2847 O O . ASP A 1 364 ? 13.011 -9.119 13.363 1.00 65.06 364 ASP A O 1
ATOM 2851 N N . ILE A 1 365 ? 12.282 -8.883 11.248 1.00 70.69 365 ILE A N 1
ATOM 2852 C CA . ILE A 1 365 ? 12.969 -10.068 10.755 1.00 70.69 365 ILE A CA 1
ATOM 2853 C C . ILE A 1 365 ? 14.351 -9.663 10.257 1.00 70.69 365 ILE A C 1
ATOM 2855 O O . ILE A 1 365 ? 14.506 -9.099 9.177 1.00 70.69 365 ILE A O 1
ATOM 2859 N N . SER A 1 366 ? 15.362 -10.007 11.045 1.00 64.88 366 SER A N 1
ATOM 2860 C CA . SER A 1 366 ? 16.768 -9.906 10.669 1.00 64.88 366 SER A CA 1
ATOM 2861 C C . SER A 1 366 ? 17.308 -11.281 10.279 1.00 64.88 366 SER A C 1
ATOM 2863 O O . SER A 1 366 ? 16.732 -12.325 10.593 1.00 64.88 366 SER A O 1
ATOM 2865 N N . SER A 1 367 ? 18.432 -11.318 9.575 1.00 63.84 367 SER A N 1
ATOM 2866 C CA . SER A 1 367 ? 19.175 -12.558 9.383 1.00 63.84 367 SER A CA 1
ATOM 2867 C C . SER A 1 367 ? 20.661 -12.276 9.276 1.00 63.84 367 SER A C 1
ATOM 2869 O O . SER A 1 367 ? 21.067 -11.290 8.664 1.00 63.84 367 SER A O 1
ATOM 2871 N N . ASP A 1 368 ? 21.465 -13.177 9.835 1.00 69.25 368 ASP A N 1
ATOM 2872 C CA . ASP A 1 368 ? 22.923 -13.150 9.707 1.00 69.25 368 ASP A CA 1
ATOM 2873 C C . ASP A 1 368 ? 23.381 -13.496 8.277 1.00 69.25 368 ASP A C 1
ATOM 2875 O O . ASP A 1 368 ? 24.531 -13.258 7.905 1.00 69.25 368 ASP A O 1
ATOM 2879 N N . THR A 1 369 ? 22.489 -14.074 7.464 1.00 64.81 369 THR A N 1
ATOM 2880 C CA . THR A 1 369 ? 22.736 -14.432 6.063 1.00 64.81 369 THR A CA 1
ATOM 2881 C C . THR A 1 369 ? 21.581 -13.966 5.181 1.00 64.81 369 THR A C 1
ATOM 2883 O O . THR A 1 369 ? 20.431 -14.134 5.581 1.00 64.81 369 THR A O 1
ATOM 2886 N N . PRO A 1 370 ? 21.833 -13.459 3.962 1.00 68.06 370 PRO A N 1
ATOM 2887 C CA . PRO A 1 370 ? 20.756 -13.152 3.028 1.00 68.06 370 PRO A CA 1
ATOM 2888 C C . PRO A 1 370 ? 19.856 -14.374 2.820 1.00 68.06 370 PRO A C 1
ATOM 2890 O O . PRO A 1 370 ? 20.344 -15.469 2.537 1.00 68.06 370 PRO A O 1
ATOM 2893 N N . PHE A 1 371 ? 18.549 -14.186 2.969 1.00 81.25 371 PHE A N 1
ATOM 2894 C CA . PHE A 1 371 ? 17.549 -15.199 2.665 1.00 81.25 371 PHE A CA 1
ATOM 2895 C C . PHE A 1 371 ? 16.402 -14.558 1.890 1.00 81.25 371 PHE A C 1
ATOM 2897 O O . PHE A 1 371 ? 16.200 -13.347 1.944 1.00 81.25 371 PHE A O 1
ATOM 2904 N N . SER A 1 372 ? 15.661 -15.387 1.164 1.00 85.56 372 SER A N 1
ATOM 2905 C CA . SER A 1 372 ? 14.529 -14.955 0.348 1.00 85.56 372 SER A CA 1
ATOM 2906 C C . SER A 1 372 ? 13.375 -15.929 0.514 1.00 85.56 372 SER A C 1
ATOM 2908 O O . SER A 1 372 ? 13.587 -17.096 0.853 1.00 85.56 372 SER A O 1
ATOM 2910 N N . ILE A 1 373 ? 12.164 -15.444 0.279 1.00 92.38 373 ILE A N 1
ATOM 2911 C CA . ILE A 1 373 ? 10.959 -16.264 0.241 1.00 92.38 373 ILE A CA 1
ATOM 2912 C C . ILE A 1 373 ? 10.846 -16.825 -1.173 1.00 92.38 373 ILE A C 1
ATOM 2914 O O . ILE A 1 373 ? 10.707 -16.070 -2.136 1.00 92.38 373 ILE A O 1
ATOM 2918 N N . GLU A 1 374 ? 10.889 -18.143 -1.316 1.00 95.44 374 GLU A N 1
ATOM 2919 C CA . GLU A 1 374 ? 10.638 -18.784 -2.601 1.00 95.44 374 GLU A CA 1
ATOM 2920 C C . GLU A 1 374 ? 9.132 -18.985 -2.776 1.00 95.44 374 GLU A C 1
ATOM 2922 O O . GLU A 1 374 ? 8.473 -19.637 -1.965 1.00 95.44 374 GLU A O 1
ATOM 2927 N N . LEU A 1 375 ? 8.590 -18.425 -3.853 1.00 96.31 375 LEU A N 1
ATOM 2928 C CA . LEU A 1 375 ? 7.195 -18.545 -4.241 1.00 96.31 375 LEU A CA 1
ATOM 2929 C C . LEU A 1 375 ? 7.107 -19.278 -5.578 1.00 96.31 375 LEU A C 1
ATOM 2931 O O . LEU A 1 375 ? 7.420 -18.719 -6.629 1.00 96.31 375 LEU A O 1
ATOM 2935 N N . LYS A 1 376 ? 6.613 -20.511 -5.548 1.00 95.94 376 LYS A N 1
ATOM 2936 C CA . LYS A 1 376 ? 6.216 -21.245 -6.751 1.00 95.94 376 LYS A CA 1
ATOM 2937 C C . LYS A 1 376 ? 4.708 -21.193 -6.888 1.00 95.94 376 LYS A C 1
ATOM 2939 O O . LYS A 1 376 ? 3.999 -21.477 -5.927 1.00 95.94 376 LYS A O 1
ATOM 2944 N N . ALA A 1 377 ? 4.209 -20.815 -8.054 1.00 95.56 377 ALA A N 1
ATOM 2945 C CA . ALA A 1 377 ? 2.773 -20.751 -8.300 1.00 95.56 377 ALA A CA 1
ATOM 2946 C C . ALA A 1 377 ? 2.470 -20.798 -9.803 1.00 95.56 377 ALA A C 1
ATOM 2948 O O . ALA A 1 377 ? 3.355 -20.493 -10.611 1.00 95.56 377 ALA A O 1
ATOM 2949 N N . PRO A 1 378 ? 1.219 -21.116 -10.192 1.00 95.00 378 PRO A N 1
ATOM 2950 C CA . PRO A 1 378 ? 0.779 -21.029 -11.579 1.00 95.00 378 PRO A CA 1
ATOM 2951 C C . PRO A 1 378 ? 1.162 -19.690 -12.246 1.00 95.00 378 PRO A C 1
ATOM 2953 O O . PRO A 1 378 ? 1.249 -18.667 -11.553 1.00 95.00 378 PRO A O 1
ATOM 2956 N N . PRO A 1 379 ? 1.394 -19.672 -13.574 1.00 94.62 379 PRO A N 1
ATOM 2957 C CA . PRO A 1 379 ? 1.735 -18.454 -14.306 1.00 94.62 379 PRO A CA 1
ATOM 2958 C C . PRO A 1 379 ? 0.710 -17.335 -14.095 1.00 94.62 379 PRO A C 1
ATOM 2960 O O . PRO A 1 379 ? -0.496 -17.572 -14.129 1.00 94.62 379 PRO A O 1
ATOM 2963 N N . MET A 1 380 ? 1.209 -16.119 -13.898 1.00 95.38 380 MET A N 1
ATOM 2964 C CA . MET A 1 380 ? 0.433 -14.890 -13.723 1.00 95.38 380 MET A CA 1
ATOM 2965 C C . MET A 1 380 ? 0.884 -13.850 -14.750 1.00 95.38 380 MET A C 1
ATOM 2967 O O . MET A 1 380 ? 1.993 -13.934 -15.278 1.00 95.38 380 MET A O 1
ATOM 2971 N N . ASP A 1 381 ? 0.029 -12.873 -15.035 1.00 96.25 381 ASP A N 1
ATOM 2972 C CA . ASP A 1 381 ? 0.287 -11.834 -16.037 1.00 96.25 381 ASP A CA 1
ATOM 2973 C C . ASP A 1 381 ? 0.446 -10.433 -15.431 1.00 96.25 381 ASP A C 1
ATOM 2975 O O . ASP A 1 381 ? 0.980 -9.526 -16.071 1.00 96.25 381 ASP A O 1
ATOM 2979 N N . THR A 1 382 ? 0.032 -10.258 -14.176 1.00 98.25 382 THR A N 1
ATOM 2980 C CA . THR A 1 382 ? 0.051 -8.972 -13.487 1.00 98.25 382 THR A CA 1
ATOM 2981 C C . THR A 1 382 ? 0.853 -9.083 -12.195 1.00 98.25 382 THR A C 1
ATOM 2983 O O . THR A 1 382 ? 0.572 -9.916 -11.337 1.00 98.25 382 THR A O 1
ATOM 2986 N N . PHE A 1 383 ? 1.843 -8.213 -12.025 1.00 98.44 383 PHE A N 1
ATOM 2987 C CA . PHE A 1 383 ? 2.756 -8.216 -10.887 1.00 98.44 383 PHE A CA 1
ATOM 2988 C C . PHE A 1 383 ? 2.812 -6.829 -10.266 1.00 98.44 383 PHE A C 1
ATOM 2990 O O . PHE A 1 383 ? 3.056 -5.838 -10.950 1.00 98.44 383 PHE A O 1
ATOM 2997 N N . HIS A 1 384 ? 2.599 -6.751 -8.960 1.00 97.75 384 HIS A N 1
ATOM 2998 C CA . HIS A 1 384 ? 2.648 -5.505 -8.217 1.00 97.75 384 HIS A CA 1
ATOM 2999 C C . HIS A 1 384 ? 3.499 -5.705 -6.966 1.00 97.75 384 HIS A C 1
ATOM 3001 O O . HIS A 1 384 ? 3.116 -6.452 -6.065 1.00 97.75 384 HIS A O 1
ATOM 3007 N N . ASN A 1 385 ? 4.631 -5.010 -6.888 1.00 96.25 385 ASN A N 1
ATOM 3008 C CA . ASN A 1 385 ? 5.392 -4.907 -5.651 1.00 96.25 385 ASN A CA 1
ATOM 3009 C C . ASN A 1 385 ? 5.106 -3.559 -4.987 1.00 96.25 385 ASN A C 1
ATOM 3011 O O . ASN A 1 385 ? 5.341 -2.533 -5.609 1.00 96.25 385 ASN A O 1
ATOM 3015 N N . LYS A 1 386 ? 4.587 -3.578 -3.758 1.00 93.56 386 LYS A N 1
ATOM 3016 C CA . LYS A 1 386 ? 4.369 -2.425 -2.863 1.00 93.56 386 LYS A CA 1
ATOM 3017 C C . LYS A 1 386 ? 5.306 -2.442 -1.656 1.00 93.56 386 LYS A C 1
ATOM 3019 O O . LYS A 1 386 ? 5.268 -1.527 -0.838 1.00 93.56 386 LYS A O 1
ATOM 3024 N N . GLY A 1 387 ? 6.051 -3.530 -1.490 1.00 86.75 387 GLY A N 1
ATOM 3025 C CA . GLY A 1 387 ? 6.913 -3.772 -0.348 1.00 86.75 387 GLY A CA 1
ATOM 3026 C C . GLY A 1 387 ? 8.273 -3.103 -0.490 1.00 86.75 387 GLY A C 1
ATOM 3027 O O . GLY A 1 387 ? 8.631 -2.552 -1.531 1.00 86.75 387 GLY A O 1
ATOM 3028 N N . THR A 1 388 ? 9.060 -3.164 0.578 1.00 86.62 388 THR A N 1
ATOM 3029 C CA . THR A 1 388 ? 10.468 -2.743 0.543 1.00 86.62 388 THR A CA 1
ATOM 3030 C C . THR A 1 388 ? 11.393 -3.861 0.075 1.00 86.62 388 THR A C 1
ATOM 3032 O O . THR A 1 388 ? 12.497 -3.566 -0.376 1.00 86.62 388 THR A O 1
ATOM 3035 N N . GLY A 1 389 ? 10.947 -5.118 0.173 1.00 89.25 389 GLY A N 1
ATOM 3036 C CA . GLY A 1 389 ? 11.655 -6.271 -0.370 1.00 89.25 389 GLY A CA 1
ATOM 3037 C C . GLY A 1 389 ? 11.587 -6.302 -1.895 1.00 89.25 389 GLY A C 1
ATOM 3038 O O . GLY A 1 389 ? 10.646 -5.789 -2.506 1.00 89.25 389 GLY A O 1
ATOM 3039 N N . THR A 1 390 ? 12.587 -6.909 -2.519 1.00 93.75 390 THR A N 1
ATOM 3040 C CA . THR A 1 390 ? 12.677 -7.057 -3.972 1.00 93.75 390 THR A CA 1
ATOM 3041 C C . THR A 1 390 ? 11.778 -8.192 -4.444 1.00 93.75 390 THR A C 1
ATOM 3043 O O . THR A 1 390 ? 11.885 -9.323 -3.971 1.00 93.75 390 THR A O 1
ATOM 3046 N N . LEU A 1 391 ? 10.923 -7.924 -5.430 1.00 97.56 391 LEU A N 1
ATOM 3047 C CA . LEU A 1 391 ? 10.233 -8.978 -6.169 1.00 97.56 391 LEU A CA 1
ATOM 3048 C C . LEU A 1 391 ? 11.111 -9.423 -7.342 1.00 97.56 391 LEU A C 1
ATOM 3050 O O . LEU A 1 391 ? 11.383 -8.641 -8.252 1.00 97.56 391 LEU A O 1
ATOM 3054 N N . ILE A 1 392 ? 11.534 -10.682 -7.329 1.00 97.94 392 ILE A N 1
ATOM 3055 C CA . ILE A 1 392 ? 12.392 -11.282 -8.348 1.00 97.94 392 ILE A CA 1
ATOM 3056 C C . ILE A 1 392 ? 11.547 -12.243 -9.187 1.00 97.94 392 ILE A C 1
ATOM 3058 O O . ILE A 1 392 ? 11.201 -13.336 -8.738 1.00 97.94 392 ILE A O 1
ATOM 3062 N N . LEU A 1 393 ? 11.225 -11.855 -10.421 1.00 97.50 393 LEU A N 1
ATOM 3063 C CA . LEU A 1 393 ? 10.571 -12.718 -11.410 1.00 97.50 393 LEU A CA 1
ATOM 3064 C C . LEU A 1 393 ? 11.652 -13.511 -12.149 1.00 97.50 393 LEU A C 1
ATOM 3066 O O . LEU A 1 393 ? 12.040 -13.150 -13.259 1.00 97.50 393 LEU A O 1
ATOM 3070 N N . LYS A 1 394 ? 12.200 -14.548 -11.508 1.00 90.88 394 LYS A N 1
ATOM 3071 C CA . LYS A 1 394 ? 13.448 -15.204 -11.940 1.00 90.88 394 LYS A CA 1
ATOM 3072 C C . LYS A 1 394 ? 13.401 -15.711 -13.383 1.00 90.88 394 LYS A C 1
ATOM 3074 O O . LYS A 1 394 ? 14.298 -15.411 -14.164 1.00 90.88 394 LYS A O 1
ATOM 3079 N N . ASP A 1 395 ? 12.335 -16.427 -13.728 1.00 93.81 395 ASP A N 1
ATOM 3080 C CA . ASP A 1 395 ? 12.111 -16.962 -15.078 1.00 93.81 395 ASP A CA 1
ATOM 3081 C C . ASP A 1 395 ? 11.216 -16.036 -15.926 1.00 93.81 395 ASP A C 1
ATOM 3083 O O . ASP A 1 395 ? 10.748 -16.412 -16.999 1.00 93.81 395 ASP A O 1
ATOM 3087 N N . GLY A 1 396 ? 10.989 -14.810 -15.440 1.00 94.00 396 GLY A N 1
ATOM 3088 C CA . GLY A 1 396 ? 10.193 -13.780 -16.092 1.00 94.00 396 GLY A CA 1
ATOM 3089 C C . GLY A 1 396 ? 8.713 -14.139 -16.235 1.00 94.00 396 GLY A C 1
ATOM 3090 O O . GLY A 1 396 ? 8.109 -14.688 -15.311 1.00 94.00 396 GLY A O 1
ATOM 3091 N N . ALA A 1 397 ? 8.110 -13.772 -17.369 1.00 95.00 397 ALA A N 1
ATOM 3092 C CA . ALA A 1 397 ? 6.682 -13.963 -17.621 1.00 95.00 397 ALA A CA 1
ATOM 3093 C C . ALA A 1 397 ? 6.386 -14.300 -19.091 1.00 95.00 397 ALA A C 1
ATOM 3095 O O . ALA A 1 397 ? 6.927 -13.692 -20.016 1.00 95.00 397 ALA A O 1
ATOM 3096 N N . TYR A 1 398 ? 5.469 -15.245 -19.302 1.00 93.94 398 TYR A N 1
ATOM 3097 C CA . TYR A 1 398 ? 4.983 -15.647 -20.620 1.00 93.94 398 TYR A CA 1
ATOM 3098 C C . TYR A 1 398 ? 3.454 -15.599 -20.649 1.00 93.94 398 TYR A C 1
ATOM 3100 O O . TYR A 1 398 ? 2.804 -16.202 -19.795 1.00 93.94 398 TYR A O 1
ATOM 3108 N N . SER A 1 399 ? 2.881 -14.893 -21.624 1.00 93.56 399 SER A N 1
ATOM 3109 C CA . SER A 1 399 ? 1.428 -14.778 -21.797 1.00 93.56 399 SER A CA 1
ATOM 3110 C C . SER A 1 399 ? 1.070 -14.518 -23.259 1.00 93.56 399 SER A C 1
ATOM 3112 O O . SER A 1 399 ? 1.741 -13.746 -23.928 1.00 93.56 399 SER A O 1
ATOM 3114 N N . ASP A 1 400 ? -0.031 -15.081 -23.757 1.00 91.69 400 ASP A N 1
ATOM 3115 C CA . ASP A 1 400 ? -0.578 -14.697 -25.073 1.00 91.69 400 ASP A CA 1
ATOM 3116 C C . ASP A 1 400 ? -1.267 -13.315 -25.043 1.00 91.69 400 ASP A C 1
ATOM 3118 O O . ASP A 1 400 ? -1.617 -12.747 -26.083 1.00 91.69 400 ASP A O 1
ATOM 3122 N N . GLY A 1 401 ? -1.511 -12.784 -23.842 1.00 96.00 401 GLY A N 1
ATOM 3123 C CA . GLY A 1 401 ? -2.167 -11.508 -23.593 1.00 96.00 401 GLY A CA 1
ATOM 3124 C C . GLY A 1 401 ? -1.198 -10.414 -23.158 1.00 96.00 401 GLY A C 1
ATOM 3125 O O . GLY A 1 401 ? -0.055 -10.336 -23.609 1.00 96.00 401 GLY A O 1
ATOM 3126 N N . ASP A 1 402 ? -1.688 -9.543 -22.285 1.00 97.75 402 ASP A N 1
ATOM 3127 C CA . ASP A 1 402 ? -0.907 -8.429 -21.760 1.00 97.75 402 ASP A CA 1
ATOM 3128 C C . ASP A 1 402 ? -0.130 -8.881 -20.523 1.00 97.75 402 ASP A C 1
ATOM 3130 O O . ASP A 1 402 ? -0.648 -9.672 -19.742 1.00 97.75 402 ASP A O 1
ATOM 3134 N N . VAL A 1 403 ? 1.057 -8.321 -20.302 1.00 98.44 403 VAL A N 1
ATOM 3135 C CA . VAL A 1 403 ? 1.787 -8.434 -19.034 1.00 98.44 403 VAL A CA 1
ATOM 3136 C C . VAL A 1 403 ? 1.912 -7.047 -18.414 1.00 98.44 403 VAL A C 1
ATOM 3138 O O . VAL A 1 403 ? 2.224 -6.072 -19.102 1.00 98.44 403 VAL A O 1
ATOM 3141 N N . ARG A 1 404 ? 1.647 -6.938 -17.111 1.00 98.75 404 ARG A N 1
ATOM 3142 C CA . ARG A 1 404 ? 1.715 -5.678 -16.361 1.00 98.75 404 ARG A CA 1
ATOM 3143 C C . ARG A 1 404 ? 2.623 -5.832 -15.154 1.00 98.75 404 ARG A C 1
ATOM 3145 O O . ARG A 1 404 ? 2.401 -6.719 -14.337 1.00 98.75 404 ARG A O 1
ATOM 3152 N N . VAL A 1 405 ? 3.601 -4.944 -15.010 1.00 98.50 405 VAL A N 1
ATOM 3153 C CA . VAL A 1 405 ? 4.474 -4.898 -13.835 1.00 98.50 405 VAL A CA 1
ATOM 3154 C C . VAL A 1 405 ? 4.479 -3.501 -13.227 1.00 98.50 405 VAL A C 1
ATOM 3156 O O . VAL A 1 405 ? 4.840 -2.524 -13.882 1.00 98.50 405 VAL A O 1
ATOM 3159 N N . THR A 1 406 ? 4.089 -3.413 -11.959 1.00 98.12 406 THR A N 1
ATOM 3160 C CA . THR A 1 406 ? 4.108 -2.185 -11.162 1.00 98.12 406 THR A CA 1
ATOM 3161 C C . THR A 1 406 ? 5.135 -2.307 -10.040 1.00 98.12 406 THR A C 1
ATOM 3163 O O . THR A 1 406 ? 4.996 -3.137 -9.139 1.00 98.12 406 THR A O 1
ATOM 3166 N N . ALA A 1 407 ? 6.172 -1.478 -10.120 1.00 96.38 407 ALA A N 1
ATOM 3167 C CA . ALA A 1 407 ? 7.274 -1.377 -9.177 1.00 96.38 407 ALA A CA 1
ATOM 3168 C C . ALA A 1 407 ? 7.081 -0.163 -8.245 1.00 96.38 407 ALA A C 1
ATOM 3170 O O . ALA A 1 407 ? 7.730 0.874 -8.407 1.00 96.38 407 ALA A O 1
ATOM 3171 N N . ASP A 1 408 ? 6.180 -0.310 -7.267 1.00 93.88 408 ASP A N 1
ATOM 3172 C CA . ASP A 1 408 ? 6.064 0.574 -6.087 1.00 93.88 408 ASP A CA 1
ATOM 3173 C C . ASP A 1 408 ? 6.998 0.102 -4.943 1.00 93.88 408 ASP A C 1
ATOM 3175 O O . ASP A 1 408 ? 7.141 0.755 -3.907 1.00 93.88 408 ASP A O 1
ATOM 3179 N N . GLY A 1 409 ? 7.678 -1.020 -5.183 1.00 92.88 409 GLY A N 1
ATOM 3180 C CA . GLY A 1 409 ? 8.841 -1.589 -4.516 1.00 92.88 409 GLY A CA 1
ATOM 3181 C C . GLY A 1 409 ? 9.841 -2.087 -5.575 1.00 92.88 409 GLY A C 1
ATOM 3182 O O . GLY A 1 409 ? 9.490 -2.126 -6.759 1.00 92.88 409 GLY A O 1
ATOM 3183 N N . PRO A 1 410 ? 11.079 -2.470 -5.207 1.00 95.69 410 PRO A N 1
ATOM 3184 C CA . PRO A 1 410 ? 12.089 -2.907 -6.174 1.00 95.69 410 PRO A CA 1
ATOM 3185 C C . PRO A 1 410 ? 11.671 -4.174 -6.934 1.00 95.69 410 PRO A C 1
ATOM 3187 O O . PRO A 1 410 ? 11.154 -5.122 -6.339 1.00 95.69 410 PRO A O 1
ATOM 3190 N N . VAL A 1 411 ? 11.909 -4.225 -8.243 1.00 98.31 411 VAL A N 1
ATOM 3191 C CA . VAL A 1 411 ? 11.622 -5.406 -9.073 1.00 98.31 411 VAL A CA 1
ATOM 3192 C C . VAL A 1 411 ? 12.839 -5.772 -9.913 1.00 98.31 411 VAL A C 1
ATOM 3194 O O . VAL A 1 411 ? 13.412 -4.916 -10.586 1.00 98.31 411 VAL A O 1
ATOM 3197 N N . ILE A 1 412 ? 13.193 -7.057 -9.912 1.00 97.81 412 ILE A N 1
ATOM 3198 C CA . ILE A 1 412 ? 14.145 -7.651 -10.855 1.00 97.81 412 ILE A CA 1
ATOM 3199 C C . ILE A 1 412 ? 13.385 -8.661 -11.705 1.00 97.81 412 ILE A C 1
ATOM 3201 O O . ILE A 1 412 ? 12.675 -9.515 -11.174 1.00 97.81 412 ILE A O 1
ATOM 3205 N N . CYS A 1 413 ? 13.521 -8.574 -13.023 1.00 96.69 413 CYS A N 1
ATOM 3206 C CA . CYS A 1 413 ? 12.757 -9.409 -13.937 1.00 96.69 413 CYS A CA 1
ATOM 3207 C C . CYS A 1 413 ? 13.651 -10.160 -14.924 1.00 96.69 413 CYS A C 1
ATOM 3209 O O . CYS A 1 413 ? 14.513 -9.570 -15.572 1.00 96.69 413 CYS A O 1
ATOM 3211 N N . GLY A 1 414 ? 13.389 -11.462 -15.060 1.00 96.56 414 GLY A N 1
ATOM 3212 C CA . GLY A 1 414 ? 13.847 -12.291 -16.169 1.00 96.56 414 GLY A CA 1
ATOM 3213 C C . GLY A 1 414 ? 13.092 -11.982 -17.473 1.00 96.56 414 GLY A C 1
ATOM 3214 O O . GLY A 1 414 ? 12.440 -10.944 -17.578 1.00 96.56 414 GLY A O 1
ATOM 3215 N N . PRO A 1 415 ? 13.150 -12.862 -18.483 1.00 97.06 415 PRO A N 1
ATOM 3216 C CA . PRO A 1 415 ? 12.682 -12.562 -19.833 1.00 97.06 415 PRO A CA 1
ATOM 3217 C C . PRO A 1 415 ? 11.153 -12.475 -19.907 1.00 97.06 415 PRO A C 1
ATOM 3219 O O . PRO A 1 415 ? 10.437 -13.254 -19.282 1.00 97.06 415 PRO A O 1
ATOM 3222 N N . ILE A 1 416 ? 10.630 -11.556 -20.719 1.00 97.44 416 ILE A N 1
ATOM 3223 C CA . ILE A 1 416 ? 9.183 -11.415 -20.928 1.00 97.44 416 ILE A CA 1
ATOM 3224 C C . ILE A 1 416 ? 8.842 -11.677 -22.388 1.00 97.44 416 ILE A C 1
ATOM 3226 O O . ILE A 1 416 ? 9.439 -11.092 -23.291 1.00 97.44 416 ILE A O 1
ATOM 3230 N N . THR A 1 417 ? 7.849 -12.533 -22.623 1.00 97.62 417 THR A N 1
ATOM 3231 C CA . THR A 1 417 ? 7.222 -12.697 -23.938 1.00 97.62 417 THR A CA 1
ATOM 3232 C C . THR A 1 417 ? 5.716 -12.540 -23.812 1.00 97.62 417 THR A C 1
ATOM 3234 O O . THR A 1 417 ? 5.067 -13.318 -23.111 1.00 97.62 417 THR A O 1
ATOM 3237 N N . CYS A 1 418 ? 5.162 -11.528 -24.477 1.00 97.50 418 CYS A N 1
ATOM 3238 C CA . CYS A 1 418 ? 3.731 -11.249 -24.423 1.00 97.50 418 CYS A CA 1
ATOM 3239 C C . CYS A 1 418 ? 3.194 -10.542 -25.669 1.00 97.50 418 CYS A C 1
ATOM 3241 O O . CYS A 1 418 ? 3.947 -10.224 -26.589 1.00 97.50 418 CYS A O 1
ATOM 3243 N N . ARG A 1 419 ? 1.883 -10.276 -25.715 1.00 97.88 419 ARG A N 1
ATOM 3244 C CA . ARG A 1 419 ? 1.317 -9.367 -26.716 1.00 97.88 419 ARG A CA 1
ATOM 3245 C C . ARG A 1 419 ? 1.683 -7.930 -26.378 1.00 97.88 419 ARG A C 1
ATOM 3247 O O . ARG A 1 419 ? 2.386 -7.307 -27.158 1.00 97.88 419 ARG A O 1
ATOM 3254 N N . ASP A 1 420 ? 1.244 -7.419 -25.234 1.00 98.44 420 ASP A N 1
ATOM 3255 C CA . ASP A 1 420 ? 1.483 -6.029 -24.838 1.00 98.44 420 ASP A CA 1
ATOM 3256 C C . ASP A 1 420 ? 2.109 -5.980 -23.435 1.00 98.44 420 ASP A C 1
ATOM 3258 O O . ASP A 1 420 ? 1.658 -6.674 -22.524 1.00 98.44 420 ASP A O 1
ATOM 3262 N N . LEU A 1 421 ? 3.169 -5.190 -23.253 1.00 98.56 421 LEU A N 1
ATOM 3263 C CA . LEU A 1 421 ? 3.904 -5.071 -21.992 1.00 98.56 421 LEU A CA 1
ATOM 3264 C C . LEU A 1 421 ? 3.746 -3.673 -21.402 1.00 98.56 421 LEU A C 1
ATOM 3266 O O . LEU A 1 421 ? 4.041 -2.676 -22.058 1.00 98.56 421 LEU A O 1
ATOM 3270 N N . TYR A 1 422 ? 3.356 -3.602 -20.133 1.00 98.75 422 TYR A N 1
ATOM 3271 C CA . TYR A 1 422 ? 3.275 -2.358 -19.375 1.00 98.75 422 TYR A CA 1
ATOM 3272 C C . TYR A 1 422 ? 4.165 -2.447 -18.139 1.00 98.75 422 TYR A C 1
ATOM 3274 O O . TYR A 1 422 ? 3.926 -3.282 -17.269 1.00 98.75 422 TYR A O 1
ATOM 3282 N N . ILE A 1 423 ? 5.162 -1.572 -18.041 1.00 98.62 423 ILE A N 1
ATOM 3283 C CA . ILE A 1 423 ? 6.039 -1.456 -16.874 1.00 98.62 423 ILE A CA 1
ATOM 3284 C C . ILE A 1 423 ? 5.896 -0.049 -16.308 1.00 98.62 423 ILE A C 1
ATOM 3286 O O . ILE A 1 423 ? 6.099 0.939 -17.017 1.00 98.62 423 ILE A O 1
ATOM 3290 N N . SER A 1 424 ? 5.566 0.046 -15.024 1.00 98.31 424 SER A N 1
ATOM 3291 C CA . SER A 1 424 ? 5.492 1.314 -14.303 1.00 98.31 424 SER A CA 1
ATOM 3292 C C . SER A 1 424 ? 6.333 1.281 -13.034 1.00 98.31 424 SER A C 1
ATOM 3294 O O . SER A 1 424 ? 6.218 0.326 -12.271 1.00 98.31 424 SER A O 1
ATOM 3296 N N . ALA A 1 425 ? 7.100 2.337 -12.767 1.00 97.00 425 ALA A N 1
ATOM 3297 C CA . ALA A 1 425 ? 7.858 2.507 -11.527 1.00 97.00 425 ALA A CA 1
ATOM 3298 C C . ALA A 1 425 ? 7.634 3.908 -10.931 1.00 97.00 425 ALA A C 1
ATOM 3300 O O . ALA A 1 425 ? 7.560 4.902 -11.663 1.00 97.00 425 ALA A O 1
ATOM 3301 N N . THR A 1 426 ? 7.520 4.000 -9.604 1.00 92.94 426 THR A N 1
ATOM 3302 C CA . THR A 1 426 ? 7.230 5.254 -8.880 1.00 92.94 426 THR A CA 1
ATOM 3303 C C . THR A 1 426 ? 7.925 5.294 -7.509 1.00 92.94 426 THR A C 1
ATOM 3305 O O . THR A 1 426 ? 8.437 4.286 -7.034 1.00 92.94 426 THR A O 1
ATOM 3308 N N . SER A 1 427 ? 7.961 6.467 -6.869 1.00 85.94 427 SER A N 1
ATOM 3309 C CA . SER A 1 427 ? 8.336 6.649 -5.455 1.00 85.94 427 SER A CA 1
ATOM 3310 C C . SER A 1 427 ? 9.765 6.208 -5.097 1.00 85.94 427 SER A C 1
ATOM 3312 O O . SER A 1 427 ? 9.964 5.456 -4.138 1.00 85.94 427 SER A O 1
ATOM 3314 N N . ASP A 1 428 ? 10.762 6.659 -5.865 1.00 89.38 428 ASP A N 1
ATOM 3315 C CA . ASP A 1 428 ? 12.185 6.319 -5.677 1.00 89.38 428 ASP A CA 1
ATOM 3316 C C . ASP A 1 428 ? 12.477 4.798 -5.747 1.00 89.38 428 ASP A C 1
ATOM 3318 O O . ASP A 1 428 ? 13.348 4.287 -5.038 1.00 89.38 428 ASP A O 1
ATOM 3322 N N . LYS A 1 429 ? 11.715 4.035 -6.546 1.00 93.00 429 LYS A N 1
ATOM 3323 C CA . LYS A 1 429 ? 11.903 2.581 -6.724 1.00 93.00 429 LYS A CA 1
ATOM 3324 C C . LYS A 1 429 ? 12.426 2.219 -8.101 1.00 93.00 429 LYS A C 1
ATOM 3326 O O . LYS A 1 429 ? 12.368 3.018 -9.037 1.00 93.00 429 LYS A O 1
ATOM 3331 N N . SER A 1 430 ? 12.958 1.007 -8.202 1.00 94.62 430 SER A N 1
ATOM 3332 C CA . SER A 1 430 ? 13.621 0.512 -9.399 1.00 94.62 430 SER A CA 1
ATOM 3333 C C . SER A 1 430 ? 12.920 -0.701 -10.005 1.00 94.62 430 SER A C 1
ATOM 3335 O O . SER A 1 430 ? 12.469 -1.603 -9.301 1.00 94.62 430 SER A O 1
ATOM 3337 N N . PHE A 1 431 ? 12.893 -0.736 -11.333 1.00 98.25 431 PHE A N 1
ATOM 3338 C CA . PHE A 1 431 ? 12.678 -1.939 -12.125 1.00 98.25 431 PHE A CA 1
ATOM 3339 C C . PHE A 1 431 ? 13.962 -2.226 -12.908 1.00 98.25 431 PHE A C 1
ATOM 3341 O O . PHE A 1 431 ? 14.429 -1.359 -13.648 1.00 98.25 431 PHE A O 1
ATOM 3348 N N . HIS A 1 432 ? 14.523 -3.424 -12.765 1.00 98.19 432 HIS A N 1
ATOM 3349 C CA . HIS A 1 432 ? 15.729 -3.848 -13.471 1.00 98.19 432 HIS A CA 1
ATOM 3350 C C . HIS A 1 432 ? 15.500 -5.154 -14.237 1.00 98.19 432 HIS A C 1
ATOM 3352 O O . HIS A 1 432 ? 14.931 -6.105 -13.697 1.00 98.19 432 HIS A O 1
ATOM 3358 N N . ALA A 1 433 ? 15.973 -5.216 -15.481 1.00 97.25 433 ALA A N 1
ATOM 3359 C CA . ALA A 1 433 ? 15.998 -6.441 -16.270 1.00 97.25 433 ALA A CA 1
ATOM 3360 C C . ALA A 1 433 ? 17.196 -6.466 -17.226 1.00 97.25 433 ALA A C 1
ATOM 3362 O O . ALA A 1 433 ? 17.437 -5.510 -17.964 1.00 97.25 433 ALA A O 1
ATOM 3363 N N . ASP A 1 434 ? 17.908 -7.589 -17.250 1.00 95.38 434 ASP A N 1
ATOM 3364 C CA . ASP A 1 434 ? 19.091 -7.823 -18.085 1.00 95.38 434 ASP A CA 1
ATOM 3365 C C . ASP A 1 434 ? 18.875 -8.896 -19.166 1.00 95.38 434 ASP A C 1
ATOM 3367 O O . ASP A 1 434 ? 19.787 -9.220 -19.926 1.00 95.38 434 ASP A O 1
ATOM 3371 N N . GLN A 1 435 ? 17.650 -9.418 -19.281 1.00 95.69 435 GLN A N 1
ATOM 3372 C CA . GLN A 1 435 ? 17.273 -10.454 -20.245 1.00 95.69 435 GLN A CA 1
ATOM 3373 C C . GLN A 1 435 ? 16.308 -9.945 -21.320 1.00 95.69 435 GLN A C 1
ATOM 3375 O O . GLN A 1 435 ? 15.747 -8.856 -21.228 1.00 95.69 435 GLN A O 1
ATOM 3380 N N . GLN A 1 436 ? 16.136 -10.747 -22.374 1.00 95.75 436 GLN A N 1
ATOM 3381 C CA . GLN A 1 436 ? 15.411 -10.346 -23.576 1.00 95.75 436 GLN A CA 1
ATOM 3382 C C . GLN A 1 436 ? 13.902 -10.198 -23.347 1.00 95.75 436 GLN A C 1
ATOM 3384 O O . GLN A 1 436 ? 13.252 -11.105 -22.821 1.00 95.75 436 GLN A O 1
ATOM 3389 N N . PHE A 1 437 ? 13.331 -9.096 -23.843 1.00 98.06 437 PHE A N 1
ATOM 3390 C CA . PHE A 1 437 ? 11.889 -8.846 -23.898 1.00 98.06 437 PHE A CA 1
ATOM 3391 C C . PHE A 1 437 ? 11.380 -8.883 -25.343 1.00 98.06 437 PHE A C 1
ATOM 3393 O O . PHE A 1 437 ? 11.935 -8.230 -26.230 1.00 98.06 437 PHE A O 1
ATOM 3400 N N . THR A 1 438 ? 10.288 -9.613 -25.575 1.00 98.19 438 THR A N 1
ATOM 3401 C CA . THR A 1 438 ? 9.614 -9.709 -26.878 1.00 98.19 438 THR A CA 1
ATOM 3402 C C . THR A 1 438 ? 8.127 -9.417 -26.724 1.00 98.19 438 THR A C 1
ATOM 3404 O O . THR A 1 438 ? 7.420 -10.120 -26.007 1.00 98.19 438 THR A O 1
ATOM 3407 N N . CYS A 1 439 ? 7.635 -8.385 -27.402 1.00 97.62 439 CYS A N 1
ATOM 3408 C CA . CYS A 1 439 ? 6.213 -8.042 -27.399 1.00 97.62 439 CYS A CA 1
ATOM 3409 C C . CYS A 1 439 ? 5.799 -7.324 -28.685 1.00 97.62 439 CYS A C 1
ATOM 3411 O O . CYS A 1 439 ? 6.625 -7.035 -29.542 1.00 97.62 439 CYS A O 1
ATOM 3413 N N . ARG A 1 440 ? 4.509 -7.052 -28.860 1.00 98.00 440 ARG A N 1
ATOM 3414 C CA . ARG A 1 440 ? 4.000 -6.174 -29.917 1.00 98.00 440 ARG A CA 1
ATOM 3415 C C . ARG A 1 440 ? 4.170 -4.718 -29.496 1.00 98.00 440 ARG A C 1
ATOM 3417 O O . ARG A 1 440 ? 4.925 -4.000 -30.146 1.00 98.00 440 ARG A O 1
ATOM 3424 N N . ASP A 1 441 ? 3.541 -4.321 -28.394 1.00 98.38 441 ASP A N 1
ATOM 3425 C CA . ASP A 1 441 ? 3.620 -2.960 -27.867 1.00 98.38 441 ASP A CA 1
ATOM 3426 C C . ASP A 1 441 ? 4.217 -2.971 -26.452 1.00 98.38 441 ASP A C 1
ATOM 3428 O O . ASP A 1 441 ? 3.779 -3.732 -25.591 1.00 98.38 441 ASP A O 1
ATOM 3432 N N . MET A 1 442 ? 5.198 -2.107 -26.192 1.00 98.56 442 MET A N 1
ATOM 3433 C CA . MET A 1 442 ? 5.811 -1.913 -24.878 1.00 98.56 442 MET A CA 1
ATOM 3434 C C . MET A 1 442 ? 5.569 -0.488 -24.389 1.00 98.56 442 MET A C 1
ATOM 3436 O O . MET A 1 442 ? 5.855 0.474 -25.096 1.00 98.56 442 MET A O 1
ATOM 3440 N N . THR A 1 443 ? 5.083 -0.342 -23.159 1.00 98.81 443 THR A N 1
ATOM 3441 C CA . THR A 1 443 ? 4.934 0.944 -22.472 1.00 98.81 443 THR A CA 1
ATOM 3442 C C . THR A 1 443 ? 5.767 0.952 -21.196 1.00 98.81 443 THR A C 1
ATOM 3444 O O . THR A 1 443 ? 5.555 0.122 -20.314 1.00 98.81 443 THR A O 1
ATOM 3447 N N . LEU A 1 444 ? 6.681 1.912 -21.086 1.00 98.62 444 LEU A N 1
ATOM 3448 C CA . LEU A 1 444 ? 7.515 2.167 -19.915 1.00 98.62 444 LEU A CA 1
ATOM 3449 C C . LEU A 1 444 ? 7.118 3.507 -19.306 1.00 98.62 444 LEU A C 1
ATOM 3451 O O . LEU A 1 444 ? 7.101 4.523 -20.000 1.00 98.62 444 LEU A O 1
ATOM 3455 N N . HIS A 1 445 ? 6.825 3.524 -18.011 1.00 98.31 445 HIS A N 1
ATOM 3456 C CA . HIS A 1 445 ? 6.386 4.728 -17.320 1.00 98.31 445 HIS A CA 1
ATOM 3457 C C . HIS A 1 445 ? 7.101 4.892 -15.979 1.00 98.31 445 HIS A C 1
ATOM 3459 O O . HIS A 1 445 ? 6.844 4.147 -15.036 1.00 98.31 445 HIS A O 1
ATOM 3465 N N . ALA A 1 446 ? 7.977 5.888 -15.876 1.00 97.94 446 ALA A N 1
ATOM 3466 C CA . ALA A 1 446 ? 8.700 6.200 -14.649 1.00 97.94 446 ALA A CA 1
ATOM 3467 C C . ALA A 1 446 ? 8.256 7.557 -14.084 1.00 97.94 446 ALA A C 1
ATOM 3469 O O . ALA A 1 446 ? 8.178 8.555 -14.803 1.00 97.94 446 ALA A O 1
ATOM 3470 N N . LYS A 1 447 ? 7.961 7.595 -12.781 1.00 95.56 447 LYS A N 1
ATOM 3471 C CA . LYS A 1 447 ? 7.482 8.783 -12.054 1.00 95.56 447 LYS A CA 1
ATOM 3472 C C . LYS A 1 447 ? 8.239 8.974 -10.746 1.00 95.56 447 LYS A C 1
ATOM 3474 O O . LYS A 1 447 ? 8.815 8.029 -10.227 1.00 95.56 447 LYS A O 1
ATOM 3479 N N . ALA A 1 448 ? 8.210 10.192 -10.197 1.00 86.25 448 ALA A N 1
ATOM 3480 C CA . ALA A 1 448 ? 8.679 10.493 -8.837 1.00 86.25 448 ALA A CA 1
ATOM 3481 C C . ALA A 1 448 ? 10.041 9.849 -8.490 1.00 86.25 448 ALA A C 1
ATOM 3483 O O . ALA A 1 448 ? 10.136 9.036 -7.576 1.00 86.25 448 ALA A O 1
ATOM 3484 N N . ASN A 1 449 ? 11.077 10.186 -9.269 1.00 92.31 449 ASN A N 1
ATOM 3485 C CA . ASN A 1 449 ? 12.465 9.718 -9.111 1.00 92.31 449 ASN A CA 1
ATOM 3486 C C . ASN A 1 449 ? 12.698 8.203 -9.269 1.00 92.31 449 ASN A C 1
ATOM 3488 O O . ASN A 1 449 ? 13.780 7.712 -8.958 1.00 92.31 449 ASN A O 1
ATOM 3492 N N . ALA A 1 450 ? 11.717 7.451 -9.764 1.00 96.75 450 ALA A N 1
ATOM 3493 C CA . ALA A 1 450 ? 11.901 6.035 -10.049 1.00 96.75 450 ALA A CA 1
ATOM 3494 C C . ALA A 1 450 ? 12.917 5.779 -11.173 1.00 96.75 450 ALA A C 1
ATOM 3496 O O . ALA A 1 450 ? 13.206 6.661 -11.987 1.00 96.75 450 ALA A O 1
ATOM 3497 N N . SER A 1 451 ? 13.414 4.546 -11.253 1.00 97.88 451 SER A N 1
ATOM 3498 C CA . SER A 1 451 ? 14.321 4.104 -12.312 1.00 97.88 451 SER A CA 1
ATOM 3499 C C . SER A 1 451 ? 13.818 2.836 -12.995 1.00 97.88 451 SER A C 1
ATOM 3501 O O . SER A 1 451 ? 13.414 1.884 -12.333 1.00 97.88 451 SER A O 1
ATOM 3503 N N . ILE A 1 452 ? 13.853 2.816 -14.323 1.00 98.62 452 ILE A N 1
ATOM 3504 C CA . ILE A 1 452 ? 13.629 1.618 -15.135 1.00 98.62 452 ILE A CA 1
ATOM 3505 C C . ILE A 1 452 ? 14.903 1.378 -15.944 1.00 98.62 452 ILE A C 1
ATOM 3507 O O . ILE A 1 452 ? 15.252 2.208 -16.780 1.00 98.62 452 ILE A O 1
ATOM 3511 N N . ASP A 1 453 ? 15.586 0.260 -15.710 1.00 98.38 453 ASP A N 1
ATOM 3512 C CA . ASP A 1 453 ? 16.817 -0.116 -16.412 1.00 98.38 453 ASP A CA 1
ATOM 3513 C C . ASP A 1 453 ? 16.652 -1.468 -17.111 1.00 98.38 453 ASP A C 1
ATOM 3515 O O . ASP A 1 453 ? 16.595 -2.517 -16.468 1.00 98.38 453 ASP A O 1
ATOM 3519 N N . LEU A 1 454 ? 16.550 -1.420 -18.438 1.00 98.00 454 LEU A N 1
ATOM 3520 C CA . LEU A 1 454 ? 16.425 -2.565 -19.331 1.00 98.00 454 LEU A CA 1
ATOM 3521 C C . LEU A 1 454 ? 17.714 -2.678 -20.145 1.00 98.00 454 LEU A C 1
ATOM 3523 O O . LEU A 1 454 ? 17.922 -1.948 -21.120 1.00 98.00 454 LEU A O 1
ATOM 3527 N N . THR A 1 455 ? 18.604 -3.568 -19.720 1.00 94.69 455 THR A N 1
ATOM 3528 C CA . THR A 1 455 ? 19.907 -3.779 -20.362 1.00 94.69 455 THR A CA 1
ATOM 3529 C C . THR A 1 455 ? 19.920 -4.971 -21.313 1.00 94.69 455 THR A C 1
ATOM 3531 O O . THR A 1 455 ? 20.832 -5.058 -22.131 1.00 94.69 455 THR A O 1
ATOM 3534 N N . GLY A 1 456 ? 18.909 -5.843 -21.242 1.00 90.81 456 GLY A N 1
ATOM 3535 C CA . GLY A 1 456 ? 18.687 -6.923 -22.201 1.00 90.81 456 GLY A CA 1
ATOM 3536 C C . GLY A 1 456 ? 17.987 -6.458 -23.483 1.00 90.81 456 GLY A C 1
ATOM 3537 O O . GLY A 1 456 ? 17.340 -5.412 -23.515 1.00 90.81 456 GLY A O 1
ATOM 3538 N N . GLY A 1 457 ? 18.097 -7.259 -24.547 1.00 93.56 457 GLY A N 1
ATOM 3539 C CA . GLY A 1 457 ? 17.509 -6.962 -25.857 1.00 93.56 457 GLY A CA 1
ATOM 3540 C C . GLY A 1 457 ? 15.994 -6.746 -25.835 1.00 93.56 457 GLY A C 1
ATOM 3541 O O . GLY A 1 457 ? 15.250 -7.549 -25.273 1.00 93.56 457 GLY A O 1
ATOM 3542 N N . ILE A 1 458 ? 15.516 -5.704 -26.520 1.00 98.31 458 ILE A N 1
ATOM 3543 C CA . ILE A 1 458 ? 14.086 -5.385 -26.639 1.00 98.31 458 ILE A CA 1
ATOM 3544 C C . ILE A 1 458 ? 13.654 -5.558 -28.091 1.00 98.31 458 ILE A C 1
ATOM 3546 O O . ILE A 1 458 ? 14.140 -4.860 -28.974 1.00 98.31 458 ILE A O 1
ATOM 3550 N N . THR A 1 459 ? 12.700 -6.449 -28.356 1.00 98.56 459 THR A N 1
ATOM 3551 C CA . THR A 1 459 ? 12.087 -6.612 -29.684 1.00 98.56 459 THR A CA 1
ATOM 3552 C C . THR A 1 459 ? 10.604 -6.272 -29.613 1.00 98.56 459 THR A C 1
ATOM 3554 O O . THR A 1 459 ? 9.845 -6.959 -28.928 1.00 98.56 459 THR A O 1
ATOM 3557 N N . CYS A 1 460 ? 10.183 -5.215 -30.312 1.00 98.00 460 CYS A N 1
ATOM 3558 C CA . CYS A 1 460 ? 8.774 -4.822 -30.361 1.00 98.00 460 CYS A CA 1
ATOM 3559 C C . CYS A 1 460 ? 8.360 -4.153 -31.674 1.00 98.00 460 CYS A C 1
ATOM 3561 O O . CYS A 1 460 ? 9.191 -3.804 -32.504 1.00 98.00 460 CYS A O 1
ATOM 3563 N N . HIS A 1 461 ? 7.061 -3.983 -31.906 1.00 98.38 461 HIS A N 1
ATOM 3564 C CA . HIS A 1 461 ? 6.583 -3.083 -32.952 1.00 98.38 461 HIS A CA 1
ATOM 3565 C C . HIS A 1 461 ? 6.673 -1.635 -32.466 1.00 98.38 461 HIS A C 1
ATOM 3567 O O . HIS A 1 461 ? 7.270 -0.801 -33.148 1.00 98.38 461 HIS A O 1
ATOM 3573 N N . LEU A 1 462 ? 6.086 -1.349 -31.303 1.00 98.56 462 LEU A N 1
ATOM 3574 C CA . LEU A 1 462 ? 6.023 -0.018 -30.706 1.00 98.56 462 LEU A CA 1
ATOM 3575 C C . LEU A 1 462 ? 6.642 -0.022 -29.307 1.00 98.56 462 LEU A C 1
ATOM 3577 O O . LEU A 1 462 ? 6.217 -0.792 -28.451 1.00 98.56 462 LEU A O 1
ATOM 3581 N N . LEU A 1 463 ? 7.572 0.898 -29.054 1.00 98.69 463 LEU A N 1
ATOM 3582 C CA . LEU A 1 463 ? 8.043 1.236 -27.710 1.00 98.69 463 LEU A CA 1
ATOM 3583 C C . LEU A 1 463 ? 7.583 2.649 -27.351 1.00 98.69 463 LEU A C 1
ATOM 3585 O O . LEU A 1 463 ? 7.893 3.589 -28.076 1.00 98.69 463 LEU A O 1
ATOM 3589 N N . ASN A 1 464 ? 6.894 2.812 -26.226 1.00 98.75 464 ASN A N 1
ATOM 3590 C CA . ASN A 1 464 ? 6.537 4.104 -25.652 1.00 98.75 464 ASN A CA 1
ATOM 3591 C C . ASN A 1 464 ? 7.197 4.265 -24.277 1.00 98.75 464 ASN A C 1
ATOM 3593 O O . ASN A 1 464 ? 6.880 3.512 -23.361 1.00 98.75 464 ASN A O 1
ATOM 3597 N N . ALA A 1 465 ? 8.101 5.230 -24.123 1.00 98.56 465 ALA A N 1
ATOM 3598 C CA . ALA A 1 465 ? 8.817 5.492 -22.877 1.00 98.56 465 ALA A CA 1
ATOM 3599 C C . ALA A 1 465 ? 8.498 6.891 -22.339 1.00 98.56 465 ALA A C 1
ATOM 3601 O O . ALA A 1 465 ? 8.736 7.885 -23.018 1.00 98.56 465 ALA A O 1
ATOM 3602 N N . GLN A 1 466 ? 8.005 6.978 -21.105 1.00 98.31 466 GLN A N 1
ATOM 3603 C CA . GLN A 1 466 ? 7.608 8.232 -20.468 1.00 98.31 466 GLN A CA 1
ATOM 3604 C C . GLN A 1 466 ? 8.274 8.388 -19.100 1.00 98.31 466 GLN A C 1
ATOM 3606 O O . GLN A 1 466 ? 7.980 7.630 -18.176 1.00 98.31 466 GLN A O 1
ATOM 3611 N N . ALA A 1 467 ? 9.141 9.392 -18.966 1.00 97.62 467 ALA A N 1
ATOM 3612 C CA . ALA A 1 467 ? 9.784 9.757 -17.705 1.00 97.62 467 ALA A CA 1
ATOM 3613 C C . ALA A 1 467 ? 9.280 11.119 -17.203 1.00 97.62 467 ALA A C 1
ATOM 3615 O O . ALA A 1 467 ? 9.347 12.132 -17.907 1.00 97.62 467 ALA A O 1
ATOM 3616 N N . GLU A 1 468 ? 8.794 11.153 -15.963 1.00 94.31 468 GLU A N 1
ATOM 3617 C CA . GLU A 1 468 ? 8.312 12.360 -15.283 1.00 94.31 468 GLU A CA 1
ATOM 3618 C C . GLU A 1 468 ? 8.965 12.540 -13.903 1.00 94.31 468 GLU A C 1
ATOM 3620 O O . GLU A 1 468 ? 9.376 11.578 -13.248 1.00 94.31 468 GLU A O 1
ATOM 3625 N N . GLY A 1 469 ? 9.026 13.778 -13.407 1.00 90.56 469 GLY A N 1
ATOM 3626 C CA . GLY A 1 469 ? 9.706 14.086 -12.140 1.00 90.56 469 GLY A CA 1
ATOM 3627 C C . GLY A 1 469 ? 11.228 13.975 -12.280 1.00 90.56 469 GLY A C 1
ATOM 3628 O O . GLY A 1 469 ? 11.753 14.360 -13.316 1.00 90.56 469 GLY A O 1
ATOM 3629 N N . GLY A 1 470 ? 11.951 13.486 -11.269 1.00 91.69 470 GLY A N 1
ATOM 3630 C CA . GLY A 1 470 ? 13.393 13.179 -11.357 1.00 91.69 470 GLY A CA 1
ATOM 3631 C C . GLY A 1 470 ? 13.706 11.746 -11.798 1.00 91.69 470 GLY A C 1
ATOM 3632 O O . GLY A 1 470 ? 14.726 11.200 -11.395 1.00 91.69 470 GLY A O 1
ATOM 3633 N N . SER A 1 471 ? 12.794 11.093 -12.526 1.00 97.12 471 SER A N 1
ATOM 3634 C CA . SER A 1 471 ? 12.917 9.674 -12.887 1.00 97.12 471 SER A CA 1
ATOM 3635 C C . SER A 1 471 ? 13.891 9.408 -14.040 1.00 97.12 471 SER A C 1
ATOM 3637 O O . SER A 1 471 ? 14.253 10.311 -14.797 1.00 97.12 471 SER A O 1
ATOM 3639 N N . SER A 1 472 ? 14.297 8.146 -14.191 1.00 97.88 472 SER A N 1
ATOM 3640 C CA . SER A 1 472 ? 15.166 7.679 -15.275 1.00 97.88 472 SER A CA 1
ATOM 3641 C C . SER A 1 472 ? 14.605 6.435 -15.967 1.00 97.88 472 SER A C 1
ATOM 3643 O O . SER A 1 472 ? 14.118 5.514 -15.316 1.00 97.88 472 SER A O 1
ATOM 3645 N N . ILE A 1 473 ? 14.691 6.397 -17.295 1.00 98.69 473 ILE A N 1
ATOM 3646 C CA . ILE A 1 473 ? 14.453 5.199 -18.106 1.00 98.69 473 ILE A CA 1
ATOM 3647 C C . ILE A 1 473 ? 15.694 4.966 -18.960 1.00 98.69 473 ILE A C 1
ATOM 3649 O O . ILE A 1 473 ? 16.066 5.831 -19.745 1.00 98.69 473 ILE A O 1
ATOM 3653 N N . ASN A 1 474 ? 16.317 3.801 -18.832 1.00 98.50 474 ASN A N 1
ATOM 3654 C CA . ASN A 1 474 ? 17.414 3.340 -19.673 1.00 98.50 474 ASN A CA 1
ATOM 3655 C C . ASN A 1 474 ? 16.958 2.060 -20.379 1.00 98.50 474 ASN A C 1
ATOM 3657 O O . ASN A 1 474 ? 16.683 1.065 -19.718 1.00 98.50 474 ASN A O 1
ATOM 3661 N N . ALA A 1 475 ? 16.843 2.093 -21.704 1.00 98.31 475 ALA A N 1
ATOM 3662 C CA . ALA A 1 475 ? 16.453 0.938 -22.505 1.00 98.31 475 ALA A CA 1
ATOM 3663 C C . ALA A 1 475 ? 17.466 0.711 -23.628 1.00 98.31 475 ALA A C 1
ATOM 3665 O O . ALA A 1 475 ? 17.671 1.571 -24.493 1.00 98.31 475 ALA A O 1
ATOM 3666 N N . LYS A 1 476 ? 18.123 -0.449 -23.597 1.00 97.69 476 LYS A N 1
ATOM 3667 C CA . LYS A 1 476 ? 19.209 -0.799 -24.513 1.00 97.69 476 LYS A CA 1
ATOM 3668 C C . LYS A 1 476 ? 18.784 -1.862 -25.515 1.00 97.69 476 LYS A C 1
ATOM 3670 O O . LYS A 1 476 ? 17.776 -2.535 -25.342 1.00 97.69 476 LYS A O 1
ATOM 3675 N N . GLU A 1 477 ? 19.572 -1.981 -26.583 1.00 97.50 477 GLU A N 1
ATOM 3676 C CA . GLU A 1 477 ? 19.430 -3.050 -27.581 1.00 97.50 477 GLU A CA 1
ATOM 3677 C C . GLU A 1 477 ? 18.013 -3.147 -28.186 1.00 97.50 477 GLU A C 1
ATOM 3679 O O . GLU A 1 477 ? 17.483 -4.227 -28.453 1.00 97.50 477 GLU A O 1
ATOM 3684 N N . ILE A 1 478 ? 17.391 -1.989 -28.424 1.00 98.69 478 ILE A N 1
ATOM 3685 C CA . ILE A 1 478 ? 16.048 -1.884 -28.993 1.00 98.69 478 ILE A CA 1
ATOM 3686 C C . ILE A 1 478 ? 16.070 -2.289 -30.470 1.00 98.69 478 ILE A C 1
ATOM 3688 O O . ILE A 1 478 ? 16.882 -1.807 -31.257 1.00 98.69 478 ILE A O 1
ATOM 3692 N N . THR A 1 479 ? 15.121 -3.123 -30.871 1.00 98.62 479 THR A N 1
ATOM 3693 C CA . THR A 1 479 ? 14.764 -3.407 -32.261 1.00 98.62 479 THR A CA 1
ATOM 3694 C C . THR A 1 479 ? 13.265 -3.173 -32.406 1.00 98.62 479 THR A C 1
ATOM 3696 O O . THR A 1 479 ? 12.463 -3.997 -31.964 1.00 98.62 479 THR A O 1
ATOM 3699 N N . ALA A 1 480 ? 12.888 -2.024 -32.981 1.00 98.31 480 ALA A N 1
ATOM 3700 C CA . ALA A 1 480 ? 11.489 -1.604 -33.069 1.00 98.31 480 ALA A CA 1
ATOM 3701 C C . ALA A 1 480 ? 11.077 -1.022 -34.428 1.00 98.31 480 ALA A C 1
ATOM 3703 O O . ALA A 1 480 ? 11.906 -0.546 -35.202 1.00 98.31 480 ALA A O 1
ATOM 3704 N N . THR A 1 481 ? 9.776 -1.010 -34.728 1.00 98.44 481 THR A N 1
ATOM 3705 C CA . THR A 1 481 ? 9.269 -0.245 -35.882 1.00 98.44 481 THR A CA 1
ATOM 3706 C C . THR A 1 481 ? 9.173 1.230 -35.511 1.00 98.44 481 THR A C 1
ATOM 3708 O O . THR A 1 481 ? 9.800 2.073 -36.157 1.00 98.44 481 THR A O 1
ATOM 3711 N N . ASP A 1 482 ? 8.471 1.524 -34.421 1.00 98.62 482 ASP A N 1
ATOM 3712 C CA . ASP A 1 482 ? 8.228 2.869 -33.922 1.00 98.62 482 ASP A CA 1
ATOM 3713 C C . ASP A 1 482 ? 8.701 2.989 -32.465 1.00 98.62 482 ASP A C 1
ATOM 3715 O O . ASP A 1 482 ? 8.439 2.124 -31.629 1.00 98.62 482 ASP A O 1
ATOM 3719 N N . VAL A 1 483 ? 9.392 4.083 -32.151 1.00 98.81 483 VAL A N 1
ATOM 3720 C CA . VAL A 1 483 ? 9.799 4.444 -30.790 1.00 98.81 483 VAL A CA 1
ATOM 3721 C C . VAL A 1 483 ? 9.259 5.831 -30.474 1.00 98.81 483 VAL A C 1
ATOM 3723 O O . VAL A 1 483 ? 9.554 6.792 -31.182 1.00 98.81 483 VAL A O 1
ATOM 3726 N N . ALA A 1 484 ? 8.487 5.945 -29.402 1.00 98.62 484 ALA A N 1
ATOM 3727 C CA . ALA A 1 484 ? 8.032 7.195 -28.820 1.00 98.62 484 ALA A CA 1
ATOM 3728 C C . ALA A 1 484 ? 8.690 7.382 -27.450 1.00 98.62 484 ALA A C 1
ATOM 3730 O O . ALA A 1 484 ? 8.684 6.473 -26.623 1.00 98.62 484 ALA A O 1
ATOM 3731 N N . ALA A 1 485 ? 9.265 8.556 -27.208 1.00 98.31 485 ALA A N 1
ATOM 3732 C CA . ALA A 1 485 ? 9.875 8.897 -25.933 1.00 98.31 485 ALA A CA 1
ATOM 3733 C C . ALA A 1 485 ? 9.417 10.279 -25.485 1.00 98.31 485 ALA A C 1
ATOM 3735 O O . ALA A 1 485 ? 9.524 11.248 -26.242 1.00 98.31 485 ALA A O 1
ATOM 3736 N N . GLN A 1 486 ? 8.953 10.374 -24.246 1.00 97.75 486 GLN A N 1
ATOM 3737 C CA . GLN A 1 486 ? 8.580 11.622 -23.613 1.00 97.75 486 GLN A CA 1
ATOM 3738 C C . GLN A 1 486 ? 9.342 11.811 -22.305 1.00 97.75 486 GLN A C 1
ATOM 3740 O O . GLN A 1 486 ? 9.374 10.933 -21.446 1.00 97.75 486 GLN A O 1
ATOM 3745 N N . SER A 1 487 ? 9.923 12.994 -22.143 1.00 95.44 487 SER A N 1
ATOM 3746 C CA . SER A 1 487 ? 10.512 13.435 -20.883 1.00 95.44 487 SER A CA 1
ATOM 3747 C C . SER A 1 487 ? 9.856 14.738 -20.439 1.00 95.44 487 SER A C 1
ATOM 3749 O O . SER A 1 487 ? 9.643 15.648 -21.245 1.00 95.44 487 SER A O 1
ATOM 3751 N N . SER A 1 488 ? 9.526 14.840 -19.153 1.00 91.12 488 SER A N 1
ATOM 3752 C CA . SER A 1 488 ? 9.014 16.066 -18.544 1.00 91.12 488 SER A CA 1
ATOM 3753 C C . SER A 1 488 ? 9.660 16.340 -17.188 1.00 91.12 488 SER A C 1
ATOM 3755 O O . SER A 1 488 ? 10.272 15.469 -16.571 1.00 91.12 488 SER A O 1
ATOM 3757 N N . SER A 1 489 ? 9.512 17.574 -16.698 1.00 89.81 489 SER A N 1
ATOM 3758 C CA . SER A 1 489 ? 10.181 18.057 -15.481 1.00 89.81 489 SER A CA 1
ATOM 3759 C C . SER A 1 489 ? 11.699 17.874 -15.547 1.00 89.81 489 SER A C 1
ATOM 3761 O O . SER A 1 489 ? 12.333 18.627 -16.274 1.00 89.81 489 SER A O 1
ATOM 3763 N N . SER A 1 490 ? 12.273 16.923 -14.812 1.00 91.25 490 SER A N 1
ATOM 3764 C CA . SER A 1 490 ? 13.708 16.611 -14.759 1.00 91.25 490 SER A CA 1
ATOM 3765 C C . SER A 1 490 ? 13.977 15.143 -15.117 1.00 91.25 490 SER A C 1
ATOM 3767 O O . SER A 1 490 ? 14.971 14.578 -14.673 1.00 91.25 490 SER A O 1
ATOM 3769 N N . GLY A 1 491 ? 13.062 14.507 -15.858 1.00 94.88 491 GLY A N 1
ATOM 3770 C CA . GLY A 1 491 ? 13.166 13.096 -16.206 1.00 94.88 491 GLY A CA 1
ATOM 3771 C C . GLY A 1 491 ? 14.220 12.861 -17.284 1.00 94.88 491 GLY A C 1
ATOM 3772 O O . GLY A 1 491 ? 14.423 13.710 -18.158 1.00 94.88 491 GLY A O 1
ATOM 3773 N N . THR A 1 492 ? 14.847 11.692 -17.269 1.00 97.75 492 THR A N 1
ATOM 3774 C CA . THR A 1 492 ? 15.836 11.300 -18.280 1.00 97.75 492 THR A CA 1
ATOM 3775 C C . THR A 1 492 ? 15.417 10.010 -18.967 1.00 97.75 492 THR A C 1
ATOM 3777 O O . THR A 1 492 ? 15.083 9.033 -18.302 1.00 97.75 492 THR A O 1
ATOM 3780 N N . VAL A 1 493 ? 15.445 9.993 -20.300 1.00 98.56 493 VAL A N 1
ATOM 3781 C CA . VAL A 1 493 ? 15.187 8.790 -21.104 1.00 98.56 493 VAL A CA 1
ATOM 3782 C C . VAL A 1 493 ? 16.393 8.517 -21.997 1.00 98.56 493 VAL A C 1
ATOM 3784 O O . VAL A 1 493 ? 16.658 9.302 -22.901 1.00 98.56 493 VAL A O 1
ATOM 3787 N N . THR A 1 494 ? 17.093 7.407 -21.787 1.00 98.69 494 THR A N 1
ATOM 3788 C CA . THR A 1 494 ? 18.255 6.975 -22.576 1.00 98.69 494 THR A CA 1
ATOM 3789 C C . THR A 1 494 ? 17.894 5.735 -23.389 1.00 98.69 494 THR A C 1
ATOM 3791 O O . THR A 1 494 ? 17.449 4.733 -22.829 1.00 98.69 494 THR A O 1
ATOM 3794 N N . LEU A 1 495 ? 18.070 5.796 -24.713 1.00 98.62 495 LEU A N 1
ATOM 3795 C CA . LEU A 1 495 ? 17.646 4.749 -25.651 1.00 98.62 495 LEU A CA 1
ATOM 3796 C C . LEU A 1 495 ? 18.786 4.352 -26.595 1.00 98.62 495 LEU A C 1
ATOM 3798 O O . LEU A 1 495 ? 19.405 5.215 -27.226 1.00 98.62 495 LEU A O 1
ATOM 3802 N N . THR A 1 496 ? 19.027 3.047 -26.758 1.00 98.50 496 THR A N 1
ATOM 3803 C CA . THR A 1 496 ? 19.993 2.523 -27.742 1.00 98.50 496 THR A CA 1
ATOM 3804 C C . THR A 1 496 ? 19.428 1.367 -28.564 1.00 98.50 496 THR A C 1
ATOM 3806 O O . THR A 1 496 ? 18.570 0.627 -28.094 1.00 98.50 496 THR A O 1
ATOM 3809 N N . GLY A 1 497 ? 19.894 1.216 -29.808 1.00 98.38 497 GLY A N 1
ATOM 3810 C CA . GLY A 1 497 ? 19.434 0.178 -30.733 1.00 98.38 497 GLY A CA 1
ATOM 3811 C C . GLY A 1 497 ? 19.097 0.724 -32.121 1.00 98.38 497 GLY A C 1
ATOM 3812 O O . GLY A 1 497 ? 19.764 1.626 -32.628 1.00 98.38 497 GLY A O 1
ATOM 3813 N N . SER A 1 498 ? 18.048 0.193 -32.744 1.00 98.31 498 SER A N 1
ATOM 3814 C CA . SER A 1 498 ? 17.581 0.581 -34.074 1.00 98.31 498 SER A CA 1
ATOM 3815 C C . SER A 1 498 ? 16.055 0.647 -34.164 1.00 98.31 498 SER A C 1
ATOM 3817 O O . SER A 1 498 ? 15.338 -0.149 -33.554 1.00 98.31 498 SER A O 1
ATOM 3819 N N . CYS A 1 499 ? 15.549 1.604 -34.945 1.00 98.50 499 CYS A N 1
ATOM 3820 C CA . CYS A 1 499 ? 14.129 1.680 -35.274 1.00 98.50 499 CYS A CA 1
ATOM 3821 C C . CYS A 1 499 ? 13.860 2.269 -36.664 1.00 98.50 499 CYS A C 1
ATOM 3823 O O . CYS A 1 499 ? 14.742 2.847 -37.304 1.00 98.50 499 CYS A O 1
ATOM 3825 N N . THR A 1 500 ? 12.623 2.150 -37.153 1.00 98.44 500 THR A N 1
ATOM 3826 C CA . THR A 1 500 ? 12.231 2.828 -38.400 1.00 98.44 500 THR A CA 1
ATOM 3827 C C . THR A 1 500 ? 11.906 4.297 -38.134 1.00 98.44 500 THR A C 1
ATOM 3829 O O . THR A 1 500 ? 12.409 5.171 -38.848 1.00 98.44 500 THR A O 1
ATOM 3832 N N . LYS A 1 501 ? 11.101 4.586 -37.104 1.00 98.50 501 LYS A N 1
ATOM 3833 C CA . LYS A 1 501 ? 10.708 5.951 -36.733 1.00 98.50 501 LYS A CA 1
ATOM 3834 C C . LYS A 1 501 ? 10.917 6.215 -35.247 1.00 98.50 501 LYS A C 1
ATOM 3836 O O . LYS A 1 501 ? 10.498 5.415 -34.418 1.00 98.50 501 LYS A O 1
ATOM 3841 N N . ALA A 1 502 ? 11.486 7.374 -34.929 1.00 98.44 502 ALA A N 1
ATOM 3842 C CA . ALA A 1 502 ? 11.602 7.882 -33.566 1.00 98.44 502 ALA A CA 1
ATOM 3843 C C . ALA A 1 502 ? 10.803 9.186 -33.403 1.00 98.44 502 ALA A C 1
ATOM 3845 O O . ALA A 1 502 ? 10.966 10.115 -34.193 1.00 98.44 502 ALA A O 1
ATOM 3846 N N . ALA A 1 503 ? 9.963 9.273 -32.375 1.00 98.50 503 ALA A N 1
ATOM 3847 C CA . ALA A 1 503 ? 9.250 10.477 -31.958 1.00 98.50 503 ALA A CA 1
ATOM 3848 C C . ALA A 1 503 ? 9.680 10.841 -30.530 1.00 98.50 503 ALA A C 1
ATOM 3850 O O . ALA A 1 503 ? 9.357 10.137 -29.580 1.00 98.50 503 ALA A O 1
ATOM 3851 N N . LEU A 1 504 ? 10.444 11.921 -30.384 1.00 98.31 504 LEU A N 1
ATOM 3852 C CA . LEU A 1 504 ? 11.120 12.303 -29.145 1.00 98.31 504 LEU A CA 1
ATOM 3853 C C . LEU A 1 504 ? 10.601 13.671 -28.691 1.00 98.31 504 LEU A C 1
ATOM 3855 O O . LEU A 1 504 ? 10.766 14.659 -29.407 1.00 98.31 504 LEU A O 1
ATOM 3859 N N . ALA A 1 505 ? 9.978 13.742 -27.518 1.00 97.56 505 ALA A N 1
ATOM 3860 C CA . ALA A 1 505 ? 9.345 14.956 -27.013 1.00 97.56 505 ALA A CA 1
ATOM 3861 C C . ALA A 1 505 ? 9.810 15.293 -25.592 1.00 97.56 505 ALA A C 1
ATOM 3863 O O . ALA A 1 505 ? 9.526 14.576 -24.636 1.00 97.56 505 ALA A O 1
ATOM 3864 N N . ASN A 1 506 ? 10.485 16.426 -25.436 1.00 96.00 506 ASN A N 1
ATOM 3865 C CA . ASN A 1 506 ? 10.863 16.967 -24.138 1.00 96.00 506 ASN A CA 1
ATOM 3866 C C . ASN A 1 506 ? 9.978 18.167 -23.788 1.00 96.00 506 ASN A C 1
ATOM 3868 O O . ASN A 1 506 ? 9.909 19.135 -24.547 1.00 96.00 506 ASN A O 1
ATOM 3872 N N . THR A 1 507 ? 9.306 18.107 -22.640 1.00 90.06 507 THR A N 1
ATOM 3873 C CA . THR A 1 507 ? 8.407 19.152 -22.145 1.00 90.06 507 THR A CA 1
ATOM 3874 C C . THR A 1 507 ? 8.844 19.593 -20.744 1.00 90.06 507 THR A C 1
ATOM 3876 O O . THR A 1 507 ? 8.291 19.113 -19.752 1.00 90.06 507 THR A O 1
ATOM 3879 N N . SER A 1 508 ? 9.860 20.467 -20.665 1.00 91.75 508 SER A N 1
ATOM 3880 C CA . SER A 1 508 ? 10.371 21.231 -19.502 1.00 91.75 508 SER A CA 1
ATOM 3881 C C . SER A 1 508 ? 11.910 21.212 -19.434 1.00 91.75 508 SER A C 1
ATOM 3883 O O . SER A 1 508 ? 12.536 21.775 -20.327 1.00 91.75 508 SER A O 1
ATOM 3885 N N . ARG A 1 509 ? 12.527 20.627 -18.394 1.00 92.62 509 ARG A N 1
ATOM 3886 C CA . ARG A 1 509 ? 13.980 20.637 -18.109 1.00 92.62 509 ARG A CA 1
ATOM 3887 C C . ARG A 1 509 ? 14.610 19.234 -18.148 1.00 92.62 509 ARG A C 1
ATOM 3889 O O . ARG A 1 509 ? 15.684 19.028 -17.591 1.00 92.62 509 ARG A O 1
ATOM 3896 N N . GLY A 1 510 ? 13.923 18.260 -18.743 1.00 92.12 510 GLY A N 1
ATOM 3897 C CA . GLY A 1 510 ? 14.387 16.874 -18.790 1.00 92.12 510 GLY A CA 1
ATOM 3898 C C . GLY A 1 510 ? 15.463 16.647 -19.853 1.00 92.12 510 GLY A C 1
ATOM 3899 O O . GLY A 1 510 ? 15.887 17.586 -20.537 1.00 92.12 510 GLY A O 1
ATOM 3900 N N . SER A 1 511 ? 15.838 15.389 -20.064 1.00 96.44 511 SER A N 1
ATOM 3901 C CA . SER A 1 511 ? 16.760 14.966 -21.124 1.00 96.44 511 SER A CA 1
ATOM 3902 C C . SER A 1 511 ? 16.232 13.728 -21.853 1.00 96.44 511 SER A C 1
ATOM 3904 O O . SER A 1 511 ? 15.702 12.808 -21.230 1.00 96.44 511 SER A O 1
ATOM 3906 N N . ILE A 1 512 ? 16.368 13.696 -23.179 1.00 98.38 512 ILE A N 1
ATOM 3907 C CA . ILE A 1 512 ? 16.212 12.471 -23.971 1.00 98.38 512 ILE A CA 1
ATOM 3908 C C . ILE A 1 512 ? 17.530 12.205 -24.689 1.00 98.38 512 ILE A C 1
ATOM 3910 O O . ILE A 1 512 ? 17.963 13.001 -25.519 1.00 98.38 512 ILE A O 1
ATOM 3914 N N . GLU A 1 513 ? 18.142 11.067 -24.394 1.00 98.25 513 GLU A N 1
ATOM 3915 C CA . GLU A 1 513 ? 19.436 10.632 -24.898 1.00 98.25 513 GLU A CA 1
ATOM 3916 C C . GLU A 1 513 ? 19.261 9.444 -25.849 1.00 98.25 513 GLU A C 1
ATOM 3918 O O . GLU A 1 513 ? 19.381 8.284 -25.463 1.00 98.25 513 GLU A O 1
ATOM 3923 N N . ALA A 1 514 ? 18.956 9.725 -27.116 1.00 97.75 514 ALA A N 1
ATOM 3924 C CA . ALA A 1 514 ? 18.708 8.711 -28.143 1.00 97.75 514 ALA A CA 1
ATOM 3925 C C . ALA A 1 514 ? 19.778 8.724 -29.250 1.00 97.75 514 ALA A C 1
ATOM 3927 O O . ALA A 1 514 ? 19.531 8.322 -30.387 1.00 97.75 514 ALA A O 1
ATOM 3928 N N . GLU A 1 515 ? 20.993 9.191 -28.950 1.00 96.25 515 GLU A N 1
ATOM 3929 C CA . GLU A 1 515 ? 22.111 9.160 -29.903 1.00 96.25 515 GLU A CA 1
ATOM 3930 C C . GLU A 1 515 ? 22.600 7.741 -30.241 1.00 96.25 515 GLU A C 1
ATOM 3932 O O . GLU A 1 515 ? 23.186 7.525 -31.305 1.00 96.25 515 GLU A O 1
ATOM 3937 N N . GLY A 1 516 ? 22.343 6.776 -29.354 1.00 96.88 516 GLY A N 1
ATOM 3938 C CA . GLY A 1 516 ? 22.592 5.355 -29.581 1.00 96.88 516 GLY A CA 1
ATOM 3939 C C . GLY A 1 516 ? 21.445 4.631 -30.289 1.00 96.88 516 GLY A C 1
ATOM 3940 O O . GLY A 1 516 ? 21.589 3.448 -30.586 1.00 96.88 516 GLY A O 1
ATOM 3941 N N . LEU A 1 517 ? 20.313 5.299 -30.548 1.00 98.31 517 LEU A N 1
ATOM 3942 C CA . LEU A 1 517 ? 19.145 4.739 -31.232 1.00 98.31 517 LEU A CA 1
ATOM 3943 C C . LEU A 1 517 ? 19.141 5.177 -32.702 1.00 98.31 517 LEU A C 1
ATOM 3945 O O . LEU A 1 517 ? 18.744 6.293 -33.034 1.00 98.31 517 LEU A O 1
ATOM 3949 N N . GLN A 1 518 ? 19.567 4.295 -33.602 1.00 98.31 518 GLN A N 1
ATOM 3950 C CA . GLN A 1 518 ? 19.613 4.576 -35.034 1.00 98.31 518 GLN A CA 1
ATOM 3951 C C . GLN A 1 518 ? 18.214 4.477 -35.665 1.00 98.31 518 GLN A C 1
ATOM 3953 O O . GLN A 1 518 ? 17.706 3.380 -35.899 1.00 98.31 518 GLN A O 1
ATOM 3958 N N . ALA A 1 519 ? 17.608 5.622 -35.986 1.00 98.25 519 ALA A N 1
ATOM 3959 C CA . ALA A 1 519 ? 16.327 5.716 -36.685 1.00 98.25 519 ALA A CA 1
ATOM 3960 C C . ALA A 1 519 ? 16.498 5.985 -38.196 1.00 98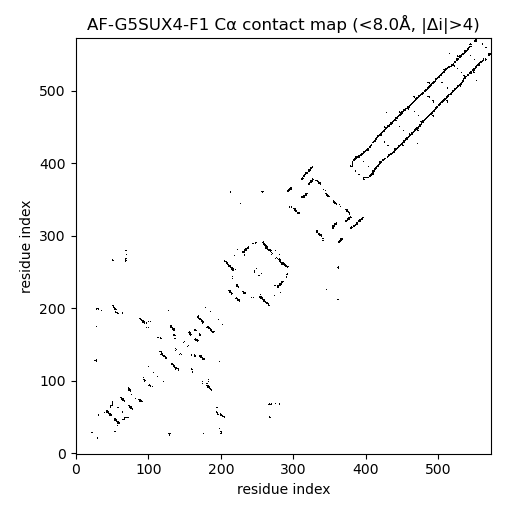.25 519 ALA A C 1
ATOM 3962 O O . ALA A 1 519 ? 17.478 6.603 -38.636 1.00 98.25 519 ALA A O 1
ATOM 3963 N N . MET A 1 520 ? 15.529 5.589 -39.031 1.00 97.50 520 MET A N 1
ATOM 3964 C CA . MET A 1 520 ? 15.462 6.121 -40.403 1.00 97.50 520 MET A CA 1
ATOM 3965 C C . MET A 1 520 ? 14.964 7.567 -40.385 1.00 97.50 520 MET A C 1
ATOM 3967 O O . MET A 1 520 ? 15.646 8.463 -40.890 1.00 97.50 520 MET A O 1
ATOM 3971 N N . ASP A 1 521 ? 13.810 7.784 -39.753 1.00 98.06 521 ASP A N 1
ATOM 3972 C CA . ASP A 1 521 ? 13.208 9.101 -39.556 1.00 98.06 521 ASP A CA 1
ATOM 3973 C C . ASP A 1 521 ? 13.110 9.428 -38.066 1.00 98.06 521 ASP A C 1
ATOM 3975 O O . ASP A 1 521 ? 12.597 8.624 -37.291 1.00 98.06 521 ASP A O 1
ATOM 3979 N N . ALA A 1 522 ? 13.538 10.626 -37.672 1.00 97.56 522 ALA A N 1
ATOM 3980 C CA . ALA A 1 522 ? 13.350 11.131 -36.316 1.00 97.56 522 ALA A CA 1
ATOM 3981 C C . ALA A 1 522 ? 12.528 12.425 -36.319 1.00 97.56 522 ALA A C 1
ATOM 3983 O O . ALA A 1 522 ? 12.747 13.316 -37.139 1.00 97.56 522 ALA A O 1
ATOM 3984 N N . THR A 1 523 ? 11.593 12.536 -35.383 1.00 97.75 523 THR A N 1
ATOM 3985 C CA . THR A 1 523 ? 10.910 13.779 -35.018 1.00 97.75 523 THR A CA 1
ATOM 3986 C C . THR A 1 523 ? 11.336 14.133 -33.603 1.00 97.75 523 THR A C 1
ATOM 3988 O O . THR A 1 523 ? 11.187 13.309 -32.708 1.00 97.75 523 THR A O 1
ATOM 3991 N N . ALA A 1 524 ? 11.879 15.329 -33.405 1.00 96.88 524 ALA A N 1
ATOM 3992 C CA . ALA A 1 524 ? 12.348 15.807 -32.113 1.00 96.88 524 ALA A CA 1
ATOM 3993 C C . ALA A 1 524 ? 11.686 17.148 -31.779 1.00 96.88 524 ALA A C 1
ATOM 3995 O O . ALA A 1 524 ? 11.792 18.107 -32.546 1.00 96.88 524 ALA A O 1
ATOM 3996 N N . THR A 1 525 ? 11.029 17.212 -30.625 1.00 96.31 525 THR A N 1
ATOM 3997 C CA . THR A 1 525 ? 10.370 18.416 -30.116 1.00 96.31 525 THR A CA 1
ATOM 3998 C C . THR A 1 525 ? 10.905 18.746 -28.730 1.00 96.31 525 THR A C 1
ATOM 4000 O O . THR A 1 525 ? 10.917 17.895 -27.843 1.00 96.31 525 THR A O 1
ATOM 4003 N N . VAL A 1 526 ? 11.318 19.994 -28.528 1.00 95.06 526 VAL A N 1
ATOM 4004 C CA . VAL A 1 526 ? 11.753 20.523 -27.230 1.00 95.06 526 VAL A CA 1
ATOM 4005 C C . VAL A 1 526 ? 10.896 21.728 -26.879 1.00 95.06 526 VAL A C 1
ATOM 4007 O O . VAL A 1 526 ? 10.859 22.702 -27.626 1.00 95.06 526 VAL A O 1
ATOM 4010 N N . THR A 1 527 ? 10.224 21.673 -25.733 1.00 92.56 527 THR A N 1
ATOM 4011 C CA . THR A 1 527 ? 9.506 22.805 -25.138 1.00 92.56 527 THR A CA 1
ATOM 4012 C C . THR A 1 527 ? 10.087 23.091 -23.757 1.00 92.56 527 THR A C 1
ATOM 4014 O O . THR A 1 527 ? 10.014 22.232 -22.880 1.00 92.56 527 THR A O 1
ATOM 4017 N N . GLY A 1 528 ? 10.654 24.283 -23.553 1.00 89.94 528 GLY A N 1
ATOM 4018 C CA . GLY A 1 528 ? 11.348 24.659 -22.313 1.00 89.94 528 GLY A CA 1
ATOM 4019 C C . GLY A 1 528 ? 12.874 24.694 -22.450 1.00 89.94 528 GLY A C 1
ATOM 4020 O O . GLY A 1 528 ? 13.396 25.206 -23.440 1.00 89.94 528 GLY A O 1
ATOM 4021 N N . GLU A 1 529 ? 13.580 24.186 -21.439 1.00 92.69 529 GLU A N 1
ATOM 4022 C CA . GLU A 1 529 ? 15.045 24.281 -21.280 1.00 92.69 529 GLU A CA 1
ATOM 4023 C C . GLU A 1 529 ? 15.763 22.930 -21.468 1.00 92.69 529 GLU A C 1
ATOM 4025 O O . GLU A 1 529 ? 16.987 22.857 -21.401 1.00 92.69 529 GLU A O 1
ATOM 4030 N N . GLY A 1 530 ? 15.008 21.848 -21.673 1.00 92.75 530 GLY A N 1
ATOM 4031 C CA . GLY A 1 530 ? 15.527 20.490 -21.787 1.00 92.75 530 GLY A CA 1
ATOM 4032 C C . GLY A 1 530 ? 16.279 20.211 -23.088 1.00 92.75 530 GLY A C 1
ATOM 4033 O O . GLY A 1 530 ? 16.403 21.056 -23.981 1.00 92.75 530 GLY A O 1
ATOM 4034 N N . THR A 1 531 ? 16.779 18.984 -23.208 1.00 95.75 531 THR A N 1
ATOM 4035 C CA . THR A 1 531 ? 17.556 18.553 -24.376 1.00 95.75 531 THR A CA 1
ATOM 4036 C C . THR A 1 531 ? 17.028 17.258 -24.982 1.00 95.75 531 THR A C 1
ATOM 4038 O O . THR A 1 531 ? 16.401 16.435 -24.308 1.00 95.75 531 THR A O 1
ATOM 4041 N N . VAL A 1 532 ? 17.254 17.101 -26.288 1.00 97.75 532 VAL A N 1
ATOM 4042 C CA . VAL A 1 532 ? 17.014 15.860 -27.034 1.00 97.75 532 VAL A CA 1
ATOM 4043 C C . VAL A 1 532 ? 18.232 15.578 -27.909 1.00 97.75 532 VAL A C 1
ATOM 4045 O O . VAL A 1 532 ? 18.600 16.411 -28.736 1.00 97.75 532 VAL A O 1
ATOM 4048 N N . SER A 1 533 ? 18.843 14.403 -27.778 1.00 97.12 533 SER A N 1
ATOM 4049 C CA . SER A 1 533 ? 19.824 13.877 -28.729 1.00 97.12 533 SER A CA 1
ATOM 4050 C C . SER A 1 533 ? 19.230 12.707 -29.514 1.00 97.12 533 SER A C 1
ATOM 4052 O O . SER A 1 533 ? 18.474 11.908 -28.969 1.00 97.12 533 SER A O 1
ATOM 4054 N N . CYS A 1 534 ? 19.522 12.610 -30.811 1.00 96.44 534 CYS A N 1
ATOM 4055 C CA . CYS A 1 534 ? 18.973 11.557 -31.673 1.00 96.44 534 CYS A CA 1
ATOM 4056 C C . CYS A 1 534 ? 19.950 11.126 -32.774 1.00 96.44 534 CYS A C 1
ATOM 4058 O O . CYS A 1 534 ? 20.903 11.837 -33.089 1.00 96.44 534 CYS A O 1
ATOM 4060 N N . HIS A 1 535 ? 19.716 9.974 -33.400 1.00 97.38 535 HIS A N 1
ATOM 4061 C CA . HIS A 1 535 ? 20.463 9.529 -34.576 1.00 97.38 535 HIS A CA 1
ATOM 4062 C C . HIS A 1 535 ? 19.491 9.174 -35.703 1.00 97.38 535 HIS A C 1
ATOM 4064 O O . HIS A 1 535 ? 18.679 8.263 -35.570 1.00 97.38 535 HIS A O 1
ATOM 4070 N N . ALA A 1 536 ? 19.584 9.884 -36.831 1.00 97.12 536 ALA A N 1
ATOM 4071 C CA . ALA A 1 536 ? 18.754 9.617 -38.001 1.00 97.12 536 ALA A CA 1
ATOM 4072 C C . ALA A 1 536 ? 19.584 9.437 -39.274 1.00 97.12 536 ALA A C 1
ATOM 4074 O O . ALA A 1 536 ? 20.553 10.157 -39.525 1.00 97.12 536 ALA A O 1
ATOM 4075 N N . THR A 1 537 ? 19.161 8.503 -40.123 1.00 97.19 537 THR A N 1
ATOM 4076 C CA . THR A 1 537 ? 19.859 8.191 -41.380 1.00 97.19 537 THR A CA 1
ATOM 4077 C C . THR A 1 537 ? 19.204 8.799 -42.618 1.00 97.19 537 THR A C 1
ATOM 4079 O O . THR A 1 537 ? 19.905 9.056 -43.596 1.00 97.19 537 THR A O 1
ATOM 4082 N N . ARG A 1 538 ? 17.892 9.081 -42.592 1.00 96.75 538 ARG A N 1
A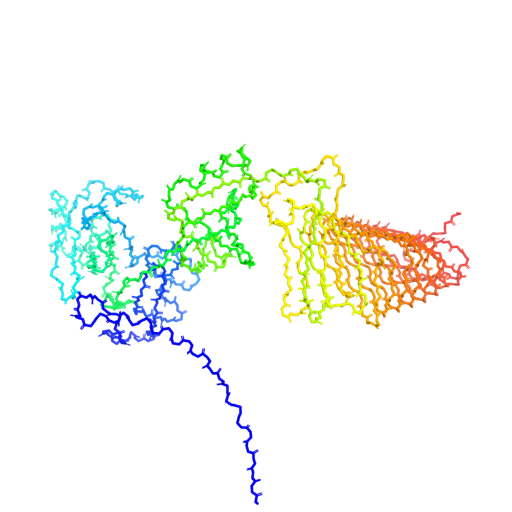TOM 4083 C CA . ARG A 1 538 ? 17.145 9.627 -43.738 1.00 96.75 538 ARG A CA 1
ATOM 4084 C C . ARG A 1 538 ? 16.598 11.029 -43.489 1.00 96.75 538 ARG A C 1
ATOM 4086 O O . ARG A 1 538 ? 16.847 11.915 -44.310 1.00 96.75 538 ARG A O 1
ATOM 4093 N N . LYS A 1 539 ? 15.865 11.261 -42.397 1.00 96.38 539 LYS A N 1
ATOM 4094 C CA . LYS A 1 539 ? 15.202 12.555 -42.140 1.00 96.38 539 LYS A CA 1
ATOM 4095 C C . LYS A 1 539 ? 15.160 12.912 -40.655 1.00 96.38 539 LYS A C 1
ATOM 4097 O O . LYS A 1 539 ? 14.916 12.044 -39.825 1.00 96.38 539 LYS A O 1
ATOM 4102 N N . ILE A 1 540 ? 15.321 14.201 -40.353 1.00 95.00 540 ILE A N 1
ATOM 4103 C CA . ILE A 1 540 ? 15.003 14.785 -39.042 1.00 95.00 540 ILE A CA 1
ATOM 4104 C C . ILE A 1 540 ? 13.975 15.896 -39.216 1.00 95.00 540 ILE A C 1
ATOM 4106 O O . ILE A 1 540 ? 14.183 16.804 -40.021 1.00 95.00 540 ILE A O 1
ATOM 4110 N N . GLU A 1 541 ? 12.893 15.836 -38.444 1.00 95.44 541 GLU A N 1
ATOM 4111 C CA . GLU A 1 541 ? 11.988 16.958 -38.194 1.00 95.44 541 GLU A CA 1
ATOM 4112 C C . GLU A 1 541 ? 12.239 17.513 -36.791 1.00 95.44 541 GLU A C 1
ATOM 4114 O O . GLU A 1 541 ? 11.998 16.819 -35.809 1.00 95.44 541 GLU A O 1
ATOM 4119 N N . GLY A 1 542 ? 12.729 18.748 -36.691 1.00 93.38 542 GLY A N 1
ATOM 4120 C CA . GLY A 1 542 ? 13.032 19.392 -35.412 1.00 93.38 542 GLY A CA 1
ATOM 4121 C C . GLY A 1 542 ? 12.124 20.584 -35.117 1.00 93.38 542 GLY A C 1
ATOM 4122 O O . GLY A 1 542 ? 11.862 21.407 -36.003 1.00 93.38 542 GLY A O 1
ATOM 4123 N N . GLU A 1 543 ? 11.693 20.698 -33.864 1.00 94.12 543 GLU A N 1
ATOM 4124 C CA . GLU A 1 543 ? 10.943 21.833 -33.329 1.00 94.12 543 GLU A CA 1
ATOM 4125 C C . GLU A 1 543 ? 11.471 22.214 -31.941 1.00 94.12 543 GLU A C 1
ATOM 4127 O O . GLU A 1 543 ? 11.487 21.392 -31.027 1.00 94.12 543 GLU A O 1
ATOM 4132 N N . VAL A 1 544 ? 11.897 23.467 -31.777 1.00 92.38 544 VAL A N 1
ATOM 4133 C CA . VAL A 1 544 ? 12.358 24.003 -30.488 1.00 92.38 544 VAL A CA 1
ATOM 4134 C C . VAL A 1 544 ? 11.520 25.226 -30.130 1.00 92.38 544 VAL A C 1
ATOM 4136 O O . VAL A 1 544 ? 11.474 26.189 -30.896 1.00 92.38 544 VAL A O 1
ATOM 4139 N N . ASN A 1 545 ? 10.881 25.169 -28.962 1.00 89.56 545 ASN A N 1
ATOM 4140 C CA . ASN A 1 545 ? 10.058 26.213 -28.358 1.00 89.56 545 ASN A CA 1
ATOM 4141 C C . ASN A 1 545 ? 10.598 26.519 -26.945 1.00 89.56 545 ASN A C 1
ATOM 4143 O O . ASN A 1 545 ? 10.131 25.960 -25.952 1.00 89.56 545 ASN A O 1
ATOM 4147 N N . GLY A 1 546 ? 11.619 27.372 -26.841 1.00 87.00 546 GLY A N 1
ATOM 4148 C CA . GLY A 1 546 ? 12.273 27.704 -25.569 1.00 87.00 546 GLY A CA 1
ATOM 4149 C C . GLY A 1 546 ? 13.778 27.916 -25.725 1.00 87.00 546 GLY A C 1
ATOM 4150 O O . GLY A 1 546 ? 14.234 28.314 -26.793 1.00 87.00 546 GLY A O 1
ATOM 4151 N N . THR A 1 547 ? 14.536 27.656 -24.660 1.00 89.25 547 THR A N 1
ATOM 4152 C CA . THR A 1 547 ? 16.005 27.798 -24.604 1.00 89.25 547 THR A CA 1
ATOM 4153 C C . THR A 1 547 ? 16.750 26.466 -24.716 1.00 89.25 547 THR A C 1
ATOM 4155 O O . THR A 1 547 ? 17.980 26.457 -24.746 1.00 89.25 547 THR A O 1
ATOM 4158 N N . GLY A 1 548 ? 16.021 25.349 -24.781 1.00 92.12 548 GLY A N 1
ATOM 4159 C CA . GLY A 1 548 ? 16.577 24.010 -24.945 1.00 92.12 548 GLY A CA 1
ATOM 4160 C C . GLY A 1 548 ? 17.247 23.767 -26.303 1.00 92.12 548 GLY A C 1
ATOM 4161 O O . GLY A 1 548 ? 17.416 24.673 -27.124 1.00 92.12 548 GLY A O 1
ATOM 4162 N N . SER A 1 549 ? 17.652 22.520 -26.554 1.00 94.31 549 SER A N 1
ATOM 4163 C CA . SER A 1 549 ? 18.358 22.165 -27.794 1.00 94.31 549 SER A CA 1
ATOM 4164 C C . SER A 1 549 ? 18.082 20.750 -28.291 1.00 94.31 549 SER A C 1
ATOM 4166 O O . SER A 1 549 ? 17.781 19.837 -27.520 1.00 94.31 549 SER A O 1
ATOM 4168 N N . ILE A 1 550 ? 18.217 20.580 -29.607 1.00 95.94 550 ILE A N 1
ATOM 4169 C CA . ILE A 1 550 ? 18.182 19.288 -30.287 1.00 95.94 550 ILE A CA 1
ATOM 4170 C C . ILE A 1 550 ? 19.564 19.033 -30.883 1.00 95.94 550 ILE A C 1
ATOM 4172 O O . ILE A 1 550 ? 20.083 19.840 -31.653 1.00 95.94 550 ILE A O 1
ATOM 4176 N N . SER A 1 551 ? 20.150 17.888 -30.564 1.00 95.38 551 SER A N 1
ATOM 4177 C CA . SER A 1 551 ? 21.413 17.434 -31.142 1.00 95.38 551 SER A CA 1
ATOM 4178 C C . SER A 1 551 ? 21.198 16.170 -31.970 1.00 95.38 551 SER A C 1
ATOM 4180 O O . SER A 1 551 ? 20.366 15.333 -31.618 1.00 95.38 551 SER A O 1
ATOM 4182 N N . TYR A 1 552 ? 21.917 16.007 -33.082 1.00 95.38 552 TYR A N 1
ATOM 4183 C CA . TYR A 1 552 ? 21.731 14.829 -33.934 1.00 95.38 552 TYR A CA 1
ATOM 4184 C C . TYR A 1 552 ? 23.014 14.217 -34.506 1.00 95.38 552 TYR A C 1
ATOM 4186 O O . TYR A 1 552 ? 23.952 14.924 -34.867 1.00 95.38 552 TYR A O 1
ATOM 4194 N N . LYS A 1 553 ? 23.016 12.886 -34.649 1.00 95.50 553 LYS A N 1
ATOM 4195 C CA . LYS A 1 553 ? 24.002 12.090 -35.399 1.00 95.50 553 LYS A CA 1
ATOM 4196 C C . LYS A 1 553 ? 23.446 11.646 -36.757 1.00 95.50 553 LYS A C 1
ATOM 4198 O O . LYS A 1 553 ? 22.232 11.554 -36.954 1.00 95.50 553 LYS A O 1
ATOM 4203 N N . GLY A 1 554 ? 24.356 11.322 -37.676 1.00 92.94 554 GLY A N 1
ATOM 4204 C CA . GLY A 1 554 ? 24.051 10.819 -39.019 1.00 92.94 554 GLY A CA 1
ATOM 4205 C C . GLY A 1 554 ? 24.104 11.894 -40.109 1.00 92.94 554 GLY A C 1
ATOM 4206 O O . GLY A 1 554 ? 24.574 13.010 -39.891 1.00 92.94 554 GLY A O 1
ATOM 4207 N N . ARG A 1 555 ? 23.635 11.548 -41.316 1.00 92.75 555 ARG A N 1
ATOM 4208 C CA . ARG A 1 555 ? 23.548 12.470 -42.470 1.00 92.75 555 ARG A CA 1
ATOM 4209 C C . ARG A 1 555 ? 22.112 12.607 -43.014 1.00 92.75 555 ARG A C 1
ATOM 4211 O O . ARG A 1 555 ? 21.891 12.348 -44.197 1.00 92.75 555 ARG A O 1
ATOM 4218 N N . PRO A 1 556 ? 21.122 12.977 -42.182 1.00 94.69 556 PRO A N 1
ATOM 4219 C CA . PRO A 1 556 ? 19.730 13.067 -42.604 1.00 94.69 556 PRO A CA 1
ATOM 4220 C C . PRO A 1 556 ? 19.433 14.365 -43.364 1.00 94.69 556 PRO A C 1
ATOM 4222 O O . PRO A 1 556 ? 20.114 15.382 -43.220 1.00 94.69 556 PRO A O 1
ATOM 4225 N N . ARG A 1 557 ? 18.325 14.375 -44.110 1.00 93.06 557 ARG A N 1
ATOM 4226 C CA . ARG A 1 557 ? 17.690 15.621 -44.550 1.00 93.06 557 ARG A CA 1
ATOM 4227 C C . ARG A 1 557 ? 17.032 16.305 -43.350 1.00 93.06 557 ARG A C 1
ATOM 4229 O O . ARG A 1 557 ? 16.147 15.729 -42.722 1.00 93.06 557 ARG A O 1
ATOM 4236 N N . ILE A 1 558 ? 17.415 17.548 -43.083 1.00 90.12 558 ILE A N 1
ATOM 4237 C CA . ILE A 1 558 ? 16.901 18.327 -41.950 1.00 90.12 558 ILE A CA 1
ATOM 4238 C C . ILE A 1 558 ? 15.684 19.143 -42.389 1.00 90.12 558 ILE A C 1
ATOM 4240 O O . ILE A 1 558 ? 15.724 19.851 -43.398 1.00 90.12 558 ILE A O 1
ATOM 4244 N N . VAL A 1 559 ? 14.610 19.057 -41.610 1.00 89.62 559 VAL A N 1
ATOM 4245 C CA . VAL A 1 559 ? 13.399 19.869 -41.722 1.00 89.62 559 VAL A CA 1
ATOM 4246 C C . VAL A 1 559 ? 13.177 20.547 -40.374 1.00 89.62 559 VAL A C 1
ATOM 4248 O O . VAL A 1 559 ? 13.036 19.884 -39.354 1.00 89.62 559 VAL A O 1
ATOM 4251 N N . CYS A 1 560 ? 13.153 21.875 -40.360 1.00 84.94 560 CYS A N 1
ATOM 4252 C CA . CYS A 1 560 ? 12.910 22.659 -39.153 1.00 84.94 560 CYS A CA 1
ATOM 4253 C C . CYS A 1 560 ? 11.493 23.239 -39.221 1.00 84.94 560 CYS A C 1
ATOM 4255 O O . CYS A 1 560 ? 11.166 23.905 -40.206 1.00 84.94 560 CYS A O 1
ATOM 4257 N N . LYS A 1 561 ? 10.650 22.962 -38.217 1.00 83.62 561 LYS A N 1
ATOM 4258 C CA . LYS A 1 561 ? 9.261 23.460 -38.176 1.00 83.62 561 LYS A CA 1
ATOM 4259 C C . LYS A 1 561 ? 9.164 24.908 -37.693 1.00 83.62 561 LYS A C 1
ATOM 4261 O O . LYS A 1 561 ? 8.259 25.621 -38.115 1.00 83.62 561 LYS A O 1
ATOM 4266 N N . THR A 1 562 ? 10.117 25.362 -36.879 1.00 74.88 562 THR A N 1
ATOM 4267 C CA . THR A 1 562 ? 10.150 26.717 -36.314 1.00 74.88 562 THR A CA 1
ATOM 4268 C C . THR A 1 562 ? 11.412 27.472 -36.756 1.00 74.88 562 THR A C 1
ATOM 4270 O O . THR A 1 562 ? 12.505 27.160 -36.287 1.00 74.88 562 THR A O 1
ATOM 4273 N N . PRO A 1 563 ? 11.312 28.497 -37.631 1.00 69.19 563 PRO A N 1
ATOM 4274 C CA . PRO A 1 563 ? 12.480 29.226 -38.144 1.00 69.19 563 PRO A CA 1
ATOM 4275 C C . PRO A 1 563 ? 13.392 29.820 -37.059 1.00 69.19 563 PRO A C 1
ATOM 4277 O O . PRO A 1 563 ? 14.603 29.866 -37.253 1.00 69.19 563 PRO A O 1
ATOM 4280 N N . SER A 1 564 ? 12.827 30.229 -35.918 1.00 70.00 564 SER A N 1
ATOM 4281 C CA . SER A 1 564 ? 13.553 30.768 -34.758 1.00 70.00 564 SER A CA 1
ATOM 4282 C C . SER A 1 564 ? 14.334 29.717 -33.962 1.00 70.00 564 SER A C 1
ATOM 4284 O O . SER A 1 564 ? 15.253 30.074 -33.238 1.00 70.00 564 SER A O 1
ATOM 4286 N N . GLY A 1 565 ? 13.989 28.431 -34.084 1.00 66.06 565 GLY A N 1
ATOM 4287 C CA . GLY A 1 565 ? 14.634 27.334 -33.357 1.00 66.06 565 GLY A CA 1
ATOM 4288 C C . GLY A 1 565 ? 15.822 26.711 -34.093 1.00 66.06 565 GLY A C 1
ATOM 4289 O O . GLY A 1 565 ? 16.446 25.789 -33.575 1.00 66.06 565 GLY A O 1
ATOM 4290 N N . ARG A 1 566 ? 16.145 27.176 -35.307 1.00 75.50 566 ARG A N 1
ATOM 4291 C CA . ARG A 1 566 ? 17.140 26.530 -36.176 1.00 75.50 566 ARG A CA 1
ATOM 4292 C C . ARG A 1 566 ? 18.548 26.505 -35.575 1.00 75.50 566 ARG A C 1
ATOM 4294 O O . ARG A 1 566 ? 19.231 25.497 -35.727 1.00 75.50 566 ARG A O 1
ATOM 4301 N N . ASP A 1 567 ? 18.946 27.559 -34.868 1.00 81.56 567 ASP A N 1
ATOM 4302 C CA . ASP A 1 567 ? 20.269 27.663 -34.228 1.00 81.56 567 ASP A CA 1
ATOM 4303 C C . ASP A 1 567 ? 20.425 26.704 -33.028 1.00 81.56 567 ASP A C 1
ATOM 4305 O O . ASP A 1 567 ? 21.533 26.416 -32.574 1.00 81.56 567 ASP A O 1
ATOM 4309 N N . HIS A 1 568 ? 19.313 26.142 -32.548 1.00 84.94 568 HIS A N 1
ATOM 4310 C CA . HIS A 1 568 ? 19.269 25.172 -31.457 1.00 84.94 568 HIS A CA 1
ATOM 4311 C C . HIS A 1 568 ? 19.281 23.715 -31.946 1.00 84.94 568 HIS A C 1
ATOM 4313 O O . HIS A 1 568 ? 19.220 22.803 -31.121 1.00 84.94 568 HIS A O 1
ATOM 4319 N N . ILE A 1 569 ? 19.363 23.482 -33.265 1.00 88.69 569 ILE A N 1
ATOM 4320 C CA . ILE A 1 569 ? 19.408 22.147 -33.876 1.00 88.69 569 ILE A CA 1
ATOM 4321 C C . ILE A 1 569 ? 20.809 21.896 -34.442 1.00 88.69 569 ILE A C 1
ATOM 4323 O O . ILE A 1 569 ? 21.139 22.346 -35.541 1.00 88.69 569 ILE A O 1
ATOM 4327 N N . ASN A 1 570 ? 21.632 21.147 -33.708 1.00 91.62 570 ASN A N 1
ATOM 4328 C CA . ASN A 1 570 ? 23.070 21.054 -33.962 1.00 91.62 570 ASN A CA 1
ATOM 4329 C C . ASN A 1 570 ? 23.540 19.619 -34.269 1.00 91.62 570 ASN A C 1
ATOM 4331 O O . ASN A 1 570 ? 23.089 18.669 -33.630 1.00 91.62 570 ASN A O 1
ATOM 4335 N N . PRO A 1 571 ? 24.457 19.422 -35.235 1.00 90.44 571 PRO A N 1
ATOM 4336 C CA . PRO A 1 571 ? 25.082 18.121 -35.441 1.00 90.44 571 PRO A CA 1
ATOM 4337 C C . PRO A 1 571 ? 26.037 17.783 -34.286 1.00 90.44 571 PRO A C 1
ATOM 4339 O O . PRO A 1 571 ? 26.771 18.646 -33.802 1.00 90.44 571 PRO A O 1
ATOM 4342 N N . ILE A 1 572 ? 26.069 16.513 -33.887 1.00 89.62 572 ILE A N 1
ATOM 4343 C CA . ILE A 1 572 ? 27.061 15.963 -32.956 1.00 89.62 572 ILE A CA 1
ATOM 4344 C C . ILE A 1 572 ? 28.316 15.600 -33.764 1.00 89.62 572 ILE A C 1
ATOM 4346 O O . ILE A 1 572 ? 28.203 14.978 -34.823 1.00 89.62 572 ILE A O 1
ATOM 4350 N N . LYS A 1 573 ? 29.489 16.043 -33.292 1.00 72.12 573 LYS A N 1
ATOM 4351 C CA . LYS A 1 573 ? 30.783 15.824 -33.961 1.00 72.12 573 LYS A CA 1
ATOM 4352 C C . LYS A 1 573 ? 31.259 14.381 -33.893 1.00 72.12 573 LYS A C 1
ATOM 4354 O O . LYS A 1 573 ? 31.023 13.734 -32.848 1.00 72.12 573 LYS A O 1
#

pLDDT: mean 87.32, std 14.46, range [25.39, 98.81]

Solvent-accessible surface area (backbone atoms only — not comparable to full-atom values): 28818 Å² total; per-residue (Å²): 135,83,87,82,84,83,76,85,75,79,78,76,82,72,79,75,77,72,75,85,73,72,69,86,80,64,60,50,68,64,69,57,97,62,71,95,64,82,66,57,94,82,39,42,78,44,81,43,68,38,53,39,40,36,30,39,24,34,34,48,97,50,41,34,58,48,51,26,29,81,39,64,37,29,27,45,34,43,70,97,53,60,58,90,78,26,62,71,34,30,39,57,41,76,28,64,96,55,43,71,67,51,49,52,63,62,48,65,72,37,91,88,58,54,84,76,49,36,60,46,81,40,80,44,96,55,92,54,54,41,39,52,31,32,31,41,39,60,35,71,77,40,28,58,52,51,52,53,40,51,74,70,66,52,91,36,67,44,29,49,86,66,61,9,47,33,87,44,37,48,29,36,33,35,34,34,71,85,45,44,50,34,38,38,38,39,55,38,60,78,57,87,62,56,48,38,77,84,26,55,29,81,44,91,64,69,78,41,82,47,45,28,41,36,30,52,33,85,97,39,44,36,36,32,42,70,96,54,93,55,47,24,24,56,44,73,75,65,78,49,59,64,64,43,45,38,62,38,51,74,62,52,64,78,41,57,40,19,36,31,36,36,32,27,29,73,25,38,48,24,89,58,72,86,38,35,86,30,71,18,23,35,37,32,72,40,79,77,46,53,37,49,41,81,38,69,57,51,93,53,68,41,73,51,77,46,82,53,95,63,58,40,31,42,40,31,52,21,68,57,31,34,40,40,38,71,35,82,92,52,51,46,35,40,40,36,31,28,55,80,46,51,85,42,52,46,71,53,69,50,99,82,19,36,38,38,42,34,47,52,75,24,52,52,74,45,56,100,57,96,76,58,38,39,36,36,25,49,58,48,41,33,41,34,30,60,10,79,14,40,39,29,29,63,74,35,40,74,43,92,45,61,35,38,38,38,16,57,8,31,32,38,38,33,34,36,40,31,37,32,38,40,40,37,22,28,75,65,15,34,34,39,28,68,41,49,35,40,32,42,39,39,40,40,39,23,28,52,41,1,34,38,40,34,68,15,41,32,39,31,44,34,39,38,40,38,17,28,41,61,4,34,36,38,41,29,53,30,41,32,46,35,37,39,39,38,17,20,49,50,1,31,38,37,36,24,34,39,31,48,33,34,41,38,39,27,51,28,55,12,34,34,45,22,60,55,25,45,18,37,33,31,36,40,39,34,34,34,60,17,38,38,34,31,20,18,57,50,27,35,40,40,35,48,53,70,78,30,39,39,37,34,38,77,74,40,52,80,42,70,79,35,84,88,26,50,90,36,56,40,77,60,133

Organism: NCBI:txid762968

Radius of gyration: 34.56 Å; Cα contacts (8 Å, |Δi|>4): 1564; chains: 1; bounding box: 81×64×94 Å

Sequence (573 aa):
MKSSLFKFTAGLYLILLTACFGDRDGKYPVFPEQPTQKARQGFKWEIVSGAGLQFWAQRDSQTCVVTDGMLEGAVVKHTGRSRSDGRPVIKIFHIEDGDIDDVLDQLEESPGWNSEETCKFKEEDCERKGVTRYVLVPTGDYADRIEAAMEAKEAIPSTCNGWGAGNSGRRYFEIHDSHPDKAIFMEIGQEQPLFDPESIVLTDIPLQTVRGELVIGHEVRTFTSCGDTMVYWVKDLTGKLLPTYDNATQGTRNGYPAYAELQIRNMGKSYEGFAAGYAGVYEVTEVREVKTVALTAGKNYDSRKISVDSLNTLVTSASLDIIYTPTPGEKDIELNAPENVLPFLEVYVNKNGTLLVNMKHFADISSDTPFSIELKAPPMDTFHNKGTGTLILKDGAYSDGDVRVTADGPVICGPITCRDLYISATSDKSFHADQQFTCRDMTLHAKANASIDLTGGITCHLLNAQAEGGSSINAKEITATDVAAQSSSSGTVTLTGSCTKAALANTSRGSIEAEGLQAMDATATVTGEGTVSCHATRKIEGEVNGTGSISYKGRPRIVCKTPSGRDHINPIK

Mean predicted aligned error: 14.36 Å

Foldseek 3Di:
DDDDDPDPPPPPPPPPPPPPPPPPPLQFQDQDPDFPDDADVQWDWDWEDFQQKTFIFIDHPFWTWHDFLPAQAIFIDGPPDDSVVTDGQKHKDFAPPLDPCVVVVVVCPDPPADPVLDWDWDWDDDPRRQKTKIFIAGDDPNNVVLVVCVVVVHFDPAGRSRQGDHPFFDWMWMQGNVCSRMIMIGTAGNDDGRTRPSSMDGHDQDKDKFKAKFWAADLDTWTDGVPHPFIAHEAEPPVCPVVQQCVQVVNPRHGQIKIWTFIWGWRAQDCDDSRNVGGTYTYTPDTDHIHFAAAAFDPDKDKDKDFADAAAEEEEAEQAAEEEDADAPDRIKIKMGRPRQVVQWDWDADPVRYIYTYGRSRYNYDYPDRDGIYIYYHAYQYYEYLYQYEYEDPCAHEDQAEHEYEPNYEYEGEEYEYAEYEYEYEDLYEYDYQAEYHYAEYEAYYYHQYEYYANYAYEYAEYEHEFEDLYEYAHENYDYAEYEYEYEDAYEYAYAHEYAEYEAEYAEAYEYHAQRYEYQEYEYEHAYAHEYEHEHAEEYEYEYHYNHAYEYHYDYHYHYPDPVCPVRYYYDD

InterPro domains:
  IPR021255 Putative auto-transporter adhesin, head GIN domain [PF10988] (444-556)